Protein AF-0000000069859048 (afdb_homodimer)

Foldseek 3Di:
DVVVVVVVVVVVVLLVVLLVVLCVQLVLLVLLLQLLVLCVLQLLVLLLLLLVVCVVLVHDCVCVLVLCVLQAPPLLSVVSVVSNVCSNPCPPDPVVPVSVVSNLVSLLSNLVSLQLSLQSSLPANVVVVPDDPVLVVVLSVVSSVVLSVVSSVLSNVLCCLQCVVVVVVVCCVPPVDDNVVSVVSPVVSNVSSLVSQLVNLQCSLAWRYQFDDDDFDRNQLSVQLSVQSVVLRVVVNVCCVVCVDCLVVVPPVSSVVVSSVSSSSSSSSNSSSSSSRSSVVCVVPNRTYGHSTPVVCVVVVVVVVVVD/DVVVVVVVVVVVVLLVVLLVVLCVQLVLLVLLLQLLVLCVLQLLVLLLLLLVVCVVLVHDCVCVLVLCVLQAPPLLSVVSVVSNVCSNPCPPDPVVPVSVVSNLVSLLSNLVSLQLSLQSSLPANVVVVPDDPVLVVVLSVVSSVVLSVVSSVLSNVLCCLQCVLVVVVVCCVPPVDDNVVSVVSNVVSNVSSLVSQLVNLQCSLAFRYQFDDDDFDRNQLSVQLSVQSVVLRVVVNVCCVVCVDCLVVVPPVSSVVVSSVSSSSSSSSNSSSSSSRSSVVCVVPNRTYGHSTPVVCVVVVVVVVVVD

Solvent-accessible surface area (backbone atoms only — not comparable to full-atom values): 31723 Å² total; per-residue (Å²): 113,68,63,60,49,51,50,50,49,48,50,49,51,49,45,52,52,41,34,50,49,32,45,61,73,20,40,44,70,58,37,12,39,42,30,26,53,22,46,64,49,18,46,56,39,50,46,50,59,50,54,61,52,35,59,76,64,72,52,73,70,71,59,49,60,60,55,39,50,72,75,29,41,66,74,51,32,65,58,46,46,56,38,53,51,32,58,71,64,48,76,67,72,80,76,41,56,64,52,45,53,46,19,52,52,23,41,41,48,26,50,46,38,49,27,49,38,43,18,29,35,51,63,31,40,72,61,57,74,70,48,56,70,65,60,50,51,52,44,48,51,53,52,34,52,50,48,53,50,47,48,52,51,48,52,50,50,44,46,50,63,64,37,26,50,60,51,40,55,65,37,31,82,70,61,76,63,78,68,73,70,46,64,68,48,66,73,41,50,60,58,50,51,50,49,51,50,49,51,52,45,42,46,52,61,64,56,48,34,36,52,65,62,91,81,71,68,46,62,72,12,34,49,46,20,54,54,42,46,52,49,48,43,50,52,50,44,49,42,49,68,72,51,59,54,63,37,68,57,35,40,73,56,33,52,47,49,51,47,51,49,50,38,22,50,52,35,34,35,44,49,48,10,48,33,51,23,35,29,53,44,34,75,72,71,46,85,61,52,68,29,80,15,65,64,49,45,49,49,52,52,49,49,53,54,65,71,96,110,66,61,60,50,50,50,51,50,49,51,49,52,48,46,52,52,41,32,51,51,32,45,63,70,20,40,46,70,59,38,12,40,42,32,25,54,23,46,64,47,18,47,56,38,51,47,50,59,49,56,62,52,35,59,75,64,70,52,73,71,72,58,50,59,61,54,38,51,73,74,30,39,66,75,51,32,64,57,46,46,56,40,54,52,32,58,72,63,50,76,68,72,80,76,42,56,63,53,45,53,47,21,52,51,23,40,43,48,28,52,47,39,48,26,50,36,44,19,27,35,52,62,31,39,74,61,56,74,68,50,56,71,66,60,50,53,51,43,48,51,52,51,34,54,50,50,51,50,48,50,51,51,50,49,49,51,45,46,50,64,64,38,26,52,59,49,40,56,66,38,30,82,73,60,76,62,77,67,73,70,47,63,67,48,66,73,41,51,61,58,49,51,50,50,50,50,50,51,51,45,41,47,52,62,65,56,48,32,36,52,65,60,90,81,72,68,46,62,71,12,34,49,47,19,54,53,41,48,51,50,47,42,50,51,50,42,48,44,46,67,73,53,56,55,63,38,68,59,33,38,74,56,32,51,45,50,50,48,50,49,49,38,21,51,50,35,34,35,44,50,49,9,49,33,51,23,34,28,54,45,34,74,72,72,46,83,62,51,69,29,81,15,64,64,49,44,50,48,51,52,48,48,53,53,64,72,94

Organism: Lactobacillus acidophilus (strain ATCC 700396 / NCK56 / N2 / NCFM) (NCBI:txid272621)

InterPro domains:
  IPR017039 Virulence factor BrkB [PF03631] (25-282)
  IPR017039 Virulence factor BrkB [PIRSF035875] (6-287)
  IPR017039 Virulence factor BrkB [PTHR30213] (7-284)
  IPR017039 Virulence factor BrkB [TIGR00765] (15-279)

Structure (mmCIF, N/CA/C/O backbone):
data_AF-0000000069859048-model_v1
#
loop_
_entity.id
_entity.type
_entity.pdbx_description
1 polymer 'Predicted membrane protein'
#
loop_
_atom_site.group_PDB
_atom_site.id
_atom_site.type_symbol
_atom_site.label_atom_id
_atom_site.label_alt_id
_atom_site.label_comp_id
_atom_site.label_asym_id
_atom_site.label_entity_id
_atom_site.label_seq_id
_atom_site.pdbx_PDB_ins_code
_atom_site.Cartn_x
_atom_site.Cartn_y
_atom_site.Cartn_z
_atom_site.occupancy
_atom_site.B_iso_or_equiv
_atom_site.auth_seq_id
_atom_site.auth_comp_id
_atom_site.auth_asym_id
_atom_site.auth_atom_id
_atom_site.pdbx_PDB_model_num
ATOM 1 N N . MET A 1 1 ? -22.719 15.156 41.094 1 61.47 1 MET A N 1
ATOM 2 C CA . MET A 1 1 ? -21.344 14.977 40.625 1 61.47 1 MET A CA 1
ATOM 3 C C . MET A 1 1 ? -21.141 13.562 40.094 1 61.47 1 MET A C 1
ATOM 5 O O . MET A 1 1 ? -20.5 13.383 39.062 1 61.47 1 MET A O 1
ATOM 9 N N . GLU A 1 2 ? -21.734 12.672 40.719 1 64.69 2 GLU A N 1
ATOM 10 C CA . GLU A 1 2 ? -21.609 11.266 40.375 1 64.69 2 GLU A CA 1
ATOM 11 C C . GLU A 1 2 ? -22.359 10.969 39.062 1 64.69 2 GLU A C 1
ATOM 13 O O . GLU A 1 2 ? -21.875 10.219 38.219 1 64.69 2 GLU A O 1
ATOM 18 N N . LYS A 1 3 ? -23.438 11.648 38.938 1 71.88 3 LYS A N 1
ATOM 19 C CA . LYS A 1 3 ? -24.266 11.414 37.75 1 71.88 3 LYS A CA 1
ATOM 20 C C . LYS A 1 3 ? -23.594 11.977 36.5 1 71.88 3 LYS A C 1
ATOM 22 O O . LYS A 1 3 ? -23.609 11.336 35.438 1 71.88 3 LYS A O 1
ATOM 27 N N . LYS A 1 4 ? -23.109 13.141 36.562 1 73.69 4 LYS A N 1
ATOM 28 C CA . LYS A 1 4 ? -22.406 13.758 35.438 1 73.69 4 LYS A CA 1
ATOM 29 C C . LYS A 1 4 ? -21.188 12.938 35.031 1 73.69 4 LYS A C 1
ATOM 31 O O . LYS A 1 4 ? -20.891 12.797 33.844 1 73.69 4 LYS A O 1
ATOM 36 N N . GLU A 1 5 ? -20.484 12.383 36.031 1 74.94 5 GLU A N 1
ATOM 37 C CA . GLU A 1 5 ? -19.328 11.531 35.781 1 74.94 5 GLU A CA 1
ATOM 38 C C . GLU A 1 5 ? -19.734 10.25 35.062 1 74.94 5 GLU A C 1
ATOM 40 O O . GLU A 1 5 ? -19.031 9.789 34.156 1 74.94 5 GLU A O 1
ATOM 45 N N . ASN A 1 6 ? -20.875 9.711 35.531 1 76.25 6 ASN A N 1
ATOM 46 C CA . ASN A 1 6 ? -21.391 8.508 34.875 1 76.25 6 ASN A CA 1
ATOM 47 C C . ASN A 1 6 ? -21.797 8.781 33.438 1 76.25 6 ASN A C 1
ATOM 49 O O . ASN A 1 6 ? -21.594 7.945 32.562 1 76.25 6 ASN A O 1
ATOM 53 N N . GLN A 1 7 ? -22.391 9.945 33.25 1 81.06 7 GLN A N 1
ATOM 54 C CA . GLN A 1 7 ? -22.797 10.32 31.906 1 81.06 7 GLN A CA 1
ATOM 55 C C . GLN A 1 7 ? -21.578 10.508 31 1 81.06 7 GLN A C 1
ATOM 57 O O . GLN A 1 7 ? -21.594 10.086 29.844 1 81.06 7 GLN A O 1
ATOM 62 N N . LEU A 1 8 ? -20.609 11.18 31.547 1 80.69 8 LEU A N 1
ATOM 63 C CA . LEU A 1 8 ? -19.391 11.391 30.797 1 80.69 8 LEU A CA 1
ATOM 64 C C . LEU A 1 8 ? -18.703 10.062 30.484 1 80.69 8 LEU A C 1
ATOM 66 O O . LEU A 1 8 ? -18.156 9.883 29.391 1 80.69 8 LEU A O 1
ATOM 70 N N . LYS A 1 9 ? -18.688 9.188 31.484 1 83.25 9 LYS A N 1
ATOM 71 C CA . LYS A 1 9 ? -18.125 7.852 31.281 1 83.25 9 LYS A CA 1
ATOM 72 C C . LYS A 1 9 ? -18.875 7.086 30.203 1 83.25 9 LYS A C 1
ATOM 74 O O . LYS A 1 9 ? -18.266 6.422 29.359 1 83.25 9 LYS A O 1
ATOM 79 N N . ASN A 1 10 ? -20.094 7.262 30.234 1 85.19 10 ASN A N 1
ATOM 80 C CA . ASN A 1 10 ? -20.906 6.59 29.234 1 85.19 10 ASN A CA 1
ATOM 81 C C . ASN A 1 10 ? -20.672 7.164 27.844 1 85.19 10 ASN A C 1
ATOM 83 O O . ASN A 1 10 ? -20.609 6.422 26.859 1 85.19 10 ASN A O 1
ATOM 87 N N . LYS A 1 11 ? -20.531 8.477 27.875 1 87.94 11 LYS A N 1
ATOM 88 C CA . LYS A 1 11 ? -20.281 9.125 26.594 1 87.94 11 LYS A CA 1
ATOM 89 C C . LYS A 1 11 ? -18.922 8.734 26.031 1 87.94 11 LYS A C 1
ATOM 91 O O . LYS A 1 11 ? -18.766 8.547 24.828 1 87.94 11 LYS A O 1
ATOM 96 N N . PHE A 1 12 ? -18.031 8.562 26.969 1 90.06 12 PHE A N 1
ATOM 97 C CA . PHE A 1 12 ? -16.672 8.18 26.578 1 90.06 12 PHE A CA 1
ATOM 98 C C . PHE A 1 12 ? -16.656 6.742 26.062 1 90.06 12 PHE A C 1
ATOM 100 O O . PHE A 1 12 ? -16 6.449 25.062 1 90.06 12 PHE A O 1
ATOM 107 N N . VAL A 1 13 ? -17.375 5.918 26.734 1 89.25 13 VAL A N 1
ATOM 108 C CA . VAL A 1 13 ? -17.453 4.523 26.312 1 89.25 13 VAL A CA 1
ATOM 109 C C . VAL A 1 13 ? -18.109 4.434 24.938 1 89.25 13 VAL A C 1
ATOM 111 O O . VAL A 1 13 ? -17.656 3.678 24.078 1 89.25 13 VAL A O 1
ATOM 114 N N . GLN A 1 14 ? -19.078 5.223 24.797 1 90.62 14 GLN A N 1
ATOM 115 C CA . GLN A 1 14 ? -19.766 5.234 23.5 1 90.62 14 GLN A CA 1
ATOM 116 C C . GLN A 1 14 ? -18.844 5.727 22.391 1 90.62 14 GLN A C 1
ATOM 118 O O . GLN A 1 14 ? -18.875 5.207 21.281 1 90.62 14 GLN A O 1
ATOM 123 N N . PHE A 1 15 ? -18.109 6.695 22.781 1 92.31 15 PHE A N 1
ATOM 124 C CA . PHE A 1 15 ? -17.156 7.223 21.797 1 92.31 15 PHE A CA 1
ATOM 125 C C . PHE A 1 15 ? -16.156 6.156 21.406 1 92.31 15 PHE A C 1
ATOM 127 O O . PHE A 1 15 ? -15.859 5.98 20.219 1 92.31 15 PHE A O 1
ATOM 134 N N . ILE A 1 16 ? -15.664 5.41 22.297 1 92.56 16 ILE A N 1
ATOM 135 C CA . ILE A 1 16 ? -14.648 4.391 22.047 1 92.56 16 ILE A CA 1
ATOM 136 C C . ILE A 1 16 ? -15.242 3.283 21.172 1 92.56 16 ILE A C 1
ATOM 138 O O . ILE A 1 16 ? -14.578 2.777 20.266 1 92.56 16 ILE A O 1
ATOM 142 N N . LEU A 1 17 ? -16.438 2.967 21.453 1 90 17 LEU A N 1
ATOM 143 C CA . LEU A 1 17 ? -17.109 1.937 20.656 1 90 17 LEU A CA 1
ATOM 144 C C . LEU A 1 17 ? -17.328 2.406 19.219 1 90 17 LEU A C 1
ATOM 146 O O . LEU A 1 17 ? -17.094 1.652 18.281 1 90 17 LEU A O 1
ATOM 150 N N . THR A 1 18 ? -17.75 3.625 19.172 1 91.12 18 THR A N 1
ATOM 151 C CA . THR A 1 18 ? -17.969 4.191 17.844 1 91.12 18 THR A CA 1
ATOM 152 C C . THR A 1 18 ? -16.641 4.297 17.078 1 91.12 18 THR A C 1
ATOM 154 O O . THR A 1 18 ? -16.594 4.027 15.867 1 91.12 18 THR A O 1
ATOM 157 N N . LEU A 1 19 ? -15.68 4.676 17.781 1 92.69 19 LEU A N 1
ATOM 158 C CA . LEU A 1 19 ? -14.367 4.793 17.172 1 92.69 19 LEU A CA 1
ATOM 159 C C . LEU A 1 19 ? -13.875 3.436 16.672 1 92.69 19 LEU A C 1
ATOM 161 O O . LEU A 1 19 ? -13.352 3.326 15.562 1 92.69 19 LEU A O 1
ATOM 165 N N . ARG A 1 20 ? -14.094 2.461 17.453 1 89.06 20 ARG A N 1
ATOM 166 C CA . ARG A 1 20 ? -13.672 1.114 17.078 1 89.06 20 ARG A CA 1
ATOM 167 C C . ARG A 1 20 ? -14.414 0.644 15.82 1 89.06 20 ARG A C 1
ATOM 169 O O . ARG A 1 20 ? -13.805 0.064 14.922 1 89.06 20 ARG A O 1
ATOM 176 N N . THR A 1 21 ? -15.609 0.897 15.773 1 85.75 21 THR A N 1
ATOM 177 C CA . THR A 1 21 ? -16.422 0.515 14.625 1 85.75 21 THR A CA 1
ATOM 178 C C . THR A 1 21 ? -16 1.293 13.383 1 85.75 21 THR A C 1
ATOM 180 O O . THR A 1 21 ? -15.898 0.725 12.289 1 85.75 21 THR A O 1
ATOM 183 N N . THR A 1 22 ? -15.719 2.553 13.633 1 88.94 22 THR A N 1
ATOM 184 C CA . THR A 1 22 ? -15.289 3.41 12.531 1 88.94 22 THR A CA 1
ATOM 185 C C . THR A 1 22 ? -13.953 2.943 11.969 1 88.94 22 THR A C 1
ATOM 187 O O . THR A 1 22 ? -13.766 2.898 10.758 1 88.94 22 THR A O 1
ATOM 190 N N . LEU A 1 23 ? -13.117 2.535 12.859 1 89.12 23 LEU A N 1
ATOM 191 C CA . LEU A 1 23 ? -11.789 2.076 12.461 1 89.12 23 LEU A CA 1
ATOM 192 C C . LEU A 1 23 ? -11.875 0.756 11.703 1 89.12 23 LEU A C 1
ATOM 194 O O . LEU A 1 23 ? -11.188 0.564 10.703 1 89.12 23 LEU A O 1
ATOM 198 N N . SER A 1 24 ? -12.695 -0.125 12.133 1 82.44 24 SER A N 1
ATOM 199 C CA . SER A 1 24 ? -12.836 -1.441 11.516 1 82.44 24 SER A CA 1
ATOM 200 C C . SER A 1 24 ? -13.531 -1.349 10.164 1 82.44 24 SER A C 1
ATOM 202 O O . SER A 1 24 ? -13.031 -1.879 9.164 1 82.44 24 SER A O 1
ATOM 204 N N . GLN A 1 25 ? -14.547 -0.584 10.102 1 81.31 25 GLN A N 1
ATOM 205 C CA . GLN A 1 25 ? -15.328 -0.456 8.875 1 81.31 25 GLN A CA 1
ATOM 206 C C . GLN A 1 25 ? -14.602 0.41 7.848 1 81.31 25 GLN A C 1
ATOM 208 O O . GLN A 1 25 ? -14.781 0.237 6.641 1 81.31 25 GLN A O 1
ATOM 213 N N . GLY A 1 26 ? -13.773 1.242 8.328 1 86.19 26 GLY A N 1
ATOM 214 C CA . GLY A 1 26 ? -13.055 2.15 7.445 1 86.19 26 GLY A CA 1
ATOM 215 C C . GLY A 1 26 ? -11.805 1.536 6.848 1 86.19 26 GLY A C 1
ATOM 216 O O . GLY A 1 26 ? -11.156 2.145 5.992 1 86.19 26 GLY A O 1
ATOM 217 N N . GLU A 1 27 ? -11.461 0.297 7.258 1 86.75 27 GLU A N 1
ATOM 218 C CA . GLU A 1 27 ? -10.281 -0.399 6.75 1 86.75 27 GLU A CA 1
ATOM 219 C C . GLU A 1 27 ? -9.047 0.493 6.812 1 86.75 27 GLU A C 1
ATOM 221 O O . GLU A 1 27 ? -8.336 0.654 5.812 1 86.75 27 GLU A O 1
ATOM 226 N N . ILE A 1 28 ? -8.859 1.04 7.996 1 91.62 28 ILE A N 1
ATOM 227 C CA . ILE A 1 28 ? -7.848 2.078 8.195 1 91.62 28 ILE A CA 1
ATOM 228 C C . ILE A 1 28 ? -6.461 1.514 7.895 1 91.62 28 ILE A C 1
ATOM 230 O O . ILE A 1 28 ? -5.609 2.209 7.34 1 91.62 28 ILE A O 1
ATOM 234 N N . PHE A 1 29 ? -6.207 0.265 8.141 1 91 29 PHE A N 1
ATOM 235 C CA . PHE A 1 29 ? -4.898 -0.344 7.938 1 91 29 PHE A CA 1
ATOM 236 C C . PHE A 1 29 ? -4.59 -0.485 6.453 1 91 29 PHE A C 1
ATOM 238 O O . PHE A 1 29 ? -3.465 -0.227 6.02 1 91 29 PHE A O 1
ATOM 245 N N . ASP A 1 30 ? -5.629 -0.815 5.699 1 91.5 30 ASP A N 1
ATOM 246 C CA . ASP A 1 30 ? -5.461 -0.926 4.25 1 91.5 30 ASP A CA 1
ATOM 247 C C . ASP A 1 30 ? -5.223 0.444 3.621 1 91.5 30 ASP A C 1
ATOM 249 O O . ASP A 1 30 ? -4.301 0.611 2.818 1 91.5 30 ASP A O 1
ATOM 253 N N . SER A 1 31 ? -6.023 1.41 4.059 1 94.38 31 SER A N 1
ATOM 254 C CA . SER A 1 31 ? -5.934 2.754 3.5 1 94.38 31 SER A CA 1
ATOM 255 C C . SER A 1 31 ? -4.578 3.389 3.803 1 94.38 31 SER A C 1
ATOM 257 O O . SER A 1 31 ? -4.02 4.105 2.971 1 94.38 31 SER A O 1
ATOM 259 N N . SER A 1 32 ? -4.102 3.109 5.039 1 97.06 32 SER A N 1
ATOM 260 C CA . SER A 1 32 ? -2.818 3.691 5.422 1 97.06 32 SER A CA 1
ATOM 261 C C . SER A 1 32 ? -1.691 3.182 4.531 1 97.06 32 SER A C 1
ATOM 263 O O . SER A 1 32 ? -0.784 3.938 4.176 1 97.06 32 SER A O 1
ATOM 265 N N . ILE A 1 33 ? -1.757 1.906 4.125 1 95.69 33 ILE A N 1
ATOM 266 C CA . ILE A 1 33 ? -0.744 1.309 3.262 1 95.69 33 ILE A CA 1
ATOM 267 C C . ILE A 1 33 ? -0.798 1.954 1.879 1 95.69 33 ILE A C 1
ATOM 269 O O . ILE A 1 33 ? 0.24 2.273 1.295 1 95.69 33 ILE A O 1
ATOM 273 N N . ILE A 1 34 ? -1.957 2.201 1.4 1 95.88 34 ILE A N 1
ATOM 274 C CA . ILE A 1 34 ? -2.15 2.791 0.081 1 95.88 34 ILE A CA 1
ATOM 275 C C . ILE A 1 34 ? -1.604 4.219 0.069 1 95.88 34 ILE A C 1
ATOM 277 O O . ILE A 1 34 ? -0.888 4.605 -0.856 1 95.88 34 ILE A O 1
ATOM 281 N N . ILE A 1 35 ? -1.899 4.906 1.114 1 96 35 ILE A N 1
ATOM 282 C CA . ILE A 1 35 ? -1.416 6.277 1.229 1 96 35 ILE A CA 1
ATOM 283 C C . ILE A 1 35 ? 0.109 6.281 1.313 1 96 35 ILE A C 1
ATOM 285 O O . ILE A 1 35 ? 0.771 7.082 0.649 1 96 35 ILE A O 1
ATOM 289 N N . ALA A 1 36 ? 0.628 5.367 2.104 1 95.38 36 ALA A N 1
ATOM 290 C CA . ALA A 1 36 ? 2.078 5.262 2.234 1 95.38 36 ALA A CA 1
ATOM 291 C C . ALA A 1 36 ? 2.734 4.996 0.882 1 95.38 36 ALA A C 1
ATOM 293 O O . ALA A 1 36 ? 3.773 5.578 0.564 1 95.38 36 ALA A O 1
ATOM 294 N N . TYR A 1 37 ? 2.125 4.18 0.138 1 94.12 37 TYR A N 1
ATOM 295 C CA . TYR A 1 37 ? 2.621 3.84 -1.19 1 94.12 37 TYR A CA 1
ATOM 296 C C . TYR A 1 37 ? 2.674 5.074 -2.084 1 94.12 37 TYR A C 1
ATOM 298 O O . TYR A 1 37 ? 3.703 5.355 -2.703 1 94.12 37 TYR A O 1
ATOM 306 N N . TYR A 1 38 ? 1.676 5.824 -2.107 1 93.44 38 TYR A N 1
ATOM 307 C CA . TYR A 1 38 ? 1.61 6.969 -3.006 1 93.44 38 TYR A CA 1
ATOM 308 C C . TYR A 1 38 ? 2.43 8.133 -2.465 1 93.44 38 TYR A C 1
ATOM 310 O O . TYR A 1 38 ? 2.877 8.992 -3.229 1 93.44 38 TYR A O 1
ATOM 318 N N . ILE A 1 39 ? 2.617 8.188 -1.161 1 91.5 39 ILE A N 1
ATOM 319 C CA . ILE A 1 39 ? 3.543 9.18 -0.625 1 91.5 39 ILE A CA 1
ATOM 320 C C . ILE A 1 39 ? 4.945 8.93 -1.178 1 91.5 39 ILE A C 1
ATOM 322 O O . ILE A 1 39 ? 5.621 9.867 -1.615 1 91.5 39 ILE A O 1
ATOM 326 N N . LEU A 1 40 ? 5.332 7.691 -1.158 1 87.31 40 LEU A N 1
ATOM 327 C CA . LEU A 1 40 ? 6.645 7.324 -1.688 1 87.31 40 LEU A CA 1
ATOM 328 C C . LEU A 1 40 ? 6.801 7.805 -3.125 1 87.31 40 LEU A C 1
ATOM 330 O O . LEU A 1 40 ? 7.824 8.406 -3.475 1 87.31 40 LEU A O 1
ATOM 334 N N . PHE A 1 41 ? 5.766 7.613 -3.877 1 86.19 41 PHE A N 1
ATOM 335 C CA . PHE A 1 41 ? 5.82 7.961 -5.293 1 86.19 41 PHE A CA 1
ATOM 336 C C . PHE A 1 41 ? 5.738 9.469 -5.48 1 86.19 41 PHE A C 1
ATOM 338 O O . PHE A 1 41 ? 6.242 10.008 -6.473 1 86.19 41 PHE A O 1
ATOM 345 N N . SER A 1 42 ? 5.133 10.102 -4.551 1 86.81 42 SER A N 1
ATOM 346 C CA . SER A 1 42 ? 4.852 11.523 -4.719 1 86.81 42 SER A CA 1
ATOM 347 C C . SER A 1 42 ? 5.961 12.383 -4.109 1 86.81 42 SER A C 1
ATOM 349 O O . SER A 1 42 ? 5.938 13.609 -4.234 1 86.81 42 SER A O 1
ATOM 351 N N . ILE A 1 43 ? 6.844 11.719 -3.48 1 77.06 43 ILE A N 1
ATOM 352 C CA . ILE A 1 43 ? 7.914 12.469 -2.842 1 77.06 43 ILE A CA 1
ATOM 353 C C . ILE A 1 43 ? 8.648 13.305 -3.887 1 77.06 43 ILE A C 1
ATOM 355 O O . ILE A 1 43 ? 8.906 14.492 -3.672 1 77.06 43 ILE A O 1
ATOM 359 N N . PHE A 1 44 ? 8.852 12.734 -5.031 1 69.75 44 PHE A N 1
ATOM 360 C CA . PHE A 1 44 ? 9.586 13.438 -6.082 1 69.75 44 PHE A CA 1
ATOM 361 C C . PHE A 1 44 ? 8.789 14.641 -6.578 1 69.75 44 PHE A C 1
ATOM 363 O O . PHE A 1 44 ? 9.305 15.758 -6.598 1 69.75 44 PHE A O 1
ATOM 370 N N . PRO A 1 45 ? 7.629 14.352 -6.922 1 71 45 PRO A N 1
ATOM 371 C CA . PRO A 1 45 ? 6.816 15.492 -7.348 1 71 45 PRO A CA 1
ATOM 372 C C . PRO A 1 45 ? 6.723 16.578 -6.285 1 71 45 PRO A C 1
ATOM 374 O O . PRO A 1 45 ? 6.762 17.781 -6.609 1 71 45 PRO A O 1
ATOM 377 N N . ILE A 1 46 ? 6.648 16.188 -5.125 1 74 46 ILE A N 1
ATOM 378 C CA . ILE A 1 46 ? 6.512 17.141 -4.039 1 74 46 ILE A CA 1
ATOM 379 C C . ILE A 1 46 ? 7.801 17.953 -3.898 1 74 46 ILE A C 1
ATOM 381 O O . ILE A 1 46 ? 7.766 19.172 -3.754 1 74 46 ILE A O 1
ATOM 385 N N . ILE A 1 47 ? 8.922 17.297 -4.031 1 69.81 47 ILE A N 1
ATOM 386 C CA . ILE A 1 47 ? 10.211 17.953 -3.924 1 69.81 47 ILE A CA 1
ATOM 387 C C . ILE A 1 47 ? 10.406 18.906 -5.105 1 69.81 47 ILE A C 1
ATOM 389 O O . ILE A 1 47 ? 10.945 20 -4.949 1 69.81 47 ILE A O 1
ATOM 393 N N . ILE A 1 48 ? 9.953 18.422 -6.258 1 67.06 48 ILE A N 1
ATOM 394 C CA . ILE A 1 48 ? 10.047 19.25 -7.457 1 67.06 48 ILE A CA 1
ATOM 395 C C . ILE A 1 48 ? 9.227 20.531 -7.266 1 67.06 48 ILE A C 1
ATOM 397 O O . ILE A 1 48 ? 9.688 21.625 -7.602 1 67.06 48 ILE A O 1
ATOM 401 N N . ILE A 1 49 ? 8.102 20.375 -6.727 1 67.69 49 ILE A N 1
ATOM 402 C CA . ILE A 1 49 ? 7.219 21.516 -6.508 1 67.69 49 ILE A CA 1
ATOM 403 C C . ILE A 1 49 ? 7.859 22.484 -5.508 1 67.69 49 ILE A C 1
ATOM 405 O O . ILE A 1 49 ? 7.891 23.688 -5.738 1 67.69 49 ILE A O 1
ATOM 409 N N . ILE A 1 50 ? 8.523 21.906 -4.531 1 67.56 50 ILE A N 1
ATOM 410 C CA . ILE A 1 50 ? 9.156 22.719 -3.492 1 67.56 50 ILE A CA 1
ATOM 411 C C . ILE A 1 50 ? 10.453 23.312 -4.027 1 67.56 50 ILE A C 1
ATOM 413 O O . ILE A 1 50 ? 10.742 24.484 -3.779 1 67.56 50 ILE A O 1
ATOM 417 N N . GLY A 1 51 ? 11.234 22.453 -4.691 1 63 51 GLY A N 1
ATOM 418 C CA . GLY A 1 51 ? 12.523 22.891 -5.207 1 63 51 GLY A CA 1
ATOM 419 C C . GLY A 1 51 ? 12.414 24 -6.23 1 63 51 GLY A C 1
ATOM 420 O O . GLY A 1 51 ? 13.344 24.797 -6.379 1 63 51 GLY A O 1
ATOM 421 N N . ASN A 1 52 ? 11.289 23.969 -6.93 1 62.44 52 ASN A N 1
ATOM 422 C CA . ASN A 1 52 ? 11.117 25.016 -7.93 1 62.44 52 ASN A CA 1
ATOM 423 C C . ASN A 1 52 ? 10.742 26.359 -7.285 1 62.44 52 ASN A C 1
ATOM 425 O O . ASN A 1 52 ? 10.922 27.406 -7.891 1 62.44 52 ASN A O 1
ATOM 429 N N . VAL A 1 53 ? 10.258 26.25 -6.164 1 64.25 53 VAL A N 1
ATOM 430 C CA . VAL A 1 53 ? 9.875 27.469 -5.461 1 64.25 53 VAL A CA 1
ATOM 431 C C . VAL A 1 53 ? 11.094 28.078 -4.777 1 64.25 53 VAL A C 1
ATOM 433 O O . VAL A 1 53 ? 11.211 29.312 -4.672 1 64.25 53 VAL A O 1
ATOM 436 N N . LEU A 1 54 ? 12.047 27.156 -4.488 1 63 54 LEU A N 1
ATOM 437 C CA . LEU A 1 54 ? 13.188 27.578 -3.691 1 63 54 LEU A CA 1
ATOM 438 C C . LEU A 1 54 ? 14.062 28.562 -4.469 1 63 54 LEU A C 1
ATOM 440 O O . LEU A 1 54 ? 14.469 29.594 -3.936 1 63 54 LEU A O 1
ATOM 444 N N . PRO A 1 55 ? 14.367 28.172 -5.711 1 58.81 55 PRO A N 1
ATOM 445 C CA . PRO A 1 55 ? 15.219 29.109 -6.449 1 58.81 55 PRO A CA 1
ATOM 446 C C . PRO A 1 55 ? 14.578 30.484 -6.605 1 58.81 55 PRO A C 1
ATOM 448 O O . PRO A 1 55 ? 15.289 31.484 -6.73 1 58.81 55 PRO A O 1
ATOM 451 N N . LEU A 1 56 ? 13.336 30.438 -6.691 1 58.78 56 LEU A N 1
ATOM 452 C CA . LEU A 1 56 ? 12.633 31.703 -6.879 1 58.78 56 LEU A CA 1
ATOM 453 C C . LEU A 1 56 ? 12.945 32.688 -5.75 1 58.78 56 LEU A C 1
ATOM 455 O O . LEU A 1 56 ? 12.891 33.906 -5.941 1 58.78 56 LEU A O 1
ATOM 459 N N . PHE A 1 57 ? 13.352 32.125 -4.676 1 57.22 57 PHE A N 1
ATOM 460 C CA . PHE A 1 57 ? 13.633 33 -3.531 1 57.22 57 PHE A CA 1
ATOM 461 C C . PHE A 1 57 ? 15.125 33.031 -3.242 1 57.22 57 PHE A C 1
ATOM 463 O O . PHE A 1 57 ? 15.539 33.531 -2.186 1 57.22 57 PHE A O 1
ATOM 470 N N . HIS A 1 58 ? 15.93 32.562 -4.199 1 55.81 58 HIS A N 1
ATOM 471 C CA . HIS A 1 58 ? 17.391 32.594 -4.078 1 55.81 58 HIS A CA 1
ATOM 472 C C . HIS A 1 58 ? 17.828 31.953 -2.76 1 55.81 58 HIS A C 1
ATOM 474 O O . HIS A 1 58 ? 18.734 32.5 -2.092 1 55.81 58 HIS A O 1
ATOM 480 N N . ILE A 1 59 ? 17.016 31.109 -2.258 1 55.47 59 ILE A N 1
ATOM 481 C CA . ILE A 1 59 ? 17.328 30.484 -0.98 1 55.47 59 ILE A CA 1
ATOM 482 C C . ILE A 1 59 ? 18.328 29.359 -1.189 1 55.47 59 ILE A C 1
ATOM 484 O O . ILE A 1 59 ? 18.25 28.609 -2.172 1 55.47 59 ILE A O 1
ATOM 488 N N . ASP A 1 60 ? 19.453 29.375 -0.362 1 56 60 ASP A N 1
ATOM 489 C CA . ASP A 1 60 ? 20.469 28.312 -0.362 1 56 60 ASP A CA 1
ATOM 490 C C . ASP A 1 60 ? 19.859 26.984 0.057 1 56 60 ASP A C 1
ATOM 492 O O . ASP A 1 60 ? 19.016 26.922 0.948 1 56 60 ASP A O 1
ATOM 496 N N . THR A 1 61 ? 20.031 25.922 -0.754 1 59.34 61 THR A N 1
ATOM 497 C CA . THR A 1 61 ? 19.531 24.578 -0.526 1 59.34 61 THR A CA 1
ATOM 498 C C . THR A 1 61 ? 20.125 23.984 0.747 1 59.34 61 THR A C 1
ATOM 500 O O . THR A 1 61 ? 19.641 22.969 1.254 1 59.34 61 THR A O 1
ATOM 503 N N . ALA A 1 62 ? 21.141 24.594 1.321 1 60.56 62 ALA A N 1
ATOM 504 C CA . ALA A 1 62 ? 21.844 24.031 2.469 1 60.56 62 ALA A CA 1
ATOM 505 C C . ALA A 1 62 ? 20.922 23.891 3.668 1 60.56 62 ALA A C 1
ATOM 507 O O . ALA A 1 62 ? 20.938 22.859 4.344 1 60.56 62 ALA A O 1
ATOM 508 N N . PRO A 1 63 ? 20.094 24.875 3.852 1 61.09 63 PRO A N 1
ATOM 509 C CA . PRO A 1 63 ? 19.266 24.766 5.055 1 61.09 63 PRO A CA 1
ATOM 510 C C . PRO A 1 63 ? 18.141 23.75 4.906 1 61.09 63 PRO A C 1
ATOM 512 O O . PRO A 1 63 ? 17.469 23.406 5.891 1 61.09 63 PRO A O 1
ATOM 515 N N . ILE A 1 64 ? 17.953 23.234 3.762 1 66 64 ILE A N 1
ATOM 516 C CA . ILE A 1 64 ? 16.859 22.312 3.523 1 66 64 ILE A CA 1
ATOM 517 C C . ILE A 1 64 ? 17.047 21.062 4.379 1 66 64 ILE A C 1
ATOM 519 O O . ILE A 1 64 ? 16.078 20.531 4.945 1 66 64 ILE A O 1
ATOM 523 N N . ALA A 1 65 ? 18.312 20.672 4.445 1 66.12 65 ALA A N 1
ATOM 524 C CA . ALA A 1 65 ? 18.625 19.484 5.234 1 66.12 65 ALA A CA 1
ATOM 525 C C . ALA A 1 65 ? 18.203 19.656 6.688 1 66.12 65 ALA A C 1
ATOM 527 O O . ALA A 1 65 ? 17.688 18.719 7.309 1 66.12 65 ALA A O 1
ATOM 528 N N . LYS A 1 66 ? 18.375 20.875 7.184 1 65.38 66 LYS A N 1
ATOM 529 C CA . LYS A 1 66 ? 18.062 21.156 8.578 1 65.38 66 LYS A CA 1
ATOM 530 C C . LYS A 1 66 ? 16.562 21.078 8.828 1 65.38 66 LYS A C 1
ATOM 532 O O . LYS A 1 66 ? 16.109 20.578 9.867 1 65.38 66 LYS A O 1
ATOM 537 N N . TYR A 1 67 ? 15.797 21.5 7.879 1 66 67 TYR A N 1
ATOM 538 C CA . TYR A 1 67 ? 14.352 21.469 8.016 1 66 67 TYR A CA 1
ATOM 539 C C . TYR A 1 67 ? 13.812 20.047 7.875 1 66 67 TYR A C 1
ATOM 541 O O . TYR A 1 67 ? 12.867 19.656 8.57 1 66 67 TYR A O 1
ATOM 549 N N . LEU A 1 68 ? 14.445 19.312 7.004 1 70.88 68 LEU A N 1
ATOM 550 C CA . LEU A 1 68 ? 14.039 17.922 6.812 1 70.88 68 LEU A CA 1
ATOM 551 C C . LEU A 1 68 ? 14.25 17.125 8.086 1 70.88 68 LEU A C 1
ATOM 553 O O . LEU A 1 68 ? 13.461 16.234 8.406 1 70.88 68 LEU A O 1
ATOM 557 N N . ASN A 1 69 ? 15.273 17.484 8.852 1 69.62 69 ASN A N 1
ATOM 558 C CA . ASN A 1 69 ? 15.602 16.766 10.07 1 69.62 69 ASN A CA 1
ATOM 559 C C . ASN A 1 69 ? 14.602 17.062 11.188 1 69.62 69 ASN A C 1
ATOM 561 O O . ASN A 1 69 ? 14.523 16.312 12.172 1 69.62 69 ASN A O 1
ATOM 565 N N . ILE A 1 70 ? 13.836 18.156 10.977 1 64.75 70 ILE A N 1
ATOM 566 C CA . ILE A 1 70 ? 12.805 18.484 11.953 1 64.75 70 ILE A CA 1
ATOM 567 C C . ILE A 1 70 ? 11.555 17.641 11.68 1 64.75 70 ILE A C 1
ATOM 569 O O . ILE A 1 70 ? 10.859 17.234 12.617 1 64.75 70 ILE A O 1
ATOM 573 N N . VAL A 1 71 ? 11.398 17.391 10.422 1 65.25 71 VAL A N 1
ATOM 574 C CA . VAL A 1 71 ? 10.18 16.703 10.008 1 65.25 71 VAL A CA 1
ATOM 575 C C . VAL A 1 71 ? 10.406 15.195 10.008 1 65.25 71 VAL A C 1
ATOM 577 O O . VAL A 1 71 ? 9.523 14.43 10.391 1 65.25 71 VAL A O 1
ATOM 580 N N . PHE A 1 72 ? 11.656 14.852 9.57 1 67.69 72 PHE A N 1
ATOM 581 C CA . PHE A 1 72 ? 11.961 13.438 9.375 1 67.69 72 PHE A CA 1
ATOM 582 C C . PHE A 1 72 ? 13.07 12.992 10.32 1 67.69 72 PHE A C 1
ATOM 584 O O . PHE A 1 72 ? 13.961 13.773 10.656 1 67.69 72 PHE A O 1
ATOM 591 N N . PRO A 1 73 ? 12.938 11.68 10.719 1 65.44 73 PRO A N 1
ATOM 592 C CA . PRO A 1 73 ? 14.109 11.133 11.406 1 65.44 73 PRO A CA 1
ATOM 593 C C . PRO A 1 73 ? 15.352 11.094 10.516 1 65.44 73 PRO A C 1
ATOM 595 O O . PRO A 1 73 ? 15.234 11.117 9.289 1 65.44 73 PRO A O 1
ATOM 598 N N . ASP A 1 74 ? 16.516 11.094 11.094 1 64.31 74 ASP A N 1
ATOM 599 C CA . ASP A 1 74 ? 17.797 11.172 10.414 1 64.31 74 ASP A CA 1
ATOM 600 C C . ASP A 1 74 ? 17.906 10.133 9.305 1 64.31 74 ASP A C 1
ATOM 602 O O . ASP A 1 74 ? 18.359 10.438 8.203 1 64.31 74 ASP A O 1
ATOM 606 N N . GLN A 1 75 ? 17.422 8.961 9.578 1 64.12 75 GLN A N 1
ATOM 607 C CA . GLN A 1 75 ? 17.531 7.887 8.602 1 64.12 75 GLN A CA 1
ATOM 608 C C . GLN A 1 75 ? 16.656 8.164 7.375 1 64.12 75 GLN A C 1
ATOM 610 O O . GLN A 1 75 ? 17.062 7.875 6.246 1 64.12 75 GLN A O 1
ATOM 615 N N . VAL A 1 76 ? 15.57 8.836 7.707 1 66.06 76 VAL A N 1
ATOM 616 C CA . VAL A 1 76 ? 14.664 9.148 6.605 1 66.06 76 VAL A CA 1
ATOM 617 C C . VAL A 1 76 ? 15.219 10.32 5.797 1 66.06 76 VAL A C 1
ATOM 619 O O . VAL A 1 76 ? 15.156 10.32 4.566 1 66.06 76 VAL A O 1
ATOM 622 N N . SER A 1 77 ? 15.844 11.242 6.547 1 70.38 77 SER A N 1
ATOM 623 C CA . SER A 1 77 ? 16.422 12.406 5.875 1 70.38 77 SER A CA 1
ATOM 624 C C . SER A 1 77 ? 17.547 11.992 4.938 1 70.38 77 SER A C 1
ATOM 626 O O . SER A 1 77 ? 17.703 12.578 3.863 1 70.38 77 SER A O 1
ATOM 628 N N . SER A 1 78 ? 18.266 10.969 5.324 1 68.12 78 SER A N 1
ATOM 629 C CA . SER A 1 78 ? 19.375 10.508 4.516 1 68.12 78 SER A CA 1
ATOM 630 C C . SER A 1 78 ? 18.906 9.914 3.197 1 68.12 78 SER A C 1
ATOM 632 O O . SER A 1 78 ? 19.625 9.922 2.203 1 68.12 78 SER A O 1
ATOM 634 N N . PHE A 1 79 ? 17.594 9.523 3.258 1 64.38 79 PHE A N 1
ATOM 635 C CA . PHE A 1 79 ? 17.016 8.969 2.039 1 64.38 79 PHE A CA 1
ATOM 636 C C . PHE A 1 79 ? 16.5 10.078 1.137 1 64.38 79 PHE A C 1
ATOM 638 O O . PHE A 1 79 ? 16.531 9.961 -0.089 1 64.38 79 PHE A O 1
ATOM 645 N N . ILE A 1 80 ? 16.125 11.117 1.775 1 67.25 80 ILE A N 1
ATOM 646 C CA . ILE A 1 80 ? 15.453 12.18 1.035 1 67.25 80 ILE A CA 1
ATOM 647 C C . ILE A 1 80 ? 16.484 13.125 0.438 1 67.25 80 ILE A C 1
ATOM 649 O O . ILE A 1 80 ? 16.297 13.648 -0.663 1 67.25 80 ILE A O 1
ATOM 653 N N . MET A 1 81 ? 17.688 13.266 1.092 1 68.81 81 MET A N 1
ATOM 654 C CA . MET A 1 81 ? 18.656 14.289 0.72 1 68.81 81 MET A CA 1
ATOM 655 C C . MET A 1 81 ? 19.234 14.016 -0.664 1 68.81 81 MET A C 1
ATOM 657 O O . MET A 1 81 ? 19.375 14.93 -1.477 1 68.81 81 MET A O 1
ATOM 661 N N . PRO A 1 82 ? 19.516 12.773 -0.916 1 63.97 82 PRO A N 1
ATOM 662 C CA . PRO A 1 82 ? 20.031 12.531 -2.268 1 63.97 82 PRO A CA 1
ATOM 663 C C . PRO A 1 82 ? 19.016 12.891 -3.352 1 63.97 82 PRO A C 1
ATOM 665 O O . PRO A 1 82 ? 19.406 13.328 -4.441 1 63.97 82 PRO A O 1
ATOM 668 N N . ILE A 1 83 ? 17.766 12.719 -3.027 1 63.62 83 ILE A N 1
ATOM 669 C CA . ILE A 1 83 ? 16.719 13.07 -3.971 1 63.62 83 ILE A CA 1
ATOM 670 C C . ILE A 1 83 ? 16.688 14.586 -4.176 1 63.62 83 ILE A C 1
ATOM 672 O O . ILE A 1 83 ? 16.641 15.062 -5.312 1 63.62 83 ILE A O 1
ATOM 676 N N . VAL A 1 84 ? 16.75 15.266 -3.105 1 65.38 84 VAL A N 1
ATOM 677 C CA . VAL A 1 84 ? 16.734 16.719 -3.139 1 65.38 84 VAL A CA 1
ATOM 678 C C . VAL A 1 84 ? 17.938 17.234 -3.924 1 65.38 84 VAL A C 1
ATOM 680 O O . VAL A 1 84 ? 17.797 18.109 -4.785 1 65.38 84 VAL A O 1
ATOM 683 N N . ASN A 1 85 ? 19.094 16.641 -3.645 1 64.06 85 ASN A N 1
ATOM 684 C CA . ASN A 1 85 ? 20.328 17.078 -4.289 1 64.06 85 ASN A CA 1
ATOM 685 C C . ASN A 1 85 ? 20.297 16.812 -5.793 1 64.06 85 ASN A C 1
ATOM 687 O O . ASN A 1 85 ? 20.781 17.625 -6.582 1 64.06 85 ASN A O 1
ATOM 691 N N . SER A 1 86 ? 19.797 15.656 -6.113 1 61.06 86 SER A N 1
ATOM 692 C CA . SER A 1 86 ? 19.719 15.305 -7.527 1 61.06 86 SER A CA 1
ATOM 693 C C . SER A 1 86 ? 18.797 16.234 -8.289 1 61.06 86 SER A C 1
ATOM 695 O O . SER A 1 86 ? 19.078 16.625 -9.422 1 61.06 86 SER A O 1
ATOM 697 N N . LEU A 1 87 ? 17.703 16.5 -7.707 1 58.56 87 LEU A N 1
ATOM 698 C CA . LEU A 1 87 ? 16.703 17.359 -8.352 1 58.56 87 LEU A CA 1
ATOM 699 C C . LEU A 1 87 ? 17.219 18.781 -8.5 1 58.56 87 LEU A C 1
ATOM 701 O O . LEU A 1 87 ? 16.891 19.469 -9.477 1 58.56 87 LEU A O 1
ATOM 705 N N . LEU A 1 88 ? 17.906 19.172 -7.48 1 60.34 88 LEU A N 1
ATOM 706 C CA . LEU A 1 88 ? 18.438 20.531 -7.523 1 60.34 88 LEU A CA 1
ATOM 707 C C . LEU A 1 88 ? 19.578 20.641 -8.523 1 60.34 88 LEU A C 1
ATOM 709 O O . LEU A 1 88 ? 19.828 21.719 -9.062 1 60.34 88 LEU A O 1
ATOM 713 N N . LYS A 1 89 ? 20.297 19.578 -8.586 1 57.69 89 LYS A N 1
ATOM 714 C CA . LYS A 1 89 ? 21.453 19.625 -9.484 1 57.69 89 LYS A CA 1
ATOM 715 C C . LYS A 1 89 ? 21.031 19.359 -10.93 1 57.69 89 LYS A C 1
ATOM 717 O O . LYS A 1 89 ? 21.703 19.781 -11.867 1 57.69 89 LYS A O 1
ATOM 722 N N . THR A 1 90 ? 20.141 18.359 -11.094 1 50.16 90 THR A N 1
ATOM 723 C CA . THR A 1 90 ? 19.859 17.922 -12.461 1 50.16 90 THR A CA 1
ATOM 724 C C . THR A 1 90 ? 18.875 18.875 -13.141 1 50.16 90 THR A C 1
ATOM 726 O O . THR A 1 90 ? 17.766 19.078 -12.656 1 50.16 90 THR A O 1
ATOM 729 N N . THR A 1 91 ? 19.312 19.984 -13.758 1 44.72 91 THR A N 1
ATOM 730 C CA . THR A 1 91 ? 18.547 20.703 -14.773 1 44.72 91 THR A CA 1
ATOM 731 C C . THR A 1 91 ? 17.938 19.719 -15.773 1 44.72 91 THR A C 1
ATOM 733 O O . THR A 1 91 ? 17.812 20.031 -16.953 1 44.72 91 THR A O 1
ATOM 736 N N . SER A 1 92 ? 17.891 18.578 -15.656 1 43.53 92 SER A N 1
ATOM 737 C CA . SER A 1 92 ? 17.828 17.656 -16.781 1 43.53 92 SER A CA 1
ATOM 738 C C . SER A 1 92 ? 16.594 17.906 -17.625 1 43.53 92 SER A C 1
ATOM 740 O O . SER A 1 92 ? 15.484 18.031 -17.109 1 43.53 92 SER A O 1
ATOM 742 N N . THR A 1 93 ? 16.688 18.5 -18.734 1 42.84 93 THR A N 1
ATOM 743 C CA . THR A 1 93 ? 15.852 18.688 -19.922 1 42.84 93 THR A CA 1
ATOM 744 C C . THR A 1 93 ? 14.891 17.516 -20.094 1 42.84 93 THR A C 1
ATOM 746 O O . THR A 1 93 ? 13.688 17.719 -20.297 1 42.84 93 THR A O 1
ATOM 749 N N . GLY A 1 94 ? 15.422 16.453 -21.016 1 42.75 94 GLY A N 1
ATOM 750 C CA . GLY A 1 94 ? 14.734 15.453 -21.812 1 42.75 94 GLY A CA 1
ATOM 751 C C . GLY A 1 94 ? 13.891 14.5 -20.984 1 42.75 94 GLY A C 1
ATOM 752 O O . GLY A 1 94 ? 12.82 14.062 -21.422 1 42.75 94 GLY A O 1
ATOM 753 N N . TYR A 1 95 ? 14.453 13.828 -20 1 45.75 95 TYR A N 1
ATOM 754 C CA . TYR A 1 95 ? 13.992 12.68 -19.219 1 45.75 95 TYR A CA 1
ATOM 755 C C . TYR A 1 95 ? 12.883 13.078 -18.25 1 45.75 95 TYR A C 1
ATOM 757 O O . TYR A 1 95 ? 12.375 12.242 -17.5 1 45.75 95 TYR A O 1
ATOM 765 N N . MET A 1 96 ? 12.453 14.383 -18.25 1 52.72 96 MET A N 1
ATOM 766 C CA . MET A 1 96 ? 11.477 15.148 -17.5 1 52.72 96 MET A CA 1
ATOM 767 C C . MET A 1 96 ? 10.055 14.656 -17.781 1 52.72 96 MET A C 1
ATOM 769 O O . MET A 1 96 ? 9.188 14.711 -16.906 1 52.72 96 MET A O 1
ATOM 773 N N . SER A 1 97 ? 10.016 14.094 -19.078 1 55.5 97 SER A N 1
ATOM 774 C CA . SER A 1 97 ? 8.633 13.828 -19.453 1 55.5 97 SER A CA 1
ATOM 775 C C . SER A 1 97 ? 8.047 12.688 -18.609 1 55.5 97 SER A C 1
ATOM 777 O O . SER A 1 97 ? 6.957 12.82 -18.047 1 55.5 97 SER A O 1
ATOM 779 N N . PHE A 1 98 ? 8.812 11.523 -18.516 1 61.38 98 PHE A N 1
ATOM 780 C CA . PHE A 1 98 ? 8.242 10.406 -17.781 1 61.38 98 PHE A CA 1
ATOM 781 C C . PHE A 1 98 ? 8.125 10.734 -16.297 1 61.38 98 PHE A C 1
ATOM 783 O O . PHE A 1 98 ? 7.152 10.352 -15.641 1 61.38 98 PHE A O 1
ATOM 790 N N . GLY A 1 99 ? 9.141 11.492 -15.945 1 63 99 GLY A N 1
ATOM 791 C CA . GLY A 1 99 ? 9.117 11.914 -14.555 1 63 99 GLY A CA 1
ATOM 792 C C . GLY A 1 99 ? 7.926 12.789 -14.211 1 63 99 GLY A C 1
ATOM 793 O O . GLY A 1 99 ? 7.332 12.648 -13.141 1 63 99 GLY A O 1
ATOM 794 N N . ILE A 1 100 ? 7.543 13.523 -15.227 1 69.5 100 ILE A N 1
ATOM 795 C CA . ILE A 1 100 ? 6.43 14.438 -15.008 1 69.5 100 ILE A CA 1
ATOM 796 C C . ILE A 1 100 ? 5.117 13.656 -14.977 1 69.5 100 ILE A C 1
ATOM 798 O O . ILE A 1 100 ? 4.254 13.914 -14.133 1 69.5 100 ILE A O 1
ATOM 802 N N . VAL A 1 101 ? 5.039 12.719 -15.844 1 74.12 101 VAL A N 1
ATOM 803 C CA . VAL A 1 101 ? 3.826 11.906 -15.891 1 74.12 101 VAL A CA 1
ATOM 804 C C . VAL A 1 101 ? 3.686 11.109 -14.594 1 74.12 101 VAL A C 1
ATOM 806 O O . VAL A 1 101 ? 2.602 11.055 -14.008 1 74.12 101 VAL A O 1
ATOM 809 N N . LEU A 1 102 ? 4.824 10.633 -14.188 1 74.62 102 LEU A N 1
ATOM 810 C CA . LEU A 1 102 ? 4.809 9.859 -12.953 1 74.62 102 LEU A CA 1
ATOM 811 C C . LEU A 1 102 ? 4.496 10.75 -11.758 1 74.62 102 LEU A C 1
ATOM 813 O O . LEU A 1 102 ? 3.818 10.32 -10.82 1 74.62 102 LEU A O 1
ATOM 817 N N . ALA A 1 103 ? 4.992 11.867 -11.898 1 77.06 103 ALA A N 1
ATOM 818 C CA . ALA A 1 103 ? 4.762 12.812 -10.812 1 77.06 103 ALA A CA 1
ATOM 819 C C . ALA A 1 103 ? 3.287 13.195 -10.719 1 77.06 103 ALA A C 1
ATOM 821 O O . ALA A 1 103 ? 2.699 13.172 -9.633 1 77.06 103 ALA A O 1
ATOM 822 N N . ILE A 1 104 ? 2.695 13.469 -11.805 1 81.56 104 ILE A N 1
ATOM 823 C CA . ILE A 1 104 ? 1.293 13.867 -11.852 1 81.56 104 ILE A CA 1
ATOM 824 C C . ILE A 1 104 ? 0.41 12.695 -11.438 1 81.56 104 ILE A C 1
ATOM 826 O O . ILE A 1 104 ? -0.512 12.859 -10.633 1 81.56 104 ILE A O 1
ATOM 830 N N . TRP A 1 105 ? 0.756 11.602 -11.953 1 85.19 105 TRP A N 1
ATOM 831 C CA . TRP A 1 105 ? -0.011 10.398 -11.648 1 85.19 105 TRP A CA 1
ATOM 832 C C . TRP A 1 105 ? 0.061 10.07 -10.156 1 85.19 105 TRP A C 1
ATOM 834 O O . TRP A 1 105 ? -0.968 9.844 -9.516 1 85.19 105 TRP A O 1
ATOM 844 N N . SER A 1 106 ? 1.256 10.078 -9.656 1 87.62 106 SER A N 1
ATOM 845 C CA . SER A 1 106 ? 1.443 9.672 -8.266 1 87.62 106 SER A CA 1
ATOM 846 C C . SER A 1 106 ? 0.806 10.68 -7.309 1 87.62 106 SER A C 1
ATOM 848 O O . SER A 1 106 ? 0.172 10.289 -6.324 1 87.62 106 SER A O 1
ATOM 850 N N . PHE A 1 107 ? 0.978 11.945 -7.648 1 88.5 107 PHE A N 1
ATOM 851 C CA . PHE A 1 107 ? 0.399 12.977 -6.793 1 88.5 107 PHE A CA 1
ATOM 852 C C . PHE A 1 107 ? -1.123 12.914 -6.832 1 88.5 107 PHE A C 1
ATOM 854 O O . PHE A 1 107 ? -1.78 13.016 -5.793 1 88.5 107 PHE A O 1
ATOM 861 N N . SER A 1 108 ? -1.648 12.781 -7.988 1 90.56 108 SER A N 1
ATOM 862 C CA . SER A 1 108 ? -3.094 12.656 -8.141 1 90.56 108 SER A CA 1
ATOM 863 C C . SER A 1 108 ? -3.635 11.469 -7.352 1 90.56 108 SER A C 1
ATOM 865 O O . SER A 1 108 ? -4.645 11.586 -6.656 1 90.56 108 SER A O 1
ATOM 867 N N . ASN A 1 109 ? -2.932 10.398 -7.383 1 92.38 109 ASN A N 1
ATOM 868 C CA . ASN A 1 109 ? -3.377 9.203 -6.688 1 92.38 109 ASN A CA 1
ATOM 869 C C . ASN A 1 109 ? -3.209 9.336 -5.176 1 92.38 109 ASN A C 1
ATOM 871 O O . ASN A 1 109 ? -4.004 8.789 -4.406 1 92.38 109 ASN A O 1
ATOM 875 N N . LEU A 1 110 ? -2.189 10.078 -4.801 1 93.19 110 LEU A N 1
ATOM 876 C CA . LEU A 1 110 ? -2.012 10.32 -3.375 1 93.19 110 LEU A CA 1
ATOM 877 C C . LEU A 1 110 ? -3.201 11.086 -2.801 1 93.19 110 LEU A C 1
ATOM 879 O O . LEU A 1 110 ? -3.787 10.672 -1.799 1 93.19 110 LEU A O 1
ATOM 883 N N . VAL A 1 111 ? -3.541 12.125 -3.463 1 92.31 111 VAL A N 1
ATOM 884 C CA . VAL A 1 111 ? -4.656 12.953 -3.016 1 92.31 111 VAL A CA 1
ATOM 885 C C . VAL A 1 111 ? -5.945 12.133 -3.021 1 92.31 111 VAL A C 1
ATOM 887 O O . VAL A 1 111 ? -6.715 12.172 -2.061 1 92.31 111 VAL A O 1
ATOM 890 N N . ASN A 1 112 ? -6.066 11.414 -4.016 1 91.12 112 ASN A N 1
ATOM 891 C CA . ASN A 1 112 ? -7.25 10.57 -4.121 1 91.12 112 ASN A CA 1
ATOM 892 C C . ASN A 1 112 ? -7.27 9.484 -3.045 1 91.12 112 ASN A C 1
ATOM 894 O O . ASN A 1 112 ? -8.32 9.172 -2.492 1 91.12 112 ASN A O 1
ATOM 898 N N . ALA A 1 113 ? -6.172 8.898 -2.787 1 93.38 113 ALA A N 1
ATOM 899 C CA . ALA A 1 113 ? -6.09 7.859 -1.76 1 93.38 113 ALA A CA 1
ATOM 900 C C . ALA A 1 113 ? -6.465 8.414 -0.389 1 93.38 113 ALA A C 1
ATOM 902 O O . ALA A 1 113 ? -7.156 7.754 0.389 1 93.38 113 ALA A O 1
ATOM 903 N N . ILE A 1 114 ? -6 9.594 -0.114 1 94.5 114 ILE A N 1
ATOM 904 C CA . ILE A 1 114 ? -6.344 10.242 1.146 1 94.5 114 ILE A CA 1
ATOM 905 C C . ILE A 1 114 ? -7.848 10.492 1.206 1 94.5 114 ILE A C 1
ATOM 907 O O . ILE A 1 114 ? -8.5 10.156 2.197 1 94.5 114 ILE A O 1
ATOM 911 N N . ARG A 1 115 ? -8.336 11.016 0.148 1 91.69 115 ARG A N 1
ATOM 912 C CA . ARG A 1 115 ? -9.766 11.305 0.062 1 91.69 115 ARG A CA 1
ATOM 913 C C . ARG A 1 115 ? -10.594 10.039 0.269 1 91.69 115 ARG A C 1
ATOM 915 O O . ARG A 1 115 ? -11.539 10.039 1.059 1 91.69 115 ARG A O 1
ATOM 922 N N . LEU A 1 116 ? -10.203 9.008 -0.411 1 89.88 116 LEU A N 1
ATOM 923 C CA . LEU A 1 116 ? -10.938 7.746 -0.313 1 89.88 116 LEU A CA 1
ATOM 924 C C . LEU A 1 116 ? -10.828 7.16 1.091 1 89.88 116 LEU A C 1
ATOM 926 O O . LEU A 1 116 ? -11.797 6.609 1.617 1 89.88 116 LEU A O 1
ATOM 930 N N . GLY A 1 117 ? -9.625 7.223 1.656 1 92.5 117 GLY A N 1
ATOM 931 C CA . GLY A 1 117 ? -9.469 6.781 3.033 1 92.5 117 GLY A CA 1
ATOM 932 C C . GLY A 1 117 ? -10.367 7.52 4.004 1 92.5 117 GLY A C 1
ATOM 933 O O . GLY A 1 117 ? -10.945 6.91 4.914 1 92.5 117 GLY A O 1
ATOM 934 N N . GLU A 1 118 ? -10.5 8.781 3.807 1 93.44 118 GLU A N 1
ATOM 935 C CA . GLU A 1 118 ? -11.375 9.586 4.652 1 93.44 118 GLU A CA 1
ATOM 936 C C . GLU A 1 118 ? -12.844 9.242 4.418 1 93.44 118 GLU A C 1
ATOM 938 O O . GLU A 1 118 ? -13.617 9.133 5.367 1 93.44 118 GLU A O 1
ATOM 943 N N . ASN A 1 119 ? -13.188 9.086 3.139 1 90.12 119 ASN A N 1
ATOM 944 C CA . ASN A 1 119 ? -14.562 8.742 2.801 1 90.12 119 ASN A CA 1
ATOM 945 C C . ASN A 1 119 ? -14.984 7.41 3.41 1 90.12 119 ASN A C 1
ATOM 947 O O . ASN A 1 119 ? -16.141 7.234 3.799 1 90.12 119 ASN A O 1
ATOM 951 N N . ARG A 1 120 ? -14.07 6.492 3.449 1 90.06 120 ARG A N 1
ATOM 952 C CA . ARG A 1 120 ? -14.352 5.215 4.09 1 90.06 120 ARG A CA 1
ATOM 953 C C . ARG A 1 120 ? -14.641 5.395 5.578 1 90.06 120 ARG A C 1
ATOM 955 O O . ARG A 1 120 ? -15.562 4.785 6.117 1 90.06 120 ARG A O 1
ATOM 962 N N . LEU A 1 121 ? -13.852 6.18 6.195 1 91.88 121 LEU A N 1
ATOM 963 C CA . LEU A 1 121 ? -14.016 6.41 7.629 1 91.88 121 LEU A CA 1
ATOM 964 C C . LEU A 1 121 ? -15.328 7.133 7.922 1 91.88 121 LEU A C 1
ATOM 966 O O . LEU A 1 121 ? -15.984 6.844 8.922 1 91.88 121 LEU A O 1
ATOM 970 N N . TYR A 1 122 ? -15.719 7.992 7.016 1 90.38 122 TYR A N 1
ATOM 971 C CA . TYR A 1 122 ? -16.969 8.734 7.191 1 90.38 122 TYR A CA 1
ATOM 972 C C . TYR A 1 122 ? -18.156 7.926 6.691 1 90.38 122 TYR A C 1
ATOM 974 O O . TYR A 1 122 ? -19.312 8.352 6.828 1 90.38 122 TYR A O 1
ATOM 982 N N . GLY A 1 123 ? -17.938 6.805 6 1 85.56 123 GLY A N 1
ATOM 983 C CA . GLY A 1 123 ? -18.984 5.895 5.582 1 85.56 123 GLY A CA 1
ATOM 984 C C . GLY A 1 123 ? -19.656 6.312 4.285 1 85.56 123 GLY A C 1
ATOM 985 O O . GLY A 1 123 ? -20.781 5.914 4.008 1 85.56 123 GLY A O 1
ATOM 986 N N . VAL A 1 124 ? -19 7.141 3.506 1 82 124 VAL A N 1
ATOM 987 C CA . VAL A 1 124 ? -19.641 7.641 2.289 1 82 124 VAL A CA 1
ATOM 988 C C . VAL A 1 124 ? -18.953 7.031 1.066 1 82 124 VAL A C 1
ATOM 990 O O . VAL A 1 124 ? -19.312 7.344 -0.071 1 82 124 VAL A O 1
ATOM 993 N N . HIS A 1 125 ? -17.984 6.113 1.239 1 78.81 125 HIS A N 1
ATOM 994 C CA . HIS A 1 125 ? -17.203 5.535 0.155 1 78.81 125 HIS A CA 1
ATOM 995 C C . HIS A 1 125 ? -18.062 4.691 -0.769 1 78.81 125 HIS A C 1
ATOM 997 O O . HIS A 1 125 ? -17.922 4.738 -1.991 1 78.81 125 HIS A O 1
ATOM 1003 N N . GLN A 1 126 ? -18.969 3.99 -0.234 1 70.31 126 GLN A N 1
ATOM 1004 C CA . GLN A 1 126 ? -19.797 3.088 -1.021 1 70.31 126 GLN A CA 1
ATOM 1005 C C . GLN A 1 126 ? -20.688 3.865 -1.987 1 70.31 126 GLN A C 1
ATOM 1007 O O . GLN A 1 126 ? -21 3.379 -3.076 1 70.31 126 GLN A O 1
ATOM 1012 N N . ILE A 1 127 ? -21.031 5.078 -1.631 1 72.44 127 ILE A N 1
ATOM 1013 C CA . ILE A 1 127 ? -21.859 5.918 -2.48 1 72.44 127 ILE A CA 1
ATOM 1014 C C . ILE A 1 127 ? -21.047 6.41 -3.676 1 72.44 127 ILE A C 1
ATOM 1016 O O . ILE A 1 127 ? -21.562 6.457 -4.801 1 72.44 127 ILE A O 1
ATOM 1020 N N . GLU A 1 128 ? -19.859 6.633 -3.455 1 71.19 128 GLU A N 1
ATOM 1021 C CA . GLU A 1 128 ? -18.969 7.137 -4.496 1 71.19 128 GLU A CA 1
ATOM 1022 C C . GLU A 1 128 ? -18.719 6.078 -5.566 1 71.19 128 GLU A C 1
ATOM 1024 O O . GLU A 1 128 ? -18.594 6.398 -6.75 1 71.19 128 GLU A O 1
ATOM 1029 N N . LEU A 1 129 ? -18.609 4.855 -5.113 1 62.12 129 LEU A N 1
ATOM 1030 C CA . LEU A 1 129 ? -18.328 3.754 -6.027 1 62.12 129 LEU A CA 1
ATOM 1031 C C . LEU A 1 129 ? -19.453 3.582 -7.043 1 62.12 129 LEU A C 1
ATOM 1033 O O . LEU A 1 129 ? -19.234 3.021 -8.125 1 62.12 129 LEU A O 1
ATOM 1037 N N . ARG A 1 130 ? -20.562 4.176 -6.711 1 62.88 130 ARG A N 1
ATOM 1038 C CA . ARG A 1 130 ? -21.75 4.008 -7.551 1 62.88 130 ARG A CA 1
ATOM 1039 C C . ARG A 1 130 ? -21.922 5.188 -8.5 1 62.88 130 ARG A C 1
ATOM 1041 O O . ARG A 1 130 ? -22.781 5.16 -9.383 1 62.88 130 ARG A O 1
ATOM 1048 N N . LEU A 1 131 ? -21.172 6.188 -8.297 1 65.56 131 LEU A N 1
ATOM 1049 C CA . LEU A 1 131 ? -21.312 7.387 -9.117 1 65.56 131 LEU A CA 1
ATOM 1050 C C . LEU A 1 131 ? -20.656 7.188 -10.484 1 65.56 131 LEU A C 1
ATOM 1052 O O . LEU A 1 131 ? -19.891 6.25 -10.672 1 65.56 131 LEU A O 1
ATOM 1056 N N . SER A 1 132 ? -21.078 8.086 -11.414 1 65.5 132 SER A N 1
ATOM 1057 C CA . SER A 1 132 ? -20.578 8.016 -12.781 1 65.5 132 SER A CA 1
ATOM 1058 C C . SER A 1 132 ? -19.078 8.297 -12.844 1 65.5 132 SER A C 1
ATOM 1060 O O . SER A 1 132 ? -18.531 8.969 -11.961 1 65.5 132 SER A O 1
ATOM 1062 N N . ILE A 1 133 ? -18.453 7.734 -13.836 1 72.25 133 ILE A N 1
ATOM 1063 C CA . ILE A 1 133 ? -17.016 7.891 -14.078 1 72.25 133 ILE A CA 1
ATOM 1064 C C . ILE A 1 133 ? -16.688 9.367 -14.273 1 72.25 133 ILE A C 1
ATOM 1066 O O . ILE A 1 133 ? -15.625 9.836 -13.836 1 72.25 133 ILE A O 1
ATOM 1070 N N . ILE A 1 134 ? -17.641 10.148 -14.828 1 69.12 134 ILE A N 1
ATOM 1071 C CA . ILE A 1 134 ? -17.422 11.562 -15.125 1 69.12 134 ILE A CA 1
ATOM 1072 C C . ILE A 1 134 ? -17.328 12.359 -13.828 1 69.12 134 ILE A C 1
ATOM 1074 O O . ILE A 1 134 ? -16.453 13.219 -13.68 1 69.12 134 ILE A O 1
ATOM 1078 N N . ASN A 1 135 ? -18.219 12.086 -12.922 1 71.81 135 ASN A N 1
ATOM 1079 C CA . ASN A 1 135 ? -18.219 12.734 -11.617 1 71.81 135 ASN A CA 1
ATOM 1080 C C . ASN A 1 135 ? -16.953 12.414 -10.836 1 71.81 135 ASN A C 1
ATOM 1082 O O . ASN A 1 135 ? -16.391 13.289 -10.18 1 71.81 135 ASN A O 1
ATOM 1086 N N . PHE A 1 136 ? -16.516 11.266 -11.062 1 74.44 136 PHE A N 1
ATOM 1087 C CA . PHE A 1 136 ? -15.312 10.828 -10.359 1 74.44 136 PHE A CA 1
ATOM 1088 C C . PHE A 1 136 ? -14.086 11.57 -10.875 1 74.44 136 PHE A C 1
ATOM 1090 O O . PHE A 1 136 ? -13.289 12.078 -10.094 1 74.44 136 PHE A O 1
ATOM 1097 N N . ILE A 1 137 ? -14.016 11.664 -12.141 1 79.25 137 ILE A N 1
ATOM 1098 C CA . ILE A 1 137 ? -12.867 12.312 -12.758 1 79.25 137 ILE A CA 1
ATOM 1099 C C . ILE A 1 137 ? -12.859 13.797 -12.406 1 79.25 137 ILE A C 1
ATOM 1101 O O . ILE A 1 137 ? -11.812 14.359 -12.078 1 79.25 137 ILE A O 1
ATOM 1105 N N . TRP A 1 138 ? -14.023 14.359 -12.453 1 78.12 138 TRP A N 1
ATOM 1106 C CA . TRP A 1 138 ? -14.148 15.781 -12.148 1 78.12 138 TRP A CA 1
ATOM 1107 C C . TRP A 1 138 ? -13.742 16.062 -10.703 1 78.12 138 TRP A C 1
ATOM 1109 O O . TRP A 1 138 ? -12.969 16.984 -10.438 1 78.12 138 TRP A O 1
ATOM 1119 N N . THR A 1 139 ? -14.289 15.344 -9.812 1 75.88 139 THR A N 1
ATOM 1120 C CA . THR A 1 139 ? -13.977 15.516 -8.398 1 75.88 139 THR A CA 1
ATOM 1121 C C . THR A 1 139 ? -12.484 15.305 -8.141 1 75.88 139 THR A C 1
ATOM 1123 O O . THR A 1 139 ? -11.867 16.062 -7.398 1 75.88 139 THR A O 1
ATOM 1126 N N . ARG A 1 140 ? -11.93 14.383 -8.758 1 80.12 140 ARG A N 1
ATOM 1127 C CA . ARG A 1 140 ? -10.508 14.07 -8.594 1 80.12 140 ARG A CA 1
ATOM 1128 C C . ARG A 1 140 ? -9.633 15.203 -9.117 1 80.12 140 ARG A C 1
ATOM 1130 O O . ARG A 1 140 ? -8.695 15.633 -8.445 1 80.12 140 ARG A O 1
ATOM 1137 N N . VAL A 1 141 ? -9.992 15.695 -10.297 1 84.88 141 VAL A N 1
ATOM 1138 C CA . VAL A 1 141 ? -9.188 16.734 -10.922 1 84.88 141 VAL A CA 1
ATOM 1139 C C . VAL A 1 141 ? -9.195 17.984 -10.055 1 84.88 141 VAL A C 1
ATOM 1141 O O . VAL A 1 141 ? -8.148 18.562 -9.773 1 84.88 141 VAL A O 1
ATOM 1144 N N . ILE A 1 142 ? -10.312 18.359 -9.562 1 82.06 142 ILE A N 1
ATOM 1145 C CA . ILE A 1 142 ? -10.453 19.578 -8.758 1 82.06 142 ILE A CA 1
ATOM 1146 C C . ILE A 1 142 ? -9.68 19.406 -7.449 1 82.06 142 ILE A C 1
ATOM 1148 O O . ILE A 1 142 ? -8.945 20.312 -7.039 1 82.06 142 ILE A O 1
ATOM 1152 N N . THR A 1 143 ? -9.883 18.281 -6.879 1 84.5 143 THR A N 1
ATOM 1153 C CA . THR A 1 143 ? -9.242 18.047 -5.59 1 84.5 143 THR A CA 1
ATOM 1154 C C . THR A 1 143 ? -7.719 18.016 -5.734 1 84.5 143 THR A C 1
ATOM 1156 O O . THR A 1 143 ? -7 18.562 -4.902 1 84.5 143 THR A O 1
ATOM 1159 N N . VAL A 1 144 ? -7.254 17.484 -6.773 1 86.5 144 VAL A N 1
ATOM 1160 C CA . VAL A 1 144 ? -5.82 17.359 -7.012 1 86.5 144 VAL A CA 1
ATOM 1161 C C . VAL A 1 144 ? -5.227 18.75 -7.289 1 86.5 144 VAL A C 1
ATOM 1163 O O . VAL A 1 144 ? -4.195 19.109 -6.719 1 86.5 144 VAL A O 1
ATOM 1166 N N . VAL A 1 145 ? -5.871 19.484 -8.102 1 86.81 145 VAL A N 1
ATOM 1167 C CA . VAL A 1 145 ? -5.395 20.812 -8.461 1 86.81 145 VAL A CA 1
ATOM 1168 C C . VAL A 1 145 ? -5.379 21.703 -7.227 1 86.81 145 VAL A C 1
ATOM 1170 O O . VAL A 1 145 ? -4.391 22.391 -6.965 1 86.81 145 VAL A O 1
ATOM 1173 N N . PHE A 1 146 ? -6.418 21.656 -6.445 1 85.06 146 PHE A N 1
ATOM 1174 C CA . PHE A 1 146 ? -6.5 22.484 -5.25 1 85.06 146 PHE A CA 1
ATOM 1175 C C . PHE A 1 146 ? -5.449 22.062 -4.227 1 85.06 146 PHE A C 1
ATOM 1177 O O . PHE A 1 146 ? -4.875 22.906 -3.537 1 85.06 146 PHE A O 1
ATOM 1184 N N . THR A 1 147 ? -5.301 20.812 -4.164 1 84.94 147 THR A N 1
ATOM 1185 C CA . THR A 1 147 ? -4.301 20.328 -3.215 1 84.94 147 THR A CA 1
ATOM 1186 C C . THR A 1 147 ? -2.9 20.75 -3.646 1 84.94 147 THR A C 1
ATOM 1188 O O . THR A 1 147 ? -2.09 21.172 -2.816 1 84.94 147 THR A O 1
ATOM 1191 N N . ALA A 1 148 ? -2.613 20.672 -4.879 1 84.12 148 ALA A N 1
ATOM 1192 C CA . ALA A 1 148 ? -1.328 21.125 -5.398 1 84.12 148 ALA A CA 1
ATOM 1193 C C . ALA A 1 148 ? -1.125 22.609 -5.117 1 84.12 148 ALA A C 1
ATOM 1195 O O . ALA A 1 148 ? -0.045 23.031 -4.691 1 84.12 148 ALA A O 1
ATOM 1196 N N . LEU A 1 149 ? -2.143 23.359 -5.324 1 84.12 149 LEU A N 1
ATOM 1197 C CA . LEU A 1 149 ? -2.096 24.797 -5.082 1 84.12 149 LEU A CA 1
ATOM 1198 C C . LEU A 1 149 ? -1.854 25.094 -3.604 1 84.12 149 LEU A C 1
ATOM 1200 O O . LEU A 1 149 ? -1.077 25.984 -3.262 1 84.12 149 LEU A O 1
ATOM 1204 N N . MET A 1 150 ? -2.512 24.391 -2.822 1 83.25 150 MET A N 1
ATOM 1205 C CA . MET A 1 150 ? -2.35 24.578 -1.384 1 83.25 150 MET A CA 1
ATOM 1206 C C . MET A 1 150 ? -0.927 24.25 -0.945 1 83.25 150 MET A C 1
ATOM 1208 O O . MET A 1 150 ? -0.354 24.953 -0.104 1 83.25 150 MET A O 1
ATOM 1212 N N . ILE A 1 151 ? -0.385 23.203 -1.498 1 79.44 151 ILE A N 1
ATOM 1213 C CA . ILE A 1 151 ? 0.989 22.844 -1.182 1 79.44 151 ILE A CA 1
ATOM 1214 C C . ILE A 1 151 ? 1.934 23.969 -1.57 1 79.44 151 ILE A C 1
ATOM 1216 O O . ILE A 1 151 ? 2.838 24.328 -0.81 1 79.44 151 ILE A O 1
ATOM 1220 N N . ILE A 1 152 ? 1.721 24.469 -2.707 1 78.19 152 ILE A N 1
ATOM 1221 C CA . ILE A 1 152 ? 2.545 25.562 -3.195 1 78.19 152 ILE A CA 1
ATOM 1222 C C . ILE A 1 152 ? 2.42 26.766 -2.252 1 78.19 152 ILE A C 1
ATOM 1224 O O . ILE A 1 152 ? 3.426 27.344 -1.843 1 78.19 152 ILE A O 1
ATOM 1228 N N . ILE A 1 153 ? 1.208 27.062 -1.862 1 79.38 153 ILE A N 1
ATOM 1229 C CA . ILE A 1 153 ? 0.943 28.203 -0.994 1 79.38 153 ILE A CA 1
ATOM 1230 C C . ILE A 1 153 ? 1.58 27.969 0.374 1 79.38 153 ILE A C 1
ATOM 1232 O O . ILE A 1 153 ? 2.221 28.875 0.929 1 79.38 153 ILE A O 1
ATOM 1236 N N . PHE A 1 154 ? 1.441 26.797 0.837 1 76.94 154 PHE A N 1
ATOM 1237 C CA . PHE A 1 154 ? 1.985 26.469 2.15 1 76.94 154 PHE A CA 1
ATOM 1238 C C . PHE A 1 154 ? 3.51 26.484 2.123 1 76.94 154 PHE A C 1
ATOM 1240 O O . PHE A 1 154 ? 4.152 26.938 3.068 1 76.94 154 PHE A O 1
ATOM 1247 N N . THR A 1 155 ? 4.031 25.906 1.068 1 72.06 155 THR A N 1
ATOM 1248 C CA . THR A 1 155 ? 5.48 25.922 0.919 1 72.06 155 THR A CA 1
ATOM 1249 C C . THR A 1 155 ? 6.008 27.359 0.848 1 72.06 155 THR A C 1
ATOM 1251 O O . THR A 1 155 ? 6.98 27.703 1.522 1 72.06 155 THR A O 1
ATOM 1254 N N . PHE A 1 156 ? 5.332 28.078 0.105 1 72.44 156 PHE A N 1
ATOM 1255 C CA . PHE A 1 156 ? 5.699 29.484 -0.034 1 72.44 156 PHE A CA 1
ATOM 1256 C C . PHE A 1 156 ? 5.602 30.203 1.306 1 72.44 156 PHE A C 1
ATOM 1258 O O . PHE A 1 156 ? 6.512 30.953 1.688 1 72.44 156 PHE A O 1
ATOM 1265 N N . ALA A 1 157 ? 4.566 29.969 1.977 1 73.06 157 ALA A N 1
ATOM 1266 C CA . ALA A 1 157 ? 4.359 30.594 3.281 1 73.06 157 ALA A CA 1
ATOM 1267 C C . ALA A 1 157 ? 5.441 30.156 4.27 1 73.06 157 ALA A C 1
ATOM 1269 O O . ALA A 1 157 ? 5.938 30.969 5.051 1 73.06 157 ALA A O 1
ATOM 1270 N N . SER A 1 158 ? 5.789 28.906 4.172 1 71.69 158 SER A N 1
ATOM 1271 C CA . SER A 1 158 ? 6.809 28.359 5.059 1 71.69 158 SER A CA 1
ATOM 1272 C C . SER A 1 158 ? 8.172 29 4.793 1 71.69 158 SER A C 1
ATOM 1274 O O . SER A 1 158 ? 8.914 29.297 5.73 1 71.69 158 SER A O 1
ATOM 1276 N N . ILE A 1 159 ? 8.477 29.078 3.578 1 67.62 159 ILE A N 1
ATOM 1277 C CA . ILE A 1 159 ? 9.75 29.672 3.189 1 67.62 159 ILE A CA 1
ATOM 1278 C C . ILE A 1 159 ? 9.82 31.109 3.672 1 67.62 159 ILE A C 1
ATOM 1280 O O . ILE A 1 159 ? 10.844 31.547 4.207 1 67.62 159 ILE A O 1
ATOM 1284 N N . VAL A 1 160 ? 8.695 31.734 3.467 1 64.38 160 VAL A N 1
ATOM 1285 C CA . VAL A 1 160 ? 8.633 33.125 3.873 1 64.38 160 VAL A CA 1
ATOM 1286 C C . VAL A 1 160 ? 8.812 33.25 5.387 1 64.38 160 VAL A C 1
ATOM 1288 O O . VAL A 1 160 ? 9.5 34.125 5.875 1 64.38 160 VAL A O 1
ATOM 1291 N N . LEU A 1 161 ? 8.266 32.25 6.027 1 64 161 LEU A N 1
ATOM 1292 C CA . LEU A 1 161 ? 8.297 32.312 7.488 1 64 161 LEU A CA 1
ATOM 1293 C C . LEU A 1 161 ? 9.672 31.875 8.008 1 64 161 LEU A C 1
ATOM 1295 O O . LEU A 1 161 ? 10.133 32.375 9.031 1 64 161 LEU A O 1
ATOM 1299 N N . VAL A 1 162 ? 10.148 30.828 7.305 1 60.97 162 VAL A N 1
ATOM 1300 C CA . VAL A 1 162 ? 11.43 30.266 7.723 1 60.97 162 VAL A CA 1
ATOM 1301 C C . VAL A 1 162 ? 12.562 31.203 7.324 1 60.97 162 VAL A C 1
ATOM 1303 O O . VAL A 1 162 ? 13.484 31.453 8.109 1 60.97 162 VAL A O 1
ATOM 1306 N N . PHE A 1 163 ? 12.508 31.453 6.051 1 55.59 163 PHE A N 1
ATOM 1307 C CA . PHE A 1 163 ? 13.586 32.312 5.555 1 55.59 163 PHE A CA 1
ATOM 1308 C C . PHE A 1 163 ? 13.25 33.781 5.773 1 55.59 163 PHE A C 1
ATOM 1310 O O . PHE A 1 163 ? 13.805 34.656 5.098 1 55.59 163 PHE A O 1
ATOM 1317 N N . GLY A 1 164 ? 12.25 33.875 6.566 1 54.56 164 GLY A N 1
ATOM 1318 C CA . GLY A 1 164 ? 11.883 35.281 6.867 1 54.56 164 GLY A CA 1
ATOM 1319 C C . GLY A 1 164 ? 13.086 36.156 7.098 1 54.56 164 GLY A C 1
ATOM 1320 O O . GLY A 1 164 ? 13.102 37.312 6.648 1 54.56 164 GLY A O 1
ATOM 1321 N N . GLN A 1 165 ? 13.953 35.5 7.75 1 51.69 165 GLN A N 1
ATOM 1322 C CA . GLN A 1 165 ? 15.102 36.375 7.934 1 51.69 165 GLN A CA 1
ATOM 1323 C C . GLN A 1 165 ? 15.727 36.75 6.594 1 51.69 165 GLN A C 1
ATOM 1325 O O . GLN A 1 165 ? 16.094 37.906 6.383 1 51.69 165 GLN A O 1
ATOM 1330 N N . GLN A 1 166 ? 15.922 35.688 5.848 1 49.62 166 GLN A N 1
ATOM 1331 C CA . GLN A 1 166 ? 16.547 36.031 4.566 1 49.62 166 GLN A CA 1
ATOM 1332 C C . GLN A 1 166 ? 15.648 36.938 3.729 1 49.62 166 GLN A C 1
ATOM 1334 O O . GLN A 1 166 ? 16.125 37.812 3.029 1 49.62 166 GLN A O 1
ATOM 1339 N N . VAL A 1 167 ? 14.43 36.594 3.953 1 52.5 167 VAL A N 1
ATOM 1340 C CA . VAL A 1 167 ? 13.484 37.469 3.248 1 52.5 167 VAL A CA 1
ATOM 1341 C C . VAL A 1 167 ? 13.539 38.875 3.834 1 52.5 167 VAL A C 1
ATOM 1343 O O . VAL A 1 167 ? 13.477 39.844 3.096 1 52.5 167 VAL A O 1
ATOM 1346 N N . LEU A 1 168 ? 13.68 38.812 5.141 1 52.44 168 LEU A N 1
ATOM 1347 C CA . LEU A 1 168 ? 13.789 40.125 5.797 1 52.44 168 LEU A CA 1
ATOM 1348 C C . LEU A 1 168 ? 15.062 40.844 5.375 1 52.44 168 LEU A C 1
ATOM 1350 O O . LEU A 1 168 ? 15.062 42.062 5.195 1 52.44 168 LEU A O 1
ATOM 1354 N N . ASN A 1 169 ? 16.094 40.031 5.316 1 54.94 169 ASN A N 1
ATOM 1355 C CA . ASN A 1 169 ? 17.344 40.688 4.895 1 54.94 169 ASN A CA 1
ATOM 1356 C C . ASN A 1 169 ? 17.203 41.281 3.502 1 54.94 169 ASN A C 1
ATOM 1358 O O . ASN A 1 169 ? 17.781 42.344 3.223 1 54.94 169 ASN A O 1
ATOM 1362 N N . PHE A 1 170 ? 16.438 40.531 2.775 1 50.41 170 PHE A N 1
ATOM 1363 C CA . PHE A 1 170 ? 16.219 41.062 1.446 1 50.41 170 PHE A CA 1
ATOM 1364 C C . PHE A 1 170 ? 15.359 42.344 1.521 1 50.41 170 PHE A C 1
ATOM 1366 O O . PHE A 1 170 ? 15.539 43.25 0.728 1 50.41 170 PHE A O 1
ATOM 1373 N N . LEU A 1 171 ? 14.531 42.219 2.449 1 47.59 171 LEU A N 1
ATOM 1374 C CA . LEU A 1 171 ? 13.672 43.375 2.619 1 47.59 171 LEU A CA 1
ATOM 1375 C C . LEU A 1 171 ? 14.344 44.438 3.48 1 47.59 171 LEU A C 1
ATOM 1377 O O . LEU A 1 171 ? 13.844 45.531 3.613 1 47.59 171 LEU A O 1
ATOM 1381 N N . LYS A 1 172 ? 15.383 44.031 4.105 1 54.09 172 LYS A N 1
ATOM 1382 C CA . LYS A 1 172 ? 16.125 44.938 4.969 1 54.09 172 LYS A CA 1
ATOM 1383 C C . LYS A 1 172 ? 16.281 46.312 4.309 1 54.09 172 LYS A C 1
ATOM 1385 O O . LYS A 1 172 ? 16.109 47.344 4.957 1 54.09 172 LYS A O 1
ATOM 1390 N N . PRO A 1 173 ? 16.844 46.156 3.092 1 52.03 173 PRO A N 1
ATOM 1391 C CA . PRO A 1 173 ? 17.047 47.531 2.617 1 52.03 173 PRO A CA 1
ATOM 1392 C C . PRO A 1 173 ? 15.766 48.375 2.658 1 52.03 173 PRO A C 1
ATOM 1394 O O . PRO A 1 173 ? 15.836 49.594 2.752 1 52.03 173 PRO A O 1
ATOM 1397 N N . ILE A 1 174 ? 14.734 47.75 2.543 1 48.28 174 ILE A N 1
ATOM 1398 C CA . ILE A 1 174 ? 13.508 48.531 2.479 1 48.28 174 ILE A CA 1
ATOM 1399 C C . ILE A 1 174 ? 12.992 48.781 3.891 1 48.28 174 ILE A C 1
ATOM 1401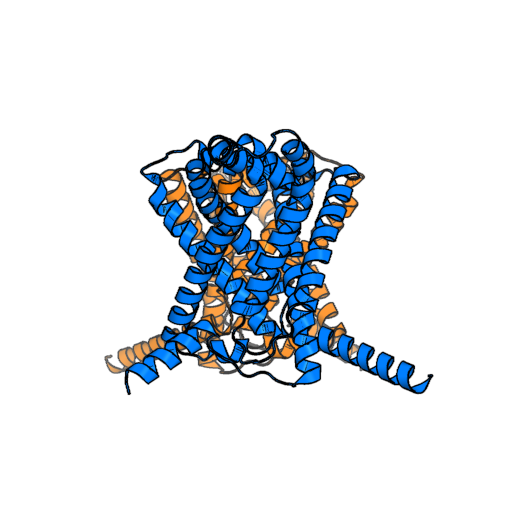 O O . ILE A 1 174 ? 12.453 49.844 4.168 1 48.28 174 ILE A O 1
ATOM 1405 N N . THR A 1 175 ? 12.898 47.75 4.781 1 47.31 175 THR A N 1
ATOM 1406 C CA . THR A 1 175 ? 12.148 48.031 6 1 47.31 175 THR A CA 1
ATOM 1407 C C . THR A 1 175 ? 13.086 48.312 7.168 1 47.31 175 THR A C 1
ATOM 1409 O O . THR A 1 175 ? 12.648 48.719 8.25 1 47.31 175 THR A O 1
ATOM 1412 N N . ASN A 1 176 ? 14.094 49.156 7.227 1 49.78 176 ASN A N 1
ATOM 1413 C CA . ASN A 1 176 ? 14.969 49.625 8.289 1 49.78 176 ASN A CA 1
ATOM 1414 C C . ASN A 1 176 ? 14.891 48.75 9.523 1 49.78 176 ASN A C 1
ATOM 1416 O O . ASN A 1 176 ? 15.031 49.219 10.648 1 49.78 176 ASN A O 1
ATOM 1420 N N . LEU A 1 177 ? 14.359 47.594 9.547 1 48.38 177 LEU A N 1
ATOM 1421 C CA . LEU A 1 177 ? 14.164 46.875 10.805 1 48.38 177 LEU A CA 1
ATOM 1422 C C . LEU A 1 177 ? 15.477 46.281 11.312 1 48.38 177 LEU A C 1
ATOM 1424 O O . LEU A 1 177 ? 16.328 45.875 10.523 1 48.38 177 LEU A O 1
ATOM 1428 N N . PRO A 1 178 ? 15.977 46.562 12.648 1 47.72 178 PRO A N 1
ATOM 1429 C CA . PRO A 1 178 ? 17.25 46.188 13.289 1 47.72 178 PRO A CA 1
ATOM 1430 C C . PRO A 1 178 ? 17.531 44.688 13.203 1 47.72 178 PRO A C 1
ATOM 1432 O O . PRO A 1 178 ? 16.594 43.875 13.148 1 47.72 178 PRO A O 1
ATOM 1435 N N . VAL A 1 179 ? 18.656 44.188 12.688 1 48.88 179 VAL A N 1
ATOM 1436 C CA . VAL A 1 179 ? 19.297 42.906 12.375 1 48.88 179 VAL A CA 1
ATOM 1437 C C . VAL A 1 179 ? 19.219 41.969 13.586 1 48.88 179 VAL A C 1
ATOM 1439 O O . VAL A 1 179 ? 19.125 40.75 13.438 1 48.88 179 VAL A O 1
ATOM 1442 N N . GLU A 1 180 ? 19.5 42.438 14.758 1 48.97 180 GLU A N 1
ATOM 1443 C CA . GLU A 1 180 ? 19.719 41.625 15.945 1 48.97 180 GLU A CA 1
ATOM 1444 C C . GLU A 1 180 ? 18.531 40.688 16.203 1 48.97 180 GLU A C 1
ATOM 1446 O O . GLU A 1 180 ? 18.703 39.562 16.688 1 48.97 180 GLU A O 1
ATOM 1451 N N . GLU A 1 181 ? 17.391 41.156 16.125 1 44.38 181 GLU A N 1
ATOM 1452 C CA . GLU A 1 181 ? 16.203 40.406 16.484 1 44.38 181 GLU A CA 1
ATOM 1453 C C . GLU A 1 181 ? 15.961 39.25 15.516 1 44.38 181 GLU A C 1
ATOM 1455 O O . GLU A 1 181 ? 15.086 38.406 15.742 1 44.38 181 GLU A O 1
ATOM 1460 N N . ILE A 1 182 ? 16.688 39.25 14.531 1 43.41 182 ILE A N 1
ATOM 1461 C CA . ILE A 1 182 ? 16.562 38.25 13.5 1 43.41 182 ILE A CA 1
ATOM 1462 C C . ILE A 1 182 ? 17.188 36.938 13.992 1 43.41 182 ILE A C 1
ATOM 1464 O O . ILE A 1 182 ? 16.75 35.844 13.609 1 43.41 182 ILE A O 1
ATOM 1468 N N . SER A 1 183 ? 18.297 37.094 14.672 1 46.69 183 SER A N 1
ATOM 1469 C CA . SER A 1 183 ? 18.953 35.875 15.172 1 46.69 183 SER A CA 1
ATOM 1470 C C . SER A 1 183 ? 18 35.031 16.016 1 46.69 183 SER A C 1
ATOM 1472 O O . SER A 1 183 ? 18.094 33.812 16.047 1 46.69 183 SER A O 1
ATOM 1474 N N . ARG A 1 184 ? 17.297 35.625 16.906 1 43.53 184 ARG A N 1
ATOM 1475 C CA . ARG A 1 184 ? 16.391 34.906 17.797 1 43.53 184 ARG A CA 1
ATOM 1476 C C . ARG A 1 184 ? 15.312 34.188 17 1 43.53 184 ARG A C 1
ATOM 1478 O O . ARG A 1 184 ? 14.492 33.469 17.578 1 43.53 184 ARG A O 1
ATOM 1485 N N . VAL A 1 185 ? 15.156 34.438 15.828 1 43 185 VAL A N 1
ATOM 1486 C CA . VAL A 1 185 ? 14.125 33.875 14.953 1 43 185 VAL A CA 1
ATOM 1487 C C . VAL A 1 185 ? 14.508 32.469 14.547 1 43 185 VAL A C 1
ATOM 1489 O O . VAL A 1 185 ? 13.75 31.781 13.852 1 43 185 VAL A O 1
ATOM 1492 N N . PHE A 1 186 ? 15.812 32.156 14.609 1 47.59 186 PHE A N 1
ATOM 1493 C CA . PHE A 1 186 ? 16.266 30.781 14.469 1 47.59 186 PHE A CA 1
ATOM 1494 C C . PHE A 1 186 ? 15.352 29.844 15.242 1 47.59 186 PHE A C 1
ATOM 1496 O O . PHE A 1 186 ? 15.141 28.703 14.836 1 47.59 186 PHE A O 1
ATOM 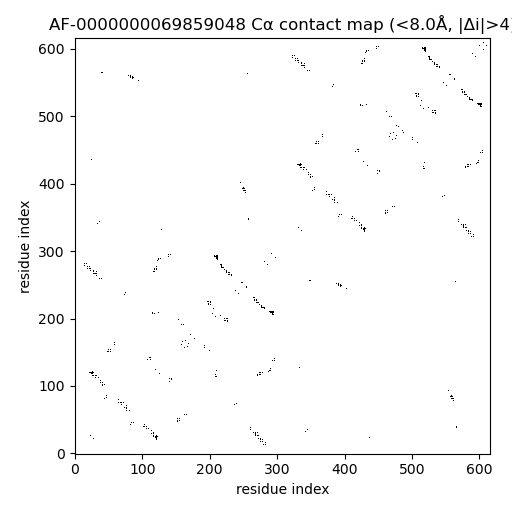1503 N N . SER A 1 187 ? 14.875 30.328 16.484 1 50.34 187 SER A N 1
ATOM 1504 C CA . SER A 1 187 ? 14.062 29.578 17.438 1 50.34 187 SER A CA 1
ATOM 1505 C C . SER A 1 187 ? 12.672 29.312 16.875 1 50.34 187 SER A C 1
ATOM 1507 O O . SER A 1 187 ? 11.93 28.484 17.406 1 50.34 187 SER A O 1
ATOM 1509 N N . TYR A 1 188 ? 12.398 29.844 15.594 1 58.62 188 TYR A N 1
ATOM 1510 C CA . TYR A 1 188 ? 11.031 29.875 15.086 1 58.62 188 TYR A CA 1
ATOM 1511 C C . TYR A 1 188 ? 10.781 28.75 14.102 1 58.62 188 TYR A C 1
ATOM 1513 O O . TYR A 1 188 ? 9.672 28.578 13.594 1 58.62 188 TYR A O 1
ATOM 1521 N N . ARG A 1 189 ? 11.906 28 13.922 1 63.34 189 ARG A N 1
ATOM 1522 C CA . ARG A 1 189 ? 11.781 26.891 12.977 1 63.34 189 ARG A CA 1
ATOM 1523 C C . ARG A 1 189 ? 10.742 25.875 13.453 1 63.34 189 ARG A C 1
ATOM 1525 O O . ARG A 1 189 ? 9.898 25.438 12.68 1 63.34 189 ARG A O 1
ATOM 1532 N N . TYR A 1 190 ? 10.836 25.625 14.703 1 71.75 190 TYR A N 1
ATOM 1533 C CA . TYR A 1 190 ? 9.969 24.578 15.234 1 71.75 190 TYR A CA 1
ATOM 1534 C C . TYR A 1 190 ? 8.516 25.016 15.227 1 71.75 190 TYR A C 1
ATOM 1536 O O . TYR A 1 190 ? 7.648 24.312 14.695 1 71.75 190 TYR A O 1
ATOM 1544 N N . PRO A 1 191 ? 8.352 26.281 15.727 1 76.81 191 PRO A N 1
ATOM 1545 C CA . PRO A 1 191 ? 6.945 26.688 15.719 1 76.81 191 PRO A CA 1
ATOM 1546 C C . PRO A 1 191 ? 6.379 26.828 14.305 1 76.81 191 PRO A C 1
ATOM 1548 O O . PRO A 1 191 ? 5.195 26.562 14.086 1 76.81 191 PRO A O 1
ATOM 1551 N N . VAL A 1 192 ? 7.188 27.297 13.414 1 74.75 192 VAL A N 1
ATOM 1552 C CA . VAL A 1 192 ? 6.723 27.484 12.039 1 74.75 192 VAL A CA 1
ATOM 1553 C C . VAL A 1 192 ? 6.402 26.125 11.414 1 74.75 192 VAL A C 1
ATOM 1555 O O . VAL A 1 192 ? 5.371 25.969 10.758 1 74.75 192 VAL A O 1
ATOM 1558 N N . VAL A 1 193 ? 7.277 25.203 11.609 1 75.25 193 VAL A N 1
ATOM 1559 C CA . VAL A 1 193 ? 7.062 23.875 11.055 1 75.25 193 VAL A CA 1
ATOM 1560 C C . VAL A 1 193 ? 5.801 23.266 11.664 1 75.25 193 VAL A C 1
ATOM 1562 O O . VAL A 1 193 ? 4.988 22.656 10.945 1 75.25 193 VAL A O 1
ATOM 1565 N N . LEU A 1 194 ? 5.66 23.453 12.938 1 83.31 194 LEU A N 1
ATOM 1566 C CA . LEU A 1 194 ? 4.484 22.938 13.617 1 83.31 194 LEU A CA 1
ATOM 1567 C C . LEU A 1 194 ? 3.209 23.578 13.078 1 83.31 194 LEU A C 1
ATOM 1569 O O . LEU A 1 194 ? 2.213 22.891 12.852 1 83.31 194 LEU A O 1
ATOM 1573 N N . LEU A 1 195 ? 3.297 24.859 12.953 1 85.19 195 LEU A N 1
ATOM 1574 C CA . LEU A 1 195 ? 2.141 25.578 12.438 1 85.19 195 LEU A CA 1
ATOM 1575 C C . LEU A 1 195 ? 1.785 25.094 11.031 1 85.19 195 LEU A C 1
ATOM 1577 O O . LEU A 1 195 ? 0.609 24.906 10.711 1 85.19 195 LEU A O 1
ATOM 1581 N N . MET A 1 196 ? 2.754 24.891 10.234 1 81.88 196 MET A N 1
ATOM 1582 C CA . MET A 1 196 ? 2.523 24.422 8.867 1 81.88 196 MET A CA 1
ATOM 1583 C C . MET A 1 196 ? 1.928 23.016 8.867 1 81.88 196 MET A C 1
ATOM 1585 O O . MET A 1 196 ? 1.074 22.703 8.039 1 81.88 196 MET A O 1
ATOM 1589 N N . MET A 1 197 ? 2.4 22.234 9.734 1 84.56 197 MET A N 1
ATOM 1590 C CA . MET A 1 197 ? 1.86 20.891 9.859 1 84.56 197 MET A CA 1
ATOM 1591 C C . MET A 1 197 ? 0.386 20.922 10.242 1 84.56 197 MET A C 1
ATOM 1593 O O . MET A 1 197 ? -0.431 20.203 9.656 1 84.56 197 MET A O 1
ATOM 1597 N N . VAL A 1 198 ? 0.119 21.781 11.211 1 90.06 198 VAL A N 1
ATOM 1598 C CA . VAL A 1 198 ? -1.255 21.906 11.68 1 90.06 198 VAL A CA 1
ATOM 1599 C C . VAL A 1 198 ? -2.146 22.391 10.539 1 90.06 198 VAL A C 1
ATOM 1601 O O . VAL A 1 198 ? -3.236 21.859 10.328 1 90.06 198 VAL A O 1
ATOM 1604 N N . LEU A 1 199 ? -1.682 23.375 9.828 1 88.94 199 LEU A N 1
ATOM 1605 C CA . LEU A 1 199 ? -2.463 23.938 8.734 1 88.94 199 LEU A CA 1
ATOM 1606 C C . LEU A 1 199 ? -2.658 22.922 7.617 1 88.94 199 LEU A C 1
ATOM 1608 O O . LEU A 1 199 ? -3.734 22.844 7.02 1 88.94 199 LEU A O 1
ATOM 1612 N N . ALA A 1 200 ? -1.642 22.188 7.285 1 88.31 200 ALA A N 1
ATOM 1613 C CA . ALA A 1 200 ? -1.737 21.172 6.242 1 88.31 200 ALA A CA 1
ATOM 1614 C C . ALA A 1 200 ? -2.75 20.094 6.617 1 88.31 200 ALA A C 1
ATOM 1616 O O . ALA A 1 200 ? -3.586 19.703 5.801 1 88.31 200 ALA A O 1
ATOM 1617 N N . VAL A 1 201 ? -2.676 19.625 7.855 1 92.5 201 VAL A N 1
ATOM 1618 C CA . VAL A 1 201 ? -3.588 18.594 8.328 1 92.5 201 VAL A CA 1
ATOM 1619 C C . VAL A 1 201 ? -5.012 19.141 8.383 1 92.5 201 VAL A C 1
ATOM 1621 O O . VAL A 1 201 ? -5.969 18.438 8.047 1 92.5 201 VAL A O 1
ATOM 1624 N N . PHE A 1 202 ? -5.078 20.359 8.836 1 92.31 202 PHE A N 1
ATOM 1625 C CA . PHE A 1 202 ? -6.383 21 8.859 1 92.31 202 PHE A CA 1
ATOM 1626 C C . PHE A 1 202 ? -6.996 21.047 7.461 1 92.31 202 PHE A C 1
ATOM 1628 O O . PHE A 1 202 ? -8.164 20.703 7.277 1 92.31 202 PHE A O 1
ATOM 1635 N N . TYR A 1 203 ? -6.246 21.453 6.535 1 89.44 203 TYR A N 1
ATOM 1636 C CA . TYR A 1 203 ? -6.711 21.531 5.156 1 89.44 203 TYR A CA 1
ATOM 1637 C C . TYR A 1 203 ? -7.176 20.172 4.66 1 89.44 203 TYR A C 1
ATOM 1639 O O . TYR A 1 203 ? -8.258 20.047 4.082 1 89.44 203 TYR A O 1
ATOM 1647 N N . LEU A 1 204 ? -6.426 19.156 4.824 1 91.94 204 LEU A N 1
ATOM 1648 C CA . LEU A 1 204 ? -6.746 17.828 4.34 1 91.94 204 LEU A CA 1
ATOM 1649 C C . LEU A 1 204 ? -8.031 17.297 4.98 1 91.94 204 LEU A C 1
ATOM 1651 O O . LEU A 1 204 ? -8.852 16.672 4.312 1 91.94 204 LEU A O 1
ATOM 1655 N N . ASN A 1 205 ? -8.156 17.594 6.25 1 91.44 205 ASN A N 1
ATOM 1656 C CA . ASN A 1 205 ? -9.328 17.109 6.977 1 91.44 205 ASN A CA 1
ATOM 1657 C C . ASN A 1 205 ? -10.586 17.875 6.582 1 91.44 205 ASN A C 1
ATOM 1659 O O . ASN A 1 205 ? -11.695 17.328 6.656 1 91.44 205 ASN A O 1
ATOM 1663 N N . TYR A 1 206 ? -10.383 19.031 6.207 1 88.62 206 TYR A N 1
ATOM 1664 C CA . TYR A 1 206 ? -11.531 19.891 5.973 1 88.62 206 TYR A CA 1
ATOM 1665 C C . TYR A 1 206 ? -11.984 19.812 4.516 1 88.62 206 TYR A C 1
ATOM 1667 O O . TYR A 1 206 ? -13.18 19.781 4.23 1 88.62 206 TYR A O 1
ATOM 1675 N N . VAL A 1 207 ? -11.141 19.75 3.59 1 86.31 207 VAL A N 1
ATOM 1676 C CA . VAL A 1 207 ? -11.453 19.953 2.18 1 86.31 207 VAL A CA 1
ATOM 1677 C C . VAL A 1 207 ? -11.641 18.609 1.479 1 86.31 207 VAL A C 1
ATOM 1679 O O . VAL A 1 207 ? -12.477 18.484 0.583 1 86.31 207 VAL A O 1
ATOM 1682 N N . LEU A 1 208 ? -10.945 17.609 1.823 1 87.06 208 LEU A N 1
ATOM 1683 C CA . LEU A 1 208 ? -10.828 16.422 0.988 1 87.06 208 LEU A CA 1
ATOM 1684 C C . LEU A 1 208 ? -12.039 15.516 1.156 1 87.06 208 LEU A C 1
ATOM 1686 O O . LEU A 1 208 ? -12.547 14.961 0.177 1 87.06 208 LEU A O 1
ATOM 1690 N N . PRO A 1 209 ? -12.484 15.367 2.383 1 86.75 209 PRO A N 1
ATOM 1691 C CA . PRO A 1 209 ? -13.617 14.461 2.514 1 86.75 209 PRO A CA 1
ATOM 1692 C C . PRO A 1 209 ? -14.852 14.938 1.756 1 86.75 209 PRO A C 1
ATOM 1694 O O . PRO A 1 209 ? -15.125 16.141 1.712 1 86.75 209 PRO A O 1
ATOM 1697 N N . ASN A 1 210 ? -15.578 13.977 1.201 1 82.44 210 ASN A N 1
ATOM 1698 C CA . ASN A 1 210 ? -16.781 14.273 0.44 1 82.44 210 ASN A CA 1
ATOM 1699 C C . ASN A 1 210 ? -18.031 14.164 1.308 1 82.44 210 ASN A C 1
ATOM 1701 O O . ASN A 1 210 ? -18.938 13.383 1.007 1 82.44 210 ASN A O 1
ATOM 1705 N N . ILE A 1 211 ? -18.047 14.883 2.314 1 79.62 211 ILE A N 1
ATOM 1706 C CA . ILE A 1 211 ? -19.188 14.836 3.215 1 79.62 211 ILE A CA 1
ATOM 1707 C C . ILE A 1 211 ? -19.922 16.188 3.188 1 79.62 211 ILE A C 1
ATOM 1709 O O . ILE A 1 211 ? -19.297 17.234 3.008 1 79.62 211 ILE A O 1
ATOM 1713 N N . LYS A 1 212 ? -21.203 15.977 3.393 1 77.44 212 LYS A N 1
ATOM 1714 C CA . LYS A 1 212 ? -22.062 17.156 3.49 1 77.44 212 LYS A CA 1
ATOM 1715 C C . LYS A 1 212 ? -22.266 17.578 4.945 1 77.44 212 LYS A C 1
ATOM 1717 O O . LYS A 1 212 ? -23.078 16.984 5.652 1 77.44 212 LYS A O 1
ATOM 1722 N N . LEU A 1 213 ? -21.406 18.312 5.434 1 71.12 213 LEU A N 1
ATOM 1723 C CA . LEU A 1 213 ? -21.594 18.781 6.805 1 71.12 213 LEU A CA 1
ATOM 1724 C C . LEU A 1 213 ? -21.25 20.25 6.93 1 71.12 213 LEU A C 1
ATOM 1726 O O . LEU A 1 213 ? -20.203 20.703 6.449 1 71.12 213 LEU A O 1
ATOM 1730 N N . LYS A 1 214 ? -22.188 20.906 7.531 1 66.75 214 LYS A N 1
ATOM 1731 C CA . LYS A 1 214 ? -22.031 22.359 7.691 1 66.75 214 LYS A CA 1
ATOM 1732 C C . LYS A 1 214 ? -20.953 22.688 8.727 1 66.75 214 LYS A C 1
ATOM 1734 O O . LYS A 1 214 ? -20.047 23.469 8.445 1 66.75 214 LYS A O 1
ATOM 1739 N N . LYS A 1 215 ? -21.141 22.031 9.93 1 70.62 215 LYS A N 1
ATOM 1740 C CA . LYS A 1 215 ? -20.172 22.266 11 1 70.62 215 LYS A CA 1
ATOM 1741 C C . LYS A 1 215 ? -19.25 21.062 11.18 1 70.62 215 LYS A C 1
ATOM 1743 O O . LYS A 1 215 ? -19.625 20.078 11.828 1 70.62 215 LYS A O 1
ATOM 1748 N N . ARG A 1 216 ? -18.156 21.234 10.555 1 78.44 216 ARG A N 1
ATOM 1749 C CA . ARG A 1 216 ? -17.266 20.094 10.578 1 78.44 216 ARG A CA 1
ATOM 1750 C C . ARG A 1 216 ? -16.391 20.109 11.82 1 78.44 216 ARG A C 1
ATOM 1752 O O . ARG A 1 216 ? -15.969 21.172 12.281 1 78.44 216 ARG A O 1
ATOM 1759 N N . VAL A 1 217 ? -16.391 19.016 12.5 1 87.12 217 VAL A N 1
ATOM 1760 C CA . VAL A 1 217 ? -15.43 18.766 13.57 1 87.12 217 VAL A CA 1
ATOM 1761 C C . VAL A 1 217 ? -14.102 18.297 12.977 1 87.12 217 VAL A C 1
ATOM 1763 O O . VAL A 1 217 ? -14.031 17.203 12.391 1 87.12 217 VAL A O 1
ATOM 1766 N N . VAL A 1 218 ? -13.102 19.188 13.031 1 91.75 218 VAL A N 1
ATOM 1767 C CA . VAL A 1 218 ? -11.844 18.859 12.367 1 91.75 218 VAL A CA 1
ATOM 1768 C C . VAL A 1 218 ? -10.695 18.922 13.367 1 91.75 218 VAL A C 1
ATOM 1770 O O . VAL A 1 218 ? -9.742 18.141 13.281 1 91.75 218 VAL A O 1
ATOM 1773 N N . TRP A 1 219 ? -10.82 19.734 14.422 1 93.44 219 TRP A N 1
ATOM 1774 C CA . TRP A 1 219 ? -9.695 20.109 15.281 1 93.44 219 TRP A CA 1
ATOM 1775 C C . TRP A 1 219 ? -9.242 18.922 16.125 1 93.44 219 TRP A C 1
ATOM 1777 O O . TRP A 1 219 ? -8.039 18.672 16.266 1 93.44 219 TRP A O 1
ATOM 1787 N N . PRO A 1 220 ? -10.18 18.141 16.703 1 94.19 220 PRO A N 1
ATOM 1788 C CA . PRO A 1 220 ? -9.719 16.984 17.484 1 94.19 220 PRO A CA 1
ATOM 1789 C C . PRO A 1 220 ? -8.836 16.047 16.656 1 94.19 220 PRO A C 1
ATOM 1791 O O . PRO A 1 220 ? -7.82 15.555 17.156 1 94.19 220 PRO A O 1
ATOM 1794 N N . GLY A 1 221 ? -9.266 15.844 15.453 1 95.25 221 GLY A N 1
ATOM 1795 C CA . GLY A 1 221 ? -8.477 14.984 14.578 1 95.25 221 GLY A CA 1
ATOM 1796 C C . GLY A 1 221 ? -7.145 15.602 14.188 1 95.25 221 GLY A C 1
ATOM 1797 O O . GLY A 1 221 ? -6.133 14.898 14.109 1 95.25 221 GLY A O 1
ATOM 1798 N N . VAL A 1 222 ? -7.145 16.906 13.992 1 95.62 222 VAL A N 1
ATOM 1799 C CA . VAL A 1 222 ? -5.926 17.625 13.625 1 95.62 222 VAL A CA 1
ATOM 1800 C C . VAL A 1 222 ? -4.898 17.5 14.742 1 95.62 222 VAL A C 1
ATOM 1802 O O . VAL A 1 222 ? -3.736 17.172 14.5 1 95.62 222 VAL A O 1
ATOM 1805 N N . PHE A 1 223 ? -5.34 17.703 15.93 1 95.44 223 PHE A N 1
ATOM 1806 C CA . PHE A 1 223 ? -4.43 17.641 17.062 1 95.44 223 PHE A CA 1
ATOM 1807 C C . PHE A 1 223 ? -3.963 16.203 17.297 1 95.44 223 PHE A C 1
ATOM 1809 O O . PHE A 1 223 ? -2.791 15.969 17.609 1 95.44 223 PHE A O 1
ATOM 1816 N N . ALA A 1 224 ? -4.867 15.289 17.188 1 96 224 ALA A N 1
ATOM 1817 C CA . ALA A 1 224 ? -4.496 13.883 17.344 1 96 224 ALA A CA 1
ATOM 1818 C C . ALA A 1 224 ? -3.418 13.492 16.344 1 96 224 ALA A C 1
ATOM 1820 O O . ALA A 1 224 ? -2.463 12.789 16.688 1 96 224 ALA A O 1
ATOM 1821 N N . THR A 1 225 ? -3.578 13.938 15.117 1 96.31 225 THR A N 1
ATOM 1822 C CA . THR A 1 225 ? -2.631 13.609 14.055 1 96.31 225 THR A CA 1
ATOM 1823 C C . THR A 1 225 ? -1.27 14.242 14.336 1 96.31 225 THR A C 1
ATOM 1825 O O . THR A 1 225 ? -0.242 13.562 14.281 1 96.31 225 THR A O 1
ATOM 1828 N N . VAL A 1 226 ? -1.249 15.531 14.695 1 93.06 226 VAL A N 1
ATOM 1829 C CA . VAL A 1 226 ? -0.001 16.266 14.898 1 93.06 226 VAL A CA 1
ATOM 1830 C C . VAL A 1 226 ? 0.736 15.695 16.109 1 93.06 226 VAL A C 1
ATOM 1832 O O . VAL A 1 226 ? 1.945 15.461 16.047 1 93.06 226 VAL A O 1
ATOM 1835 N N . ILE A 1 227 ? 0.021 15.453 17.172 1 93.88 227 ILE A N 1
ATOM 1836 C CA . ILE A 1 227 ? 0.619 14.859 18.359 1 93.88 227 ILE A CA 1
ATOM 1837 C C . ILE A 1 227 ? 1.142 13.461 18.031 1 93.88 227 ILE A C 1
ATOM 1839 O O . ILE A 1 227 ? 2.221 13.07 18.484 1 93.88 227 ILE A O 1
ATOM 1843 N N . GLY A 1 228 ? 0.336 12.719 17.281 1 94.75 228 GLY A N 1
ATOM 1844 C CA . GLY A 1 228 ? 0.775 11.398 16.844 1 94.75 228 GLY A CA 1
ATOM 1845 C C . GLY A 1 228 ? 2.051 11.438 16.031 1 94.75 228 GLY A C 1
ATOM 1846 O O . GLY A 1 228 ? 2.938 10.602 16.203 1 94.75 228 GLY A O 1
ATOM 1847 N N . TRP A 1 229 ? 2.145 12.383 15.125 1 91 229 TRP A N 1
ATOM 1848 C CA . TRP A 1 229 ? 3.324 12.523 14.281 1 91 229 TRP A CA 1
ATOM 1849 C C . TRP A 1 229 ? 4.551 12.891 15.109 1 91 229 TRP A C 1
ATOM 1851 O O . TRP A 1 229 ? 5.652 12.406 14.852 1 91 229 TRP A O 1
ATOM 1861 N N . LEU A 1 230 ? 4.371 13.781 16.047 1 87.75 230 LEU A N 1
ATOM 1862 C CA . LEU A 1 230 ? 5.473 14.148 16.922 1 87.75 230 LEU A CA 1
ATOM 1863 C C . LEU A 1 230 ? 5.938 12.953 17.75 1 87.75 230 LEU A C 1
ATOM 1865 O O . LEU A 1 230 ? 7.141 12.727 17.891 1 87.75 230 LEU A O 1
ATOM 1869 N N . ALA A 1 231 ? 4.977 12.219 18.25 1 90.19 231 ALA A N 1
ATOM 1870 C CA . ALA A 1 231 ? 5.301 11.008 19 1 90.19 231 ALA A CA 1
ATOM 1871 C C . ALA A 1 231 ? 6.031 10 18.125 1 90.19 231 ALA A C 1
ATOM 1873 O O . ALA A 1 231 ? 6.984 9.352 18.562 1 90.19 231 ALA A O 1
ATOM 1874 N N . LEU A 1 232 ? 5.535 9.867 16.922 1 89.06 232 LEU A N 1
ATOM 1875 C CA . LEU A 1 232 ? 6.156 8.953 15.969 1 89.06 232 LEU A CA 1
ATOM 1876 C C . LEU A 1 232 ? 7.602 9.352 15.695 1 89.06 232 LEU A C 1
ATOM 1878 O O . LEU A 1 232 ? 8.492 8.5 15.664 1 89.06 232 LEU A O 1
ATOM 1882 N N . SER A 1 233 ? 7.816 10.641 15.469 1 81.06 233 SER A N 1
ATOM 1883 C CA . SER A 1 233 ? 9.164 11.141 15.211 1 81.06 233 SER A CA 1
ATOM 1884 C C . SER A 1 233 ? 10.086 10.883 16.406 1 81.06 233 SER A C 1
ATOM 1886 O O . SER A 1 233 ? 11.242 10.492 16.234 1 81.06 233 SER A O 1
ATOM 1888 N N . PHE A 1 234 ? 9.555 11.055 17.531 1 81.12 234 PHE A N 1
ATOM 1889 C CA . PHE A 1 234 ? 10.328 10.836 18.75 1 81.12 234 PHE A CA 1
ATOM 1890 C C . PHE A 1 234 ? 10.641 9.359 18.938 1 81.12 234 PHE A C 1
ATOM 1892 O O . PHE A 1 234 ? 11.781 8.992 19.219 1 81.12 234 PHE A O 1
ATOM 1899 N N . LEU A 1 235 ? 9.609 8.531 18.797 1 82.62 235 LEU A N 1
ATOM 1900 C CA . LEU A 1 235 ? 9.766 7.094 19 1 82.62 235 LEU A CA 1
ATOM 1901 C C . LEU A 1 235 ? 10.727 6.512 17.969 1 82.62 235 LEU A C 1
ATOM 1903 O O . LEU A 1 235 ? 11.539 5.645 18.297 1 82.62 235 LEU A O 1
ATOM 1907 N N . PHE A 1 236 ? 10.547 6.961 16.781 1 79.25 236 PHE A N 1
ATOM 1908 C CA . PHE A 1 236 ? 11.422 6.449 15.734 1 79.25 236 PHE A CA 1
ATOM 1909 C C . PHE A 1 236 ? 12.852 6.918 15.945 1 79.25 236 PHE A C 1
ATOM 1911 O O . PHE A 1 236 ? 13.797 6.148 15.742 1 79.25 236 PHE A O 1
ATOM 1918 N N . SER A 1 237 ? 13.062 8.141 16.266 1 74.19 237 SER A N 1
ATOM 1919 C CA . SER A 1 237 ? 14.391 8.648 16.562 1 74.19 237 SER A CA 1
ATOM 1920 C C . SER A 1 237 ? 15.023 7.887 17.719 1 74.19 237 SER A C 1
ATOM 1922 O O . SER A 1 237 ? 16.203 7.547 17.672 1 74.19 237 SER A O 1
ATOM 1924 N N . PHE A 1 238 ? 14.242 7.684 18.719 1 73.69 238 PHE A N 1
ATOM 1925 C CA . PHE A 1 238 ? 14.703 6.941 19.875 1 73.69 238 PHE A CA 1
ATOM 1926 C C . PHE A 1 238 ? 15.094 5.52 19.5 1 73.69 238 PHE A C 1
ATOM 1928 O O . PHE A 1 238 ? 16.156 5.027 19.906 1 73.69 238 PHE A O 1
ATOM 1935 N N . TYR A 1 239 ? 14.234 4.906 18.797 1 73.12 239 TYR A N 1
ATOM 1936 C CA . TYR A 1 239 ? 14.484 3.533 18.375 1 73.12 239 TYR A CA 1
ATOM 1937 C C . TYR A 1 239 ? 15.75 3.445 17.531 1 73.12 239 TYR A C 1
ATOM 1939 O O . TYR A 1 239 ? 16.578 2.549 17.719 1 73.12 239 TYR A O 1
ATOM 1947 N N . LEU A 1 240 ? 15.914 4.301 16.609 1 69.88 240 LEU A N 1
ATOM 1948 C CA . LEU A 1 240 ? 17.047 4.258 15.688 1 69.88 240 LEU A CA 1
ATOM 1949 C C . LEU A 1 240 ? 18.344 4.598 16.406 1 69.88 240 LEU A C 1
ATOM 1951 O O . LEU A 1 240 ? 19.422 4.105 16.031 1 69.88 240 LEU A O 1
ATOM 1955 N N . HIS A 1 241 ? 18.281 5.438 17.406 1 69.06 241 HIS A N 1
ATOM 1956 C CA . HIS A 1 241 ? 19.469 5.82 18.172 1 69.06 241 HIS A CA 1
ATOM 1957 C C . HIS A 1 241 ? 19.906 4.707 19.109 1 69.06 241 HIS A C 1
ATOM 1959 O O . HIS A 1 241 ? 21.109 4.488 19.312 1 69.06 241 HIS A O 1
ATOM 1965 N N . HIS A 1 242 ? 18.969 4.168 19.734 1 64.88 242 HIS A N 1
ATOM 1966 C CA . HIS A 1 242 ? 19.297 3.195 20.766 1 64.88 242 HIS A CA 1
ATOM 1967 C C . HIS A 1 242 ? 19.406 1.79 20.188 1 64.88 242 HIS A C 1
ATOM 1969 O O . HIS A 1 242 ? 20.125 0.945 20.719 1 64.88 242 HIS A O 1
ATOM 1975 N N . PHE A 1 243 ? 18.594 1.54 19.344 1 58.69 243 PHE A N 1
ATOM 1976 C CA . PHE A 1 243 ? 18.641 0.22 18.734 1 58.69 243 PHE A CA 1
ATOM 1977 C C . PHE A 1 243 ? 19.016 0.324 17.25 1 58.69 243 PHE A C 1
ATOM 1979 O O . PHE A 1 243 ? 18.234 -0.047 16.391 1 58.69 243 PHE A O 1
ATOM 1986 N N . PRO A 1 244 ? 20.047 1.34 17.109 1 51.97 244 PRO A N 1
ATOM 1987 C CA . PRO A 1 244 ? 20.5 1.479 15.719 1 51.97 244 PRO A CA 1
ATOM 1988 C C . PRO A 1 244 ? 20.594 0.139 14.992 1 51.97 244 PRO A C 1
ATOM 1990 O O . PRO A 1 244 ? 21.562 -0.602 15.188 1 51.97 244 PRO A O 1
ATOM 1993 N N . ILE A 1 245 ? 19.812 -0.631 15.344 1 49.06 245 ILE A N 1
ATOM 1994 C CA . ILE A 1 245 ? 19.828 -2.01 14.867 1 49.06 245 ILE A CA 1
ATOM 1995 C C . ILE A 1 245 ? 20.328 -2.053 13.43 1 49.06 245 ILE A C 1
ATOM 1997 O O . ILE A 1 245 ? 20.25 -1.06 12.703 1 49.06 245 ILE A O 1
ATOM 2001 N N . THR A 1 246 ? 20.578 -3.334 13 1 49.84 246 THR A N 1
ATOM 2002 C CA . THR A 1 246 ? 21 -4.281 11.977 1 49.84 246 THR A CA 1
ATOM 2003 C C . THR A 1 246 ? 20.312 -3.99 10.648 1 49.84 246 THR A C 1
ATOM 2005 O O . THR A 1 246 ? 20.5 -4.719 9.672 1 49.84 246 THR A O 1
ATOM 2008 N N . TRP A 1 247 ? 19.5 -2.885 10.711 1 52.16 247 TRP A N 1
ATOM 2009 C CA . TRP A 1 247 ? 18.875 -2.734 9.398 1 52.16 247 TRP A CA 1
ATOM 2010 C C . TRP A 1 247 ? 19.922 -2.406 8.336 1 52.16 247 TRP A C 1
ATOM 2012 O O . TRP A 1 247 ? 19.766 -2.766 7.168 1 52.16 247 TRP A O 1
ATOM 2022 N N . GLU A 1 248 ? 20.969 -1.686 8.914 1 53.31 248 GLU A N 1
ATOM 2023 C CA . GLU A 1 248 ? 22.062 -1.415 7.977 1 53.31 248 GLU A CA 1
ATOM 2024 C C . GLU A 1 248 ? 22.656 -2.711 7.434 1 53.31 248 GLU A C 1
ATOM 2026 O O . GLU A 1 248 ? 23.141 -2.744 6.305 1 53.31 248 GLU A O 1
ATOM 2031 N N . ASN A 1 249 ? 22.438 -3.73 8.336 1 54.06 249 ASN A N 1
ATOM 2032 C CA . ASN A 1 249 ? 22.969 -5.008 7.867 1 54.06 249 ASN A CA 1
ATOM 2033 C C . ASN A 1 249 ? 22.125 -5.598 6.75 1 54.06 249 ASN A C 1
ATOM 2035 O O . ASN A 1 249 ? 22.578 -6.465 6.004 1 54.06 249 ASN A O 1
ATOM 2039 N N . TYR A 1 250 ? 20.953 -5.035 6.754 1 57.69 250 TYR A N 1
ATOM 2040 C CA . TYR A 1 250 ? 20.094 -5.539 5.695 1 57.69 250 TYR A CA 1
ATOM 2041 C C . TYR A 1 250 ? 20.172 -4.66 4.457 1 57.69 250 TYR A C 1
ATOM 2043 O O . TYR A 1 250 ? 19.375 -4.824 3.52 1 57.69 250 TYR A O 1
ATOM 2051 N N . GLY A 1 251 ? 21.25 -3.836 4.547 1 59.69 251 GLY A N 1
ATOM 2052 C CA . GLY A 1 251 ? 21.547 -3.037 3.365 1 59.69 251 GLY A CA 1
ATOM 2053 C C . GLY A 1 251 ? 20.453 -2.033 3.039 1 59.69 251 GLY A C 1
ATOM 2054 O O . GLY A 1 251 ? 19.766 -1.547 3.936 1 59.69 251 GLY A O 1
ATOM 2055 N N . ILE A 1 252 ? 20.375 -1.595 1.918 1 61.62 252 ILE A N 1
ATOM 2056 C CA . ILE A 1 252 ? 19.516 -0.544 1.386 1 61.62 252 ILE A CA 1
ATOM 2057 C C . ILE A 1 252 ? 18.062 -0.965 1.504 1 61.62 252 ILE A C 1
ATOM 2059 O O . ILE A 1 252 ? 17.188 -0.134 1.761 1 61.62 252 ILE A O 1
ATOM 2063 N N . VAL A 1 253 ? 17.781 -2.293 1.54 1 67.88 253 VAL A N 1
ATOM 2064 C CA . VAL A 1 253 ? 16.406 -2.779 1.589 1 67.88 253 VAL A CA 1
ATOM 2065 C C . VAL A 1 253 ? 15.836 -2.6 2.996 1 67.88 253 VAL A C 1
ATOM 2067 O O . VAL A 1 253 ? 14.664 -2.246 3.162 1 67.88 253 VAL A O 1
ATOM 2070 N N . GLY A 1 254 ? 16.719 -2.863 3.963 1 70.56 254 GLY A N 1
ATOM 2071 C CA . GLY A 1 254 ? 16.297 -2.652 5.336 1 70.56 254 GLY A CA 1
ATOM 2072 C C . GLY A 1 254 ? 15.891 -1.218 5.621 1 70.56 254 GLY A C 1
ATOM 2073 O O . GLY A 1 254 ? 14.891 -0.97 6.297 1 70.56 254 GLY A O 1
ATOM 2074 N N . THR A 1 255 ? 16.703 -0.365 5.09 1 70.38 255 THR A N 1
ATOM 2075 C CA . THR A 1 255 ? 16.422 1.052 5.285 1 70.38 255 THR A CA 1
ATOM 2076 C C . THR A 1 255 ? 15.094 1.433 4.621 1 70.38 255 THR A C 1
ATOM 2078 O O . THR A 1 255 ? 14.32 2.215 5.176 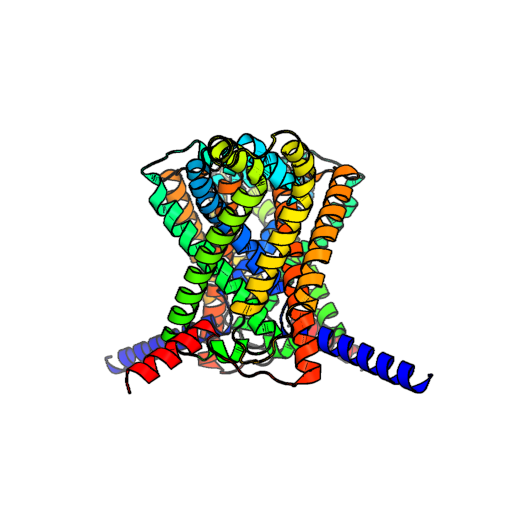1 70.38 255 THR A O 1
ATOM 2081 N N . PHE A 1 256 ? 14.82 0.827 3.58 1 74.88 256 PHE A N 1
ATOM 2082 C CA . PHE A 1 256 ? 13.594 1.146 2.857 1 74.88 256 PHE A CA 1
ATOM 2083 C C . PHE A 1 256 ? 12.375 0.561 3.57 1 74.88 256 PHE A C 1
ATOM 2085 O O . PHE A 1 256 ? 11.305 1.174 3.588 1 74.88 256 PHE A O 1
ATOM 2092 N N . ILE A 1 257 ? 12.555 -0.598 4.105 1 79.5 257 ILE A N 1
ATOM 2093 C CA . ILE A 1 257 ? 11.477 -1.231 4.855 1 79.5 257 ILE A CA 1
ATOM 2094 C C . ILE A 1 257 ? 11.086 -0.35 6.039 1 79.5 257 ILE A C 1
ATOM 2096 O O . ILE A 1 257 ? 9.898 -0.12 6.285 1 79.5 257 ILE A O 1
ATOM 2100 N N . ILE A 1 258 ? 12.117 0.157 6.66 1 77.19 258 ILE A N 1
ATOM 2101 C CA . ILE A 1 258 ? 11.875 1.017 7.812 1 77.19 258 ILE A CA 1
ATOM 2102 C C . ILE A 1 258 ? 11.188 2.305 7.359 1 77.19 258 ILE A C 1
ATOM 2104 O O . ILE A 1 258 ? 10.281 2.803 8.031 1 77.19 258 ILE A O 1
ATOM 2108 N N . PHE A 1 259 ? 11.641 2.818 6.281 1 80.81 259 PHE A N 1
ATOM 2109 C CA . PHE A 1 259 ? 11.047 4.031 5.723 1 80.81 259 PHE A CA 1
ATOM 2110 C C . PHE A 1 259 ? 9.578 3.809 5.383 1 80.81 259 PHE A C 1
ATOM 2112 O O . PHE A 1 259 ? 8.727 4.629 5.727 1 80.81 259 PHE A O 1
ATOM 2119 N N . MET A 1 260 ? 9.258 2.686 4.77 1 87.62 260 MET A N 1
ATOM 2120 C CA . MET A 1 260 ? 7.879 2.381 4.387 1 87.62 260 MET A CA 1
ATOM 2121 C C . MET A 1 260 ? 7.012 2.164 5.621 1 87.62 260 MET A C 1
ATOM 2123 O O . MET A 1 260 ? 5.832 2.529 5.629 1 87.62 260 MET A O 1
ATOM 2127 N N . LEU A 1 261 ? 7.641 1.54 6.594 1 87.25 261 LEU A N 1
ATOM 2128 C CA . LEU A 1 261 ? 6.918 1.354 7.844 1 87.25 261 LEU A CA 1
ATOM 2129 C C . LEU A 1 261 ? 6.578 2.697 8.484 1 87.25 261 LEU A C 1
ATOM 2131 O O . LEU A 1 261 ? 5.461 2.893 8.969 1 87.25 261 LEU A O 1
ATOM 2135 N N . TRP A 1 262 ? 7.582 3.555 8.477 1 86.81 262 TRP A N 1
ATOM 2136 C CA . TRP A 1 262 ? 7.375 4.895 9.016 1 86.81 262 TRP A CA 1
ATOM 2137 C C . TRP A 1 262 ? 6.254 5.613 8.273 1 86.81 262 TRP A C 1
ATOM 2139 O O . TRP A 1 262 ? 5.371 6.211 8.891 1 86.81 262 TRP A O 1
ATOM 2149 N N . LEU A 1 263 ? 6.297 5.555 6.98 1 90.94 263 LEU A N 1
ATOM 2150 C CA . LEU A 1 263 ? 5.273 6.203 6.168 1 90.94 263 LEU A CA 1
ATOM 2151 C C . LEU A 1 263 ? 3.895 5.621 6.469 1 90.94 263 LEU A C 1
ATOM 2153 O O . LEU A 1 263 ? 2.91 6.359 6.555 1 90.94 263 LEU A O 1
ATOM 2157 N N . ASN A 1 264 ? 3.857 4.367 6.594 1 94.06 264 ASN A N 1
ATOM 2158 C CA . ASN A 1 264 ? 2.596 3.689 6.879 1 94.06 264 ASN A CA 1
ATOM 2159 C C . ASN A 1 264 ? 2.025 4.113 8.227 1 94.06 264 ASN A C 1
ATOM 2161 O O . ASN A 1 264 ? 0.835 4.41 8.344 1 94.06 264 ASN A O 1
ATOM 2165 N N . ILE A 1 265 ? 2.891 4.152 9.211 1 94 265 ILE A N 1
ATOM 2166 C CA . ILE A 1 265 ? 2.441 4.539 10.547 1 94 265 ILE A CA 1
ATOM 2167 C C . ILE A 1 265 ? 2 6 10.539 1 94 265 ILE A C 1
ATOM 2169 O O . ILE A 1 265 ? 1.005 6.359 11.172 1 94 265 ILE A O 1
ATOM 2173 N N . ALA A 1 266 ? 2.768 6.816 9.852 1 93.44 266 ALA A N 1
ATOM 2174 C CA . ALA A 1 266 ? 2.385 8.219 9.719 1 93.44 266 ALA A CA 1
ATOM 2175 C C . ALA A 1 266 ? 1.006 8.359 9.078 1 93.44 266 ALA A C 1
ATOM 2177 O O . ALA A 1 266 ? 0.174 9.141 9.547 1 93.44 266 ALA A O 1
ATOM 2178 N N . ALA A 1 267 ? 0.784 7.617 8.031 1 96.31 267 ALA A N 1
ATOM 2179 C CA . ALA A 1 267 ? -0.51 7.633 7.352 1 96.31 267 ALA A CA 1
ATOM 2180 C C . ALA A 1 267 ? -1.613 7.098 8.258 1 96.31 267 ALA A C 1
ATOM 2182 O O . ALA A 1 267 ? -2.734 7.613 8.258 1 96.31 267 ALA A O 1
ATOM 2183 N N . PHE A 1 268 ? -1.275 6.098 8.992 1 96.75 268 PHE A N 1
ATOM 2184 C CA . PHE A 1 268 ? -2.223 5.523 9.938 1 96.75 268 PHE A CA 1
ATOM 2185 C C . PHE A 1 268 ? -2.641 6.555 10.984 1 96.75 268 PHE A C 1
ATOM 2187 O O . PHE A 1 268 ? -3.826 6.68 11.297 1 96.75 268 PHE A O 1
ATOM 2194 N N . LEU A 1 269 ? -1.681 7.238 11.523 1 96.19 269 LEU A N 1
ATOM 2195 C CA . LEU A 1 269 ? -1.956 8.242 12.539 1 96.19 269 LEU A CA 1
ATOM 2196 C C . LEU A 1 269 ? -2.809 9.375 11.977 1 96.19 269 LEU A C 1
ATOM 2198 O O . LEU A 1 269 ? -3.672 9.914 12.672 1 96.19 269 LEU A O 1
ATOM 2202 N N . PHE A 1 270 ? -2.564 9.719 10.781 1 96.56 270 PHE A N 1
ATOM 2203 C CA . PHE A 1 270 ? -3.383 10.719 10.109 1 96.56 270 PHE A CA 1
ATOM 2204 C C . PHE A 1 270 ? -4.832 10.258 10.008 1 96.56 270 PHE A C 1
ATOM 2206 O O . PHE A 1 270 ? -5.75 10.984 10.391 1 96.56 270 PHE A O 1
ATOM 2213 N N . LEU A 1 271 ? -5.031 9.062 9.5 1 96.81 271 LEU A N 1
ATOM 2214 C CA . LEU A 1 271 ? -6.375 8.523 9.344 1 96.81 271 LEU A CA 1
ATOM 2215 C C . LEU A 1 271 ? -7.035 8.305 10.703 1 96.81 271 LEU A C 1
ATOM 2217 O O . LEU A 1 271 ? -8.258 8.453 10.836 1 96.81 271 LEU A O 1
ATOM 2221 N N . PHE A 1 272 ? -6.195 7.926 11.648 1 96.69 272 PHE A N 1
ATOM 2222 C CA . PHE A 1 272 ? -6.727 7.793 13 1 96.69 272 PHE A CA 1
ATOM 2223 C C . PHE A 1 272 ? -7.328 9.109 13.477 1 96.69 272 PHE A C 1
ATOM 2225 O O . PHE A 1 272 ? -8.391 9.125 14.102 1 96.69 272 PHE A O 1
ATOM 2232 N N . GLY A 1 273 ? -6.609 10.203 13.266 1 96.44 273 GLY A N 1
ATOM 2233 C CA . GLY A 1 273 ? -7.168 11.508 13.578 1 96.44 273 GLY A CA 1
ATOM 2234 C C . GLY A 1 273 ? -8.492 11.773 12.891 1 96.44 273 GLY A C 1
ATOM 2235 O O . GLY A 1 273 ? -9.422 12.305 13.492 1 96.44 273 GLY A O 1
ATOM 2236 N N . VAL A 1 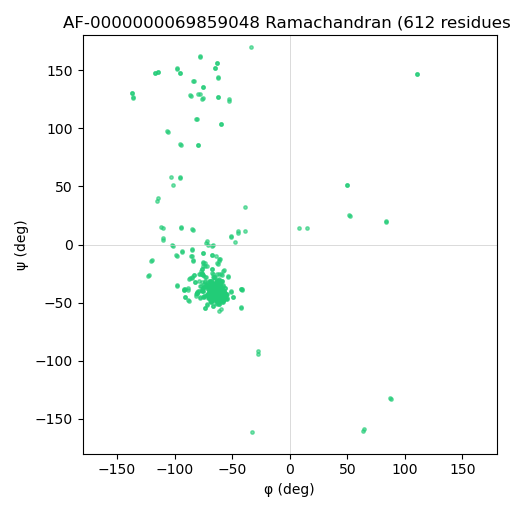274 ? -8.555 11.422 11.664 1 95.19 274 VAL A N 1
ATOM 2237 C CA . VAL A 1 274 ? -9.797 11.578 10.914 1 95.19 274 VAL A CA 1
ATOM 2238 C C . VAL A 1 274 ? -10.898 10.734 11.539 1 95.19 274 VAL A C 1
ATOM 2240 O O . VAL A 1 274 ? -12.047 11.164 11.625 1 95.19 274 VAL A O 1
ATOM 2243 N N . ALA A 1 275 ? -10.562 9.508 11.922 1 95.94 275 ALA A N 1
ATOM 2244 C CA . ALA A 1 275 ? -11.523 8.617 12.555 1 95.94 275 ALA A CA 1
ATOM 2245 C C . ALA A 1 275 ? -12.07 9.219 13.844 1 95.94 275 ALA A C 1
ATOM 2247 O O . ALA A 1 275 ? -13.242 9.031 14.18 1 95.94 275 ALA A O 1
ATOM 2248 N N . VAL A 1 276 ? -11.18 9.867 14.562 1 95.31 276 VAL A N 1
ATOM 2249 C CA . VAL A 1 276 ? -11.609 10.562 15.766 1 95.31 276 VAL A CA 1
ATOM 2250 C C . VAL A 1 276 ? -12.68 11.594 15.422 1 95.31 276 VAL A C 1
ATOM 2252 O O . VAL A 1 276 ? -13.734 11.648 16.062 1 95.31 276 VAL A O 1
ATOM 2255 N N . ASN A 1 277 ? -12.453 12.391 14.398 1 94.56 277 ASN A N 1
ATOM 2256 C CA . ASN A 1 277 ? -13.445 13.352 13.938 1 94.56 277 ASN A CA 1
ATOM 2257 C C . ASN A 1 277 ? -14.734 12.664 13.508 1 94.56 277 ASN A C 1
ATOM 2259 O O . ASN A 1 277 ? -15.828 13.102 13.867 1 94.56 277 ASN A O 1
ATOM 2263 N N . ALA A 1 278 ? -14.602 11.625 12.75 1 92.81 278 ALA A N 1
ATOM 2264 C CA . ALA A 1 278 ? -15.75 10.898 12.227 1 92.81 278 ALA A CA 1
ATOM 2265 C C . ALA A 1 278 ? -16.594 10.312 13.359 1 92.81 278 ALA A C 1
ATOM 2267 O O . ALA A 1 278 ? -17.828 10.336 13.305 1 92.81 278 ALA A O 1
ATOM 2268 N N . ALA A 1 279 ? -15.93 9.734 14.32 1 93.25 279 ALA A N 1
ATOM 2269 C CA . ALA A 1 279 ? -16.641 9.156 15.453 1 93.25 279 ALA A CA 1
ATOM 2270 C C . ALA A 1 279 ? -17.406 10.219 16.219 1 93.25 279 ALA A C 1
ATOM 2272 O O . ALA A 1 279 ? -18.547 9.984 16.656 1 93.25 279 ALA A O 1
ATOM 2273 N N . ILE A 1 280 ? -16.781 11.398 16.406 1 92.56 280 ILE A N 1
ATOM 2274 C CA . ILE A 1 280 ? -17.453 12.5 17.094 1 92.56 280 ILE A CA 1
ATOM 2275 C C . ILE A 1 280 ? -18.688 12.922 16.312 1 92.56 280 ILE A C 1
ATOM 2277 O O . ILE A 1 280 ? -19.766 13.109 16.891 1 92.56 280 ILE A O 1
ATOM 2281 N N . ILE A 1 281 ? -18.562 13 15.031 1 90 281 ILE A N 1
ATOM 2282 C CA . ILE A 1 281 ? -19.656 13.414 14.164 1 90 281 ILE A CA 1
ATOM 2283 C C . ILE A 1 281 ? -20.75 12.344 14.18 1 90 281 ILE A C 1
ATOM 2285 O O . ILE A 1 281 ? -21.938 12.672 14.25 1 90 281 ILE A O 1
ATOM 2289 N N . HIS A 1 282 ? -20.359 11.141 14.07 1 88.88 282 HIS A N 1
ATOM 2290 C CA . HIS A 1 282 ? -21.312 10.047 14.086 1 88.88 282 HIS A CA 1
ATOM 2291 C C . HIS A 1 282 ? -22.125 10.047 15.383 1 88.88 282 HIS A C 1
ATOM 2293 O O . HIS A 1 282 ? -23.328 9.766 15.359 1 88.88 282 HIS A O 1
ATOM 2299 N N . ASN A 1 283 ? -21.484 10.258 16.484 1 89.56 283 ASN A N 1
ATOM 2300 C CA . ASN A 1 283 ? -22.172 10.305 17.766 1 89.56 283 ASN A CA 1
ATOM 2301 C C . ASN A 1 283 ? -23.094 11.508 17.875 1 89.56 283 ASN A C 1
ATOM 2303 O O . ASN A 1 283 ? -24.125 11.445 18.547 1 89.56 283 ASN A O 1
ATOM 2307 N N . ARG A 1 284 ? -22.797 12.531 17.109 1 85.81 284 ARG A N 1
ATOM 2308 C CA . ARG A 1 284 ? -23.594 13.758 17.172 1 85.81 284 ARG A CA 1
ATOM 2309 C C . ARG A 1 284 ? -24.734 13.727 16.172 1 85.81 284 ARG A C 1
ATOM 2311 O O . ARG A 1 284 ? -25.859 14.109 16.5 1 85.81 284 ARG A O 1
ATOM 2318 N N . VAL A 1 285 ? -24.5 13.305 14.914 1 83.69 285 VAL A N 1
ATOM 2319 C CA . VAL A 1 285 ? -25.469 13.492 13.836 1 83.69 285 VAL A CA 1
ATOM 2320 C C . VAL A 1 285 ? -25.859 12.133 13.258 1 83.69 285 VAL A C 1
ATOM 2322 O O . VAL A 1 285 ? -26.875 12.023 12.555 1 83.69 285 VAL A O 1
ATOM 2325 N N . GLY A 1 286 ? -25.125 11.086 13.555 1 80 286 GLY A N 1
ATOM 2326 C CA . GLY A 1 286 ? -25.438 9.781 12.992 1 80 286 GLY A CA 1
ATOM 2327 C C . GLY A 1 286 ? -24.781 9.547 11.641 1 80 286 GLY A C 1
ATOM 2328 O O . GLY A 1 286 ? -23.594 9.859 11.453 1 80 286 GLY A O 1
ATOM 2329 N N . GLU A 1 287 ? -25.578 9.047 10.625 1 77.25 287 GLU A N 1
ATOM 2330 C CA . GLU A 1 287 ? -25.016 8.703 9.32 1 77.25 287 GLU A CA 1
ATOM 2331 C C . GLU A 1 287 ? -24.906 9.938 8.43 1 77.25 287 GLU A C 1
ATOM 2333 O O . GLU A 1 287 ? -25.781 10.805 8.453 1 77.25 287 GLU A O 1
ATOM 2338 N N . LEU A 1 288 ? -23.828 9.977 7.719 1 78.12 288 LEU A N 1
ATOM 2339 C CA . LEU A 1 288 ? -23.547 11.148 6.891 1 78.12 288 LEU A CA 1
ATOM 2340 C C . LEU A 1 288 ? -23.969 10.898 5.445 1 78.12 288 LEU A C 1
ATOM 2342 O O . LEU A 1 288 ? -24.016 9.75 4.996 1 78.12 288 LEU A O 1
ATOM 2346 N N . GLU A 1 289 ? -24.297 12.023 4.801 1 76.06 289 GLU A N 1
ATOM 2347 C CA . GLU A 1 289 ? -24.625 11.992 3.377 1 76.06 289 GLU A CA 1
ATOM 2348 C C . GLU A 1 289 ? -23.391 12.336 2.525 1 76.06 289 GLU A C 1
ATOM 2350 O O . GLU A 1 289 ? -22.531 13.102 2.949 1 76.06 289 GLU A O 1
ATOM 2355 N N . TYR A 1 290 ? -23.375 11.711 1.382 1 75.94 290 TYR A N 1
ATOM 2356 C CA . TYR A 1 290 ? -22.281 11.945 0.448 1 75.94 290 TYR A CA 1
ATOM 2357 C C . TYR A 1 290 ? -22.438 13.297 -0.241 1 75.94 290 TYR A C 1
ATOM 2359 O O . TYR A 1 290 ? -23.547 13.703 -0.59 1 75.94 290 TYR A O 1
ATOM 2367 N N . SER A 1 291 ? -21.406 14.062 -0.37 1 73.56 291 SER A N 1
ATOM 2368 C CA . SER A 1 291 ? -21.344 15.281 -1.161 1 73.56 291 SER A CA 1
ATOM 2369 C C . SER A 1 291 ? -20.062 15.352 -1.977 1 73.56 291 SER A C 1
ATOM 2371 O O . SER A 1 291 ? -18.984 14.977 -1.491 1 73.56 291 SER A O 1
ATOM 2373 N N . ALA A 1 292 ? -20.156 15.555 -3.363 1 65.75 292 ALA A N 1
ATOM 2374 C CA . ALA A 1 292 ? -19.031 15.586 -4.285 1 65.75 292 ALA A CA 1
ATOM 2375 C C . ALA A 1 292 ? -17.938 16.547 -3.795 1 65.75 292 ALA A C 1
ATOM 2377 O O . ALA A 1 292 ? -16.844 16.578 -4.344 1 65.75 292 ALA A O 1
ATOM 2378 N N . GLY A 1 293 ? -18.078 17.031 -2.688 1 62.53 293 GLY A N 1
ATOM 2379 C CA . GLY A 1 293 ? -17.047 17.891 -2.145 1 62.53 293 GLY A CA 1
ATOM 2380 C C . GLY A 1 293 ? -17.469 19.344 -2.035 1 62.53 293 GLY A C 1
ATOM 2381 O O . GLY A 1 293 ? -18.344 19.797 -2.77 1 62.53 293 GLY A O 1
ATOM 2382 N N . ARG A 1 294 ? -17.047 20.047 -1.113 1 60.19 294 ARG A N 1
ATOM 2383 C CA . ARG A 1 294 ? -17.422 21.438 -0.877 1 60.19 294 ARG A CA 1
ATOM 2384 C C . ARG A 1 294 ? -17.109 22.312 -2.092 1 60.19 294 ARG A C 1
ATOM 2386 O O . ARG A 1 294 ? -17.922 23.141 -2.494 1 60.19 294 ARG A O 1
ATOM 2393 N N . ILE A 1 295 ? -16.016 21.859 -2.643 1 57.41 295 ILE A N 1
ATOM 2394 C CA . ILE A 1 295 ? -15.57 22.703 -3.738 1 57.41 295 ILE A CA 1
ATOM 2395 C C . ILE A 1 295 ? -16.375 22.375 -5 1 57.41 295 ILE A C 1
ATOM 2397 O O . ILE A 1 295 ? -16.828 23.281 -5.703 1 57.41 295 ILE A O 1
ATOM 2401 N N . ALA A 1 296 ? -16.547 21.078 -5.137 1 60.38 296 ALA A N 1
ATOM 2402 C CA . ALA A 1 296 ? -17.297 20.672 -6.328 1 60.38 296 ALA A CA 1
ATOM 2403 C C . ALA A 1 296 ? -18.734 21.172 -6.266 1 60.38 296 ALA A C 1
ATOM 2405 O O . ALA A 1 296 ? -19.281 21.656 -7.266 1 60.38 296 ALA A O 1
ATOM 2406 N N . ASN A 1 297 ? -19.281 21 -5.129 1 59.91 297 ASN A N 1
ATOM 2407 C CA . ASN A 1 297 ? -20.656 21.469 -4.961 1 59.91 297 ASN A CA 1
ATOM 2408 C C . ASN A 1 297 ? -20.75 22.984 -5.133 1 59.91 297 ASN A C 1
ATOM 2410 O O . ASN A 1 297 ? -21.734 23.484 -5.695 1 59.91 297 ASN A O 1
ATOM 2414 N N . TYR A 1 298 ? -19.734 23.531 -4.602 1 58.47 298 TYR A N 1
ATOM 2415 C CA . TYR A 1 298 ? -19.719 24.984 -4.738 1 58.47 298 TYR A CA 1
ATOM 2416 C C . TYR A 1 298 ? -19.672 25.391 -6.207 1 58.47 298 TYR A C 1
ATOM 2418 O O . TYR A 1 298 ? -20.406 26.281 -6.637 1 58.47 298 TYR A O 1
ATOM 2426 N N . ILE A 1 299 ? -18.906 24.609 -6.945 1 57.91 299 ILE A N 1
ATOM 2427 C CA . ILE A 1 299 ? -18.75 24.938 -8.359 1 57.91 299 ILE A CA 1
ATOM 2428 C C . ILE A 1 299 ? -20.031 24.562 -9.117 1 57.91 299 ILE A C 1
ATOM 2430 O O . ILE A 1 299 ? -20.484 25.312 -9.977 1 57.91 299 ILE A O 1
ATOM 2434 N N . GLN A 1 300 ? -20.469 23.406 -8.797 1 58.19 300 GLN A N 1
ATOM 2435 C CA . GLN A 1 300 ? -21.688 22.938 -9.469 1 58.19 300 GLN A CA 1
ATOM 2436 C C . GLN A 1 300 ? -22.859 23.875 -9.18 1 58.19 300 GLN A C 1
ATOM 2438 O O . GLN A 1 300 ? -23.656 24.172 -10.07 1 58.19 300 GLN A O 1
ATOM 2443 N N . ASN A 1 301 ? -22.969 24.234 -7.898 1 57.75 301 ASN A N 1
ATOM 2444 C CA . ASN A 1 301 ? -24.047 25.156 -7.523 1 57.75 301 ASN A CA 1
ATOM 2445 C C . ASN A 1 301 ? -23.906 26.5 -8.219 1 57.75 301 ASN A C 1
ATOM 2447 O O . ASN A 1 301 ? -24.891 27.109 -8.633 1 57.75 301 ASN A O 1
ATOM 2451 N N . LYS A 1 302 ? -22.703 26.875 -8.344 1 53.84 302 LYS A N 1
ATOM 2452 C CA . LYS A 1 302 ? -22.453 28.141 -9.023 1 53.84 302 LYS A CA 1
ATOM 2453 C C . LYS A 1 302 ? -22.781 28.031 -10.508 1 53.84 302 LYS A C 1
ATOM 2455 O O . LYS A 1 302 ? -23.328 28.969 -11.102 1 53.84 302 LYS A O 1
ATOM 2460 N N . ARG A 1 303 ? -22.422 26.922 -11.07 1 54.44 303 ARG A N 1
ATOM 2461 C CA . ARG A 1 303 ? -22.719 26.688 -12.484 1 54.44 303 ARG A CA 1
ATOM 2462 C C . ARG A 1 303 ? -24.219 26.625 -12.719 1 54.44 303 ARG A C 1
ATOM 2464 O O . ARG A 1 303 ? -24.719 27.109 -13.742 1 54.44 303 ARG A O 1
ATOM 2471 N N . LYS A 1 304 ? -24.922 26.031 -11.93 1 56.03 304 LYS A N 1
ATOM 2472 C CA . LYS A 1 304 ? -26.375 25.969 -12.047 1 56.03 304 LYS A CA 1
ATOM 2473 C C . LYS A 1 304 ? -27 27.359 -11.906 1 56.03 304 LYS A C 1
ATOM 2475 O O . LYS A 1 304 ? -27.969 27.688 -12.594 1 56.03 304 LYS A O 1
ATOM 2480 N N . LYS A 1 305 ? -26.422 28.031 -11.055 1 56.94 305 LYS A N 1
ATOM 2481 C CA . LYS A 1 305 ? -26.938 29.391 -10.867 1 56.94 305 LYS A CA 1
ATOM 2482 C C . LYS A 1 305 ? -26.656 30.266 -12.078 1 56.94 305 LYS A C 1
ATOM 2484 O O . LYS A 1 305 ? -27.453 31.125 -12.43 1 56.94 305 LYS A O 1
ATOM 2489 N N . GLN A 1 306 ? -25.594 29.953 -12.617 1 52.31 306 GLN A N 1
ATOM 2490 C CA . GLN A 1 306 ? -25.281 30.766 -13.789 1 52.31 306 GLN A CA 1
ATOM 2491 C C . GLN A 1 306 ? -26.125 30.328 -14.984 1 52.31 306 GLN A C 1
ATOM 2493 O O . GLN A 1 306 ? -26.344 31.125 -15.906 1 52.31 306 GLN A O 1
ATOM 2498 N N . SER A 1 307 ? -26.391 29.109 -15 1 49.47 307 SER A N 1
ATOM 2499 C CA . SER A 1 307 ? -27.203 28.641 -16.109 1 49.47 307 SER A CA 1
ATOM 2500 C C . SER A 1 307 ? -28.672 29.047 -15.922 1 49.47 307 SER A C 1
ATOM 2502 O O . SER A 1 307 ? -29.484 28.859 -16.828 1 49.47 307 SER A O 1
ATOM 2504 N N . ARG A 1 308 ? -29.109 29.375 -14.836 1 43.16 308 ARG A N 1
ATOM 2505 C CA . ARG A 1 308 ? -30.438 29.969 -14.727 1 43.16 308 ARG A CA 1
ATOM 2506 C C . ARG A 1 308 ? -30.391 31.469 -15.008 1 43.16 308 ARG A C 1
ATOM 2508 O O . ARG A 1 308 ? -29.453 32.156 -14.602 1 43.16 308 ARG A O 1
ATOM 2515 N N . MET B 1 1 ? -23.812 -21.203 -38.094 1 62.22 1 MET B N 1
ATOM 2516 C CA . MET B 1 1 ? -22.469 -20.688 -37.844 1 62.22 1 MET B CA 1
ATOM 2517 C C . MET B 1 1 ? -22.547 -19.25 -37.312 1 62.22 1 MET B C 1
ATOM 2519 O O . MET B 1 1 ? -21.828 -18.906 -36.375 1 62.22 1 MET B O 1
ATOM 2523 N N . GLU B 1 2 ? -23.406 -18.547 -37.844 1 63.91 2 GLU B N 1
ATOM 2524 C CA . GLU B 1 2 ? -23.578 -17.156 -37.469 1 63.91 2 GLU B CA 1
ATOM 2525 C C . GLU B 1 2 ? -24.203 -17.031 -36.094 1 63.91 2 GLU B C 1
ATOM 2527 O O . GLU B 1 2 ? -23.797 -16.172 -35.281 1 63.91 2 GLU B O 1
ATOM 2532 N N . LYS B 1 3 ? -25.062 -17.938 -35.875 1 70.31 3 LYS B N 1
ATOM 2533 C CA . LYS B 1 3 ? -25.75 -17.906 -34.594 1 70.31 3 LYS B CA 1
ATOM 2534 C C . LYS B 1 3 ? -24.797 -18.281 -33.438 1 70.31 3 LYS B C 1
ATOM 2536 O O . LYS B 1 3 ? -24.812 -17.672 -32.375 1 70.31 3 LYS B O 1
ATOM 2541 N N . LYS B 1 4 ? -24.062 -19.281 -33.594 1 72.75 4 LYS B N 1
ATOM 2542 C CA . LYS B 1 4 ? -23.094 -19.703 -32.594 1 72.75 4 LYS B CA 1
ATOM 2543 C C . LYS B 1 4 ? -22.047 -18.609 -32.344 1 72.75 4 LYS B C 1
ATOM 2545 O O . LYS B 1 4 ? -21.625 -18.391 -31.219 1 72.75 4 LYS B O 1
ATOM 2550 N N . GLU B 1 5 ? -21.656 -17.922 -33.344 1 75.81 5 GLU B N 1
ATOM 2551 C CA . GLU B 1 5 ? -20.719 -16.812 -33.25 1 75.81 5 GLU B CA 1
ATOM 2552 C C . GLU B 1 5 ? -21.312 -15.656 -32.469 1 75.81 5 GLU B C 1
ATOM 2554 O O . GLU B 1 5 ? -20.625 -15.023 -31.656 1 75.81 5 GLU B O 1
ATOM 2559 N N . ASN B 1 6 ? -22.609 -15.414 -32.75 1 76.31 6 ASN B N 1
ATOM 2560 C CA . ASN B 1 6 ? -23.312 -14.367 -32.031 1 76.31 6 ASN B CA 1
ATOM 2561 C C . ASN B 1 6 ? -23.438 -14.711 -30.547 1 76.31 6 ASN B C 1
ATOM 2563 O O . ASN B 1 6 ? -23.312 -13.836 -29.688 1 76.31 6 ASN B O 1
ATOM 2567 N N . GLN B 1 7 ? -23.703 -15.977 -30.281 1 81.25 7 GLN B N 1
ATOM 2568 C CA . GLN B 1 7 ? -23.812 -16.422 -28.891 1 81.25 7 GLN B CA 1
ATOM 2569 C C . GLN B 1 7 ? -22.469 -16.297 -28.172 1 81.25 7 GLN B C 1
ATOM 2571 O O . GLN B 1 7 ? -22.422 -15.875 -27.016 1 81.25 7 GLN B O 1
ATOM 2576 N N . LEU B 1 8 ? -21.469 -16.719 -28.859 1 80.56 8 LEU B N 1
ATOM 2577 C CA . LEU B 1 8 ? -20.125 -16.625 -28.281 1 80.56 8 LEU B CA 1
ATOM 2578 C C . LEU B 1 8 ? -19.734 -15.172 -28.047 1 80.56 8 LEU B C 1
ATOM 2580 O O . LEU B 1 8 ? -19.109 -14.844 -27.031 1 80.56 8 LEU B O 1
ATOM 2584 N N . LYS B 1 9 ? -20.094 -14.336 -29.016 1 82.94 9 LYS B N 1
ATOM 2585 C CA . LYS B 1 9 ? -19.844 -12.906 -28.891 1 82.94 9 LYS B CA 1
ATOM 2586 C C . LYS B 1 9 ? -20.594 -12.32 -27.688 1 82.94 9 LYS B C 1
ATOM 2588 O O . LYS B 1 9 ? -20.047 -11.516 -26.938 1 82.94 9 LYS B O 1
ATOM 2593 N N . ASN B 1 10 ? -21.734 -12.781 -27.562 1 85.19 10 ASN B N 1
ATOM 2594 C CA . ASN B 1 10 ? -22.547 -12.305 -26.438 1 85.19 10 ASN B CA 1
ATOM 2595 C C . ASN B 1 10 ? -21.984 -12.789 -25.109 1 85.19 10 ASN B C 1
ATOM 2597 O O . ASN B 1 10 ? -21.969 -12.031 -24.125 1 85.19 10 ASN B O 1
ATOM 2601 N N . LYS B 1 11 ? -21.547 -14.031 -25.188 1 87.88 11 LYS B N 1
ATOM 2602 C CA . LYS B 1 11 ? -20.969 -14.578 -23.953 1 87.88 11 LYS B CA 1
ATOM 2603 C C . LYS B 1 11 ? -19.672 -13.859 -23.594 1 87.88 11 LYS B C 1
ATOM 2605 O O . LYS B 1 11 ? -19.391 -13.625 -22.422 1 87.88 11 LYS B O 1
ATOM 2610 N N . PHE B 1 12 ? -18.984 -13.492 -24.625 1 89.94 12 PHE B N 1
ATOM 2611 C CA . PHE B 1 12 ? -17.719 -12.789 -24.422 1 89.94 12 PHE B CA 1
ATOM 2612 C C . PHE B 1 12 ? -17.969 -11.375 -23.891 1 89.94 12 PHE B C 1
ATOM 2614 O O . PHE B 1 12 ? -17.281 -10.922 -22.984 1 89.94 12 PHE B O 1
ATOM 2621 N N . VAL B 1 13 ? -18.953 -10.766 -24.438 1 89.19 13 VAL B N 1
ATOM 2622 C CA . VAL B 1 13 ? -19.312 -9.422 -24 1 89.19 13 VAL B CA 1
ATOM 2623 C C . VAL B 1 13 ? -19.766 -9.469 -22.531 1 89.19 13 VAL B C 1
ATOM 2625 O O . VAL B 1 13 ? -19.391 -8.609 -21.734 1 89.19 13 VAL B O 1
ATOM 2628 N N . GLN B 1 14 ? -20.484 -10.461 -22.266 1 90.56 14 GLN B N 1
ATOM 2629 C CA . GLN B 1 14 ? -20.969 -10.609 -20.906 1 90.56 14 GLN B CA 1
ATOM 2630 C C . GLN B 1 14 ? -19.812 -10.852 -19.938 1 90.56 14 GLN B C 1
ATOM 2632 O O . GLN B 1 14 ? -19.797 -10.328 -18.828 1 90.56 14 GLN B O 1
ATOM 2637 N N . PHE B 1 15 ? -18.938 -11.625 -20.438 1 92.25 15 PHE B N 1
ATOM 2638 C CA . PHE B 1 15 ? -17.766 -11.898 -19.609 1 92.25 15 PHE B CA 1
ATOM 2639 C C . PHE B 1 15 ? -16.984 -10.617 -19.328 1 92.25 15 PHE B C 1
ATOM 2641 O O . PHE B 1 15 ? -16.594 -10.359 -18.203 1 92.25 15 PHE B O 1
ATOM 2648 N N . ILE B 1 16 ? -16.812 -9.789 -20.281 1 92.44 16 ILE B N 1
ATOM 2649 C CA . ILE B 1 16 ? -16.047 -8.555 -20.156 1 92.44 16 ILE B CA 1
ATOM 2650 C C . ILE B 1 16 ? -16.766 -7.605 -19.188 1 92.44 16 ILE B C 1
ATOM 2652 O O . ILE B 1 16 ? -16.125 -6.941 -18.375 1 92.44 16 ILE B O 1
ATOM 2656 N N . LEU B 1 17 ? -18.031 -7.586 -19.281 1 89.94 17 LEU B N 1
ATOM 2657 C CA . LEU B 1 17 ? -18.797 -6.73 -18.391 1 89.94 17 LEU B CA 1
ATOM 2658 C C . LEU B 1 17 ? -18.703 -7.211 -16.953 1 89.94 17 LEU B C 1
ATOM 2660 O O . LEU B 1 17 ? -18.516 -6.406 -16.031 1 89.94 17 LEU B O 1
ATOM 2664 N N . THR B 1 18 ? -18.797 -8.5 -16.859 1 91.12 18 THR B N 1
ATOM 2665 C CA . THR B 1 18 ? -18.703 -9.078 -15.523 1 91.12 18 THR B CA 1
ATOM 2666 C C . THR B 1 18 ? -17.297 -8.859 -14.945 1 91.12 18 THR B C 1
ATOM 2668 O O . THR B 1 18 ? -17.156 -8.562 -13.758 1 91.12 18 THR B O 1
ATOM 2671 N N . LEU B 1 19 ? -16.391 -9.008 -15.797 1 92.62 19 LEU B N 1
ATOM 2672 C CA . LEU B 1 19 ? -15 -8.797 -15.367 1 92.62 19 LEU B CA 1
ATOM 2673 C C . LEU B 1 19 ? -14.781 -7.355 -14.93 1 92.62 19 LEU B C 1
ATOM 2675 O O . LEU B 1 19 ? -14.156 -7.109 -13.898 1 92.62 19 LEU B O 1
ATOM 2679 N N . ARG B 1 20 ? -15.328 -6.469 -15.641 1 89.06 20 ARG B N 1
ATOM 2680 C CA . ARG B 1 20 ? -15.195 -5.055 -15.297 1 89.06 20 ARG B CA 1
ATOM 2681 C C . ARG B 1 20 ? -15.844 -4.754 -13.953 1 89.06 20 ARG B C 1
ATOM 2683 O O . ARG B 1 20 ? -15.273 -4.031 -13.133 1 89.06 20 ARG B O 1
ATOM 2690 N N . THR B 1 21 ? -16.938 -5.285 -13.742 1 85.75 21 THR B N 1
ATOM 2691 C CA . THR B 1 21 ? -17.656 -5.086 -12.492 1 85.75 21 THR B CA 1
ATOM 2692 C C . THR B 1 21 ? -16.891 -5.719 -11.328 1 85.75 21 THR B C 1
ATOM 2694 O O . THR B 1 21 ? -16.781 -5.125 -10.258 1 85.75 21 THR B O 1
ATOM 2697 N N . THR B 1 22 ? -16.344 -6.883 -11.648 1 88.94 22 THR B N 1
ATOM 2698 C CA . THR B 1 22 ? -15.586 -7.594 -10.625 1 88.94 22 THR B CA 1
ATOM 2699 C C . THR B 1 22 ? -14.328 -6.812 -10.25 1 88.94 22 THR B C 1
ATOM 2701 O O . THR B 1 22 ? -13.992 -6.703 -9.062 1 88.94 22 THR B O 1
ATOM 2704 N N . LEU B 1 23 ? -13.742 -6.238 -11.242 1 89.19 23 LEU B N 1
ATOM 2705 C CA . LEU B 1 23 ? -12.523 -5.469 -11.016 1 89.19 23 LEU B CA 1
ATOM 2706 C C . LEU B 1 23 ? -12.812 -4.195 -10.234 1 89.19 23 LEU B C 1
ATOM 2708 O O . LEU B 1 23 ? -12.062 -3.832 -9.328 1 89.19 23 LEU B O 1
ATOM 2712 N N . SER B 1 24 ? -13.867 -3.533 -10.516 1 82.62 24 SER B N 1
ATOM 2713 C CA . SER B 1 24 ? -14.227 -2.277 -9.867 1 82.62 24 SER B CA 1
ATOM 2714 C C . SER B 1 24 ? -14.688 -2.508 -8.43 1 82.62 24 SER B C 1
ATOM 2716 O O . SER B 1 24 ? -14.203 -1.859 -7.504 1 82.62 24 SER B O 1
ATOM 2718 N N . GLN B 1 25 ? -15.484 -3.498 -8.242 1 81.38 25 GLN B N 1
ATOM 2719 C CA . GLN B 1 25 ? -16.031 -3.787 -6.922 1 81.38 25 GLN B CA 1
ATOM 2720 C C . GLN B 1 25 ? -14.992 -4.438 -6.023 1 81.38 25 GLN B C 1
ATOM 2722 O O . GLN B 1 25 ? -15.039 -4.297 -4.801 1 81.38 25 GLN B O 1
ATOM 2727 N N . GLY B 1 26 ? -14.062 -5.062 -6.625 1 86.19 26 GLY B N 1
ATOM 2728 C CA . GLY B 1 26 ? -13.031 -5.754 -5.863 1 86.19 26 GLY B CA 1
ATOM 2729 C C . GLY B 1 26 ? -11.891 -4.848 -5.441 1 86.19 26 GLY B C 1
ATOM 2730 O O . GLY B 1 26 ? -11 -5.273 -4.707 1 86.19 26 GLY B O 1
ATOM 2731 N N . GLU B 1 27 ? -11.914 -3.574 -5.867 1 86.88 27 GLU B N 1
ATOM 2732 C CA . GLU B 1 27 ? -10.883 -2.607 -5.516 1 86.88 27 GLU B CA 1
ATOM 2733 C C . GLU B 1 27 ? -9.484 -3.178 -5.77 1 86.88 27 GLU B C 1
ATOM 2735 O O . GLU B 1 27 ? -8.633 -3.15 -4.883 1 86.88 27 GLU B O 1
ATOM 2740 N N . ILE B 1 28 ? -9.344 -3.682 -6.977 1 91.69 28 ILE B N 1
ATOM 2741 C CA . ILE B 1 28 ? -8.156 -4.453 -7.336 1 91.69 28 ILE B CA 1
ATOM 2742 C C . ILE B 1 28 ? -6.918 -3.57 -7.219 1 91.69 28 ILE B C 1
ATOM 2744 O O . ILE B 1 28 ? -5.855 -4.035 -6.797 1 91.69 28 ILE B O 1
ATOM 2748 N N . PHE B 1 29 ? -7 -2.299 -7.477 1 91.12 29 PHE B N 1
ATOM 2749 C CA . PHE B 1 29 ? -5.855 -1.393 -7.445 1 91.12 29 PHE B CA 1
ATOM 2750 C C . PHE B 1 29 ? -5.387 -1.163 -6.016 1 91.12 29 PHE B C 1
ATOM 2752 O O . PHE B 1 29 ? -4.184 -1.145 -5.746 1 91.12 29 PHE B O 1
ATOM 2759 N N . ASP B 1 30 ? -6.355 -1.077 -5.113 1 91.5 30 ASP B N 1
ATOM 2760 C CA . ASP B 1 30 ? -6.023 -0.907 -3.701 1 91.5 30 ASP B CA 1
ATOM 2761 C C . ASP B 1 30 ? -5.379 -2.17 -3.133 1 91.5 30 ASP B C 1
ATOM 2763 O O . ASP B 1 30 ? -4.344 -2.1 -2.471 1 91.5 30 ASP B O 1
ATOM 2767 N N . SER B 1 31 ? -5.988 -3.311 -3.475 1 94.38 31 SER B N 1
ATOM 2768 C CA . SER B 1 31 ? -5.5 -4.586 -2.957 1 94.38 31 SER B CA 1
ATOM 2769 C C . SER B 1 31 ? -4.09 -4.883 -3.457 1 94.38 31 SER B C 1
ATOM 2771 O O . SER B 1 31 ? -3.27 -5.43 -2.721 1 94.38 31 SER B O 1
ATOM 2773 N N . SER B 1 32 ? -3.871 -4.512 -4.746 1 97.06 32 SER B N 1
ATOM 2774 C CA . SER B 1 32 ? -2.553 -4.777 -5.312 1 97.06 32 SER B CA 1
ATOM 2775 C C . SER B 1 32 ? -1.467 -4 -4.574 1 97.06 32 SER B C 1
ATOM 2777 O O . SER B 1 32 ? -0.367 -4.512 -4.359 1 97.06 32 SER B O 1
ATOM 2779 N N . ILE B 1 33 ? -1.779 -2.764 -4.145 1 95.69 33 ILE B N 1
ATOM 2780 C CA . ILE B 1 33 ? -0.828 -1.928 -3.42 1 95.69 33 ILE B CA 1
ATOM 2781 C C . ILE B 1 33 ? -0.535 -2.545 -2.055 1 95.69 33 ILE B C 1
ATOM 2783 O O . ILE B 1 33 ? 0.621 -2.598 -1.626 1 95.69 33 ILE B O 1
ATOM 2787 N N . ILE B 1 34 ? -1.517 -3.055 -1.423 1 95.88 34 ILE B N 1
ATOM 2788 C CA . ILE B 1 34 ? -1.378 -3.656 -0.1 1 95.88 34 ILE B CA 1
ATOM 2789 C C . ILE B 1 34 ? -0.511 -4.91 -0.191 1 95.88 34 ILE B C 1
ATOM 2791 O O . ILE B 1 34 ? 0.4 -5.102 0.618 1 95.88 34 ILE B O 1
ATOM 2795 N N . ILE B 1 35 ? -0.774 -5.664 -1.194 1 95.94 35 ILE B N 1
ATOM 2796 C CA . ILE B 1 35 ? 0.002 -6.883 -1.399 1 95.94 35 ILE B CA 1
ATOM 2797 C C . ILE B 1 35 ? 1.457 -6.523 -1.695 1 95.94 35 ILE B C 1
ATOM 2799 O O . ILE B 1 35 ? 2.377 -7.129 -1.143 1 95.94 35 ILE B O 1
ATOM 2803 N N . ALA B 1 36 ? 1.624 -5.523 -2.539 1 95.38 36 ALA B N 1
ATOM 2804 C CA . ALA B 1 36 ? 2.975 -5.078 -2.869 1 95.38 36 ALA B CA 1
ATOM 2805 C C . ALA B 1 36 ? 3.73 -4.645 -1.616 1 95.38 36 ALA B C 1
ATOM 2807 O O . ALA B 1 36 ? 4.914 -4.957 -1.456 1 95.38 36 ALA B O 1
ATOM 2808 N N . TYR B 1 37 ? 3.059 -3.975 -0.77 1 94.06 37 TYR B N 1
ATOM 2809 C CA . TYR B 1 37 ? 3.639 -3.506 0.483 1 94.06 37 TYR B CA 1
ATOM 2810 C C . TYR B 1 37 ? 4.105 -4.676 1.34 1 94.06 37 TYR B C 1
ATOM 2812 O O . TYR B 1 37 ? 5.25 -4.695 1.805 1 94.06 37 TYR B O 1
ATOM 2820 N N . TYR B 1 38 ? 3.332 -5.645 1.477 1 93.38 38 TYR B N 1
ATOM 2821 C CA . TYR B 1 38 ? 3.666 -6.758 2.357 1 93.38 38 TYR B CA 1
ATOM 2822 C C . TYR B 1 38 ? 4.656 -7.703 1.688 1 93.38 38 TYR B C 1
ATOM 2824 O O . TYR B 1 38 ? 5.402 -8.414 2.365 1 93.38 38 TYR B O 1
ATOM 2832 N N . ILE B 1 39 ? 4.668 -7.734 0.37 1 91.44 39 ILE B N 1
ATOM 2833 C CA . ILE B 1 39 ? 5.723 -8.484 -0.305 1 91.44 39 ILE B CA 1
ATOM 2834 C C . ILE B 1 39 ? 7.086 -7.898 0.052 1 91.44 39 ILE B C 1
ATOM 2836 O O . ILE B 1 39 ? 8.023 -8.633 0.376 1 91.44 39 ILE B O 1
ATOM 2840 N N . LEU B 1 40 ? 7.156 -6.598 -0.008 1 87.25 40 LEU B N 1
ATOM 2841 C CA . LEU B 1 40 ? 8.398 -5.922 0.34 1 87.25 40 LEU B CA 1
ATOM 2842 C C . LEU B 1 40 ? 8.867 -6.324 1.734 1 87.25 40 LEU B C 1
ATOM 2844 O O . LEU B 1 40 ? 10.039 -6.656 1.929 1 87.25 40 LEU B O 1
ATOM 2848 N N . PHE B 1 41 ? 7.93 -6.379 2.633 1 86.12 41 PHE B N 1
ATOM 2849 C CA . PHE B 1 41 ? 8.266 -6.676 4.023 1 86.12 41 PHE B CA 1
ATOM 2850 C C . PHE B 1 41 ? 8.57 -8.156 4.195 1 86.12 41 PHE B C 1
ATOM 2852 O O . PHE B 1 41 ? 9.32 -8.539 5.098 1 86.12 41 PHE B O 1
ATOM 2859 N N . SER B 1 42 ? 8.016 -8.938 3.35 1 86.62 42 SER B N 1
ATOM 2860 C CA . SER B 1 42 ? 8.109 -10.383 3.533 1 86.62 42 SER B CA 1
ATOM 2861 C C . SER B 1 42 ? 9.289 -10.961 2.76 1 86.62 42 SER B C 1
ATOM 2863 O O . SER B 1 42 ? 9.586 -12.148 2.867 1 86.62 42 SER B O 1
ATOM 2865 N N . ILE B 1 43 ? 9.875 -10.109 2.01 1 77.12 43 ILE B N 1
ATOM 2866 C CA . ILE B 1 43 ? 10.992 -10.594 1.208 1 77.12 43 ILE B CA 1
ATOM 2867 C C . ILE B 1 43 ? 12.055 -11.219 2.119 1 77.12 43 ILE B C 1
ATOM 2869 O O . ILE B 1 43 ? 12.547 -12.312 1.847 1 77.12 43 ILE B O 1
ATOM 2873 N N . PHE B 1 44 ? 12.281 -10.594 3.229 1 69.62 44 PHE B N 1
ATOM 2874 C CA . PHE B 1 44 ? 13.305 -11.078 4.148 1 69.62 44 PHE B CA 1
ATOM 2875 C C . PHE B 1 44 ? 12.906 -12.43 4.734 1 69.62 44 PHE B C 1
ATOM 2877 O O . PHE B 1 44 ? 13.672 -13.391 4.656 1 69.62 44 PHE B O 1
ATOM 2884 N N . PRO B 1 45 ? 11.773 -12.422 5.25 1 70.56 45 PRO B N 1
ATOM 2885 C CA . PRO B 1 45 ? 11.328 -13.719 5.77 1 70.56 45 PRO B CA 1
ATOM 2886 C C . PRO B 1 45 ? 11.344 -14.812 4.711 1 70.56 45 PRO B C 1
ATOM 2888 O O . PRO B 1 45 ? 11.711 -15.953 5.008 1 70.56 45 PRO B O 1
ATOM 2891 N N . ILE B 1 46 ? 11.008 -14.461 3.582 1 73.88 46 ILE B N 1
ATOM 2892 C CA . ILE B 1 46 ? 10.945 -15.453 2.512 1 73.88 46 ILE B CA 1
ATOM 2893 C C . ILE B 1 46 ? 12.359 -15.93 2.172 1 73.88 46 ILE B C 1
ATOM 2895 O O . ILE B 1 46 ? 12.594 -17.125 2.014 1 73.88 46 ILE B O 1
ATOM 2899 N N . ILE B 1 47 ? 13.297 -15.016 2.15 1 69.56 47 ILE B N 1
ATOM 2900 C CA . ILE B 1 47 ? 14.68 -15.352 1.846 1 69.56 47 ILE B CA 1
ATOM 2901 C C . ILE B 1 47 ? 15.258 -16.203 2.973 1 69.56 47 ILE B C 1
ATOM 2903 O O . ILE B 1 47 ? 16.016 -17.141 2.723 1 69.56 47 ILE B O 1
ATOM 2907 N N . ILE B 1 48 ? 14.875 -15.82 4.184 1 67.06 48 ILE B N 1
ATOM 2908 C CA . ILE B 1 48 ? 15.336 -16.578 5.344 1 67.06 48 ILE B CA 1
ATOM 2909 C C . ILE B 1 48 ? 14.836 -18.016 5.25 1 67.06 48 ILE B C 1
ATOM 2911 O O . ILE B 1 48 ? 15.586 -18.969 5.5 1 67.06 48 ILE B O 1
ATOM 2915 N N . ILE B 1 49 ? 13.641 -18.172 4.887 1 67.69 49 ILE B N 1
ATOM 2916 C CA . ILE B 1 49 ? 13.031 -19.484 4.773 1 67.69 49 ILE B CA 1
ATOM 2917 C C . ILE B 1 49 ? 13.734 -20.281 3.678 1 67.69 49 ILE B C 1
ATOM 2919 O O . ILE B 1 49 ? 14.086 -21.453 3.881 1 67.69 49 ILE B O 1
ATOM 2923 N N . ILE B 1 50 ? 14.094 -19.578 2.625 1 67.38 50 ILE B N 1
ATOM 2924 C CA . ILE B 1 50 ? 14.75 -20.234 1.494 1 67.38 50 ILE B CA 1
ATOM 2925 C C . ILE B 1 50 ? 16.219 -20.5 1.826 1 67.38 50 ILE B C 1
ATOM 2927 O O . ILE B 1 50 ? 16.734 -21.578 1.523 1 67.38 50 ILE B O 1
ATOM 2931 N N . GLY B 1 51 ? 16.859 -19.453 2.389 1 63 51 GLY B N 1
ATOM 2932 C CA . GLY B 1 51 ? 18.266 -19.547 2.707 1 63 51 GLY B CA 1
ATOM 2933 C C . GLY B 1 51 ? 18.578 -20.641 3.719 1 63 51 GLY B C 1
ATOM 2934 O O . GLY B 1 51 ? 19.688 -21.188 3.717 1 63 51 GLY B O 1
ATOM 2935 N N . ASN B 1 52 ? 17.594 -20.859 4.574 1 62.22 52 ASN B N 1
ATOM 2936 C CA . ASN B 1 52 ? 17.828 -21.906 5.574 1 62.22 52 ASN B CA 1
ATOM 2937 C C . ASN B 1 52 ? 17.688 -23.297 4.973 1 62.22 52 ASN B C 1
ATOM 2939 O O . ASN B 1 52 ? 18.188 -24.266 5.531 1 62.22 52 ASN B O 1
ATOM 2943 N N . VAL B 1 53 ? 17.031 -23.344 3.928 1 64.19 53 VAL B N 1
ATOM 2944 C CA . VAL B 1 53 ? 16.844 -24.625 3.275 1 64.19 53 VAL B CA 1
ATOM 2945 C C . VAL B 1 53 ? 18.062 -24.953 2.404 1 64.19 53 VAL B C 1
ATOM 2947 O O . VAL B 1 53 ? 18.453 -26.109 2.275 1 64.19 53 VAL B O 1
ATOM 2950 N N . LEU B 1 54 ? 18.719 -23.812 1.975 1 62.91 54 LEU B N 1
ATOM 2951 C CA . LEU B 1 54 ? 19.797 -23.984 1.008 1 62.91 54 LEU B CA 1
ATOM 2952 C C . LEU B 1 54 ? 20.984 -24.703 1.636 1 62.91 54 LEU B C 1
ATOM 2954 O O . LEU B 1 54 ? 21.547 -25.625 1.038 1 62.91 54 LEU B O 1
ATOM 2958 N N . PRO B 1 55 ? 21.359 -24.203 2.822 1 58.75 55 PRO B N 1
ATOM 2959 C CA . PRO B 1 55 ? 22.516 -24.891 3.412 1 58.75 55 PRO B CA 1
ATOM 2960 C C . PRO B 1 55 ? 22.266 -26.375 3.658 1 58.75 55 PRO B C 1
ATOM 2962 O O . PRO B 1 55 ? 23.203 -27.172 3.664 1 58.75 55 PRO B O 1
ATOM 2965 N N . LEU B 1 56 ? 21.078 -26.641 3.928 1 58.62 56 LEU B N 1
ATOM 2966 C CA . LEU B 1 56 ? 20.734 -28.031 4.215 1 58.62 56 LEU B CA 1
ATOM 2967 C C . LEU B 1 56 ? 21.109 -28.938 3.045 1 58.62 56 LEU B C 1
ATOM 2969 O O . LEU B 1 56 ? 21.375 -30.125 3.234 1 58.62 56 LEU B O 1
ATOM 2973 N N . PHE B 1 57 ? 21.203 -28.344 1.936 1 57.03 57 PHE B N 1
ATOM 2974 C CA . PHE B 1 57 ? 21.516 -29.141 0.756 1 57.03 57 PHE B CA 1
ATOM 2975 C C . PHE B 1 57 ? 22.906 -28.844 0.244 1 57.03 57 PHE B C 1
ATOM 2977 O O . PHE B 1 57 ? 23.266 -29.25 -0.867 1 57.03 57 PHE B O 1
ATOM 2984 N N . HIS B 1 58 ? 23.719 -28.156 1.074 1 55.97 58 HIS B N 1
ATOM 2985 C CA . HIS B 1 58 ? 25.109 -27.828 0.733 1 55.97 58 HIS B CA 1
ATOM 2986 C C . HIS B 1 58 ? 25.188 -27.156 -0.631 1 55.97 58 HIS B C 1
ATOM 2988 O O . HIS B 1 58 ? 26.062 -27.484 -1.433 1 55.97 58 HIS B O 1
ATOM 2994 N N . ILE B 1 59 ? 24.141 -26.547 -0.992 1 55.38 59 ILE B N 1
ATOM 2995 C CA . ILE B 1 59 ? 24.078 -25.891 -2.295 1 55.38 59 ILE B CA 1
ATOM 2996 C C . ILE B 1 59 ? 24.828 -24.547 -2.232 1 55.38 59 ILE B C 1
ATOM 2998 O O . ILE B 1 59 ? 24.719 -23.828 -1.245 1 55.38 59 ILE B O 1
ATOM 3002 N N . ASP B 1 60 ? 25.766 -24.328 -3.227 1 56.16 60 ASP B N 1
ATOM 3003 C CA . ASP B 1 60 ? 26.5 -23.062 -3.373 1 56.16 60 ASP B CA 1
ATOM 3004 C C . ASP B 1 60 ? 25.531 -21.906 -3.674 1 56.16 60 ASP B C 1
ATOM 3006 O O . ASP B 1 60 ? 24.594 -22.062 -4.445 1 56.16 60 ASP B O 1
ATOM 3010 N N . THR B 1 61 ? 25.594 -20.828 -2.881 1 59.31 61 THR B N 1
ATOM 3011 C CA . THR B 1 61 ? 24.75 -19.641 -3.004 1 59.31 61 THR B CA 1
ATOM 3012 C C . THR B 1 61 ? 25.016 -18.922 -4.328 1 59.31 61 THR B C 1
ATOM 3014 O O . THR B 1 61 ? 24.234 -18.062 -4.738 1 59.31 61 THR B O 1
ATOM 3017 N N . ALA B 1 62 ? 26.047 -19.297 -5.055 1 60.69 62 ALA B N 1
ATOM 3018 C CA . ALA B 1 62 ? 26.453 -18.594 -6.273 1 60.69 62 ALA B CA 1
ATOM 3019 C C . ALA B 1 62 ? 25.359 -18.672 -7.332 1 60.69 62 ALA B C 1
ATOM 3021 O O . ALA B 1 62 ? 25.031 -17.672 -7.98 1 60.69 62 ALA B O 1
ATOM 3022 N N . PRO B 1 63 ? 24.766 -19.828 -7.43 1 61.12 63 PRO B N 1
ATOM 3023 C CA . PRO B 1 63 ? 23.781 -19.938 -8.508 1 61.12 63 PRO B CA 1
ATOM 3024 C C . PRO B 1 63 ? 22.469 -19.219 -8.172 1 61.12 63 PRO B C 1
ATOM 3026 O O . PRO B 1 63 ? 21.609 -19.047 -9.047 1 61.12 63 PRO B O 1
ATOM 3029 N N . ILE B 1 64 ? 22.328 -18.75 -7 1 66.12 64 ILE B N 1
ATOM 3030 C CA . ILE B 1 64 ? 21.078 -18.125 -6.59 1 66.12 64 ILE B CA 1
ATOM 3031 C C . ILE B 1 64 ? 20.828 -16.875 -7.43 1 66.12 64 ILE B C 1
ATOM 3033 O O . ILE B 1 64 ? 19.703 -16.609 -7.84 1 66.12 64 ILE B O 1
ATOM 3037 N N . ALA B 1 65 ? 21.953 -16.188 -7.676 1 66.12 65 ALA B N 1
ATOM 3038 C CA . ALA B 1 65 ? 21.844 -14.969 -8.469 1 66.12 65 ALA B CA 1
ATOM 3039 C C . ALA B 1 65 ? 21.266 -15.266 -9.852 1 66.12 65 ALA B C 1
ATOM 3041 O O . ALA B 1 65 ? 20.469 -14.492 -10.375 1 66.12 65 ALA B O 1
ATOM 3042 N N . LYS B 1 66 ? 21.656 -16.406 -10.398 1 65.44 66 LYS B N 1
ATOM 3043 C CA . LYS B 1 66 ? 21.219 -16.766 -11.742 1 65.44 66 LYS B CA 1
ATOM 3044 C C . LYS B 1 66 ? 19.719 -17.062 -11.766 1 65.44 66 LYS B C 1
ATOM 3046 O O . LYS B 1 66 ? 19.031 -16.703 -12.727 1 65.44 66 LYS B O 1
ATOM 3051 N N . TYR B 1 67 ? 19.234 -17.641 -10.734 1 66.06 67 TYR B N 1
ATOM 3052 C CA . TYR B 1 67 ? 17.812 -17.969 -10.672 1 66.06 67 TYR B CA 1
ATOM 3053 C C . TYR B 1 67 ? 16.984 -16.719 -10.422 1 66.06 67 TYR B C 1
ATOM 3055 O O . TYR B 1 67 ? 15.891 -16.578 -10.961 1 66.06 67 TYR B O 1
ATOM 3063 N N . LEU B 1 68 ? 17.547 -15.852 -9.625 1 70.88 68 LEU B N 1
ATOM 3064 C CA . LEU B 1 68 ? 16.844 -14.602 -9.344 1 70.88 68 LEU B CA 1
ATOM 3065 C C . LEU B 1 68 ? 16.672 -13.773 -10.617 1 70.88 68 LEU B C 1
ATOM 3067 O O . LEU B 1 68 ? 15.648 -13.109 -10.789 1 70.88 68 LEU B O 1
ATOM 3071 N N . ASN B 1 69 ? 17.625 -13.906 -11.531 1 69.31 69 ASN B N 1
ATOM 3072 C CA . ASN B 1 69 ? 17.594 -13.125 -12.766 1 69.31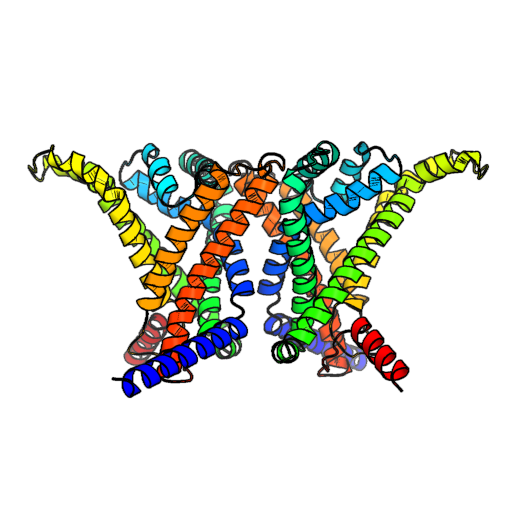 69 ASN B CA 1
ATOM 3073 C C . ASN B 1 69 ? 16.547 -13.672 -13.734 1 69.31 69 ASN B C 1
ATOM 3075 O O . ASN B 1 69 ? 16.156 -12.977 -14.68 1 69.31 69 ASN B O 1
ATOM 3079 N N . ILE B 1 70 ? 16.109 -14.898 -13.438 1 64.75 70 ILE B N 1
ATOM 3080 C CA . ILE B 1 70 ? 15.047 -15.477 -14.266 1 64.75 70 ILE B CA 1
ATOM 3081 C C . ILE B 1 70 ? 13.688 -14.961 -13.805 1 64.75 70 ILE B C 1
ATOM 3083 O O . ILE B 1 70 ? 12.789 -14.734 -14.617 1 64.75 70 ILE B O 1
ATOM 3087 N N . VAL B 1 71 ? 13.656 -14.734 -12.531 1 65.19 71 VAL B N 1
ATOM 3088 C CA . VAL B 1 71 ? 12.383 -14.359 -11.93 1 65.19 71 VAL B CA 1
ATOM 3089 C C . VAL B 1 71 ? 12.242 -12.836 -11.922 1 65.19 71 VAL B C 1
ATOM 3091 O O . VAL B 1 71 ? 11.156 -12.305 -12.156 1 65.19 71 VAL B O 1
ATOM 3094 N N . PHE B 1 72 ? 13.414 -12.203 -11.656 1 67.69 72 PHE B N 1
ATOM 3095 C CA . PHE B 1 72 ? 13.406 -10.75 -11.469 1 67.69 72 PHE B CA 1
ATOM 3096 C C . PHE B 1 72 ? 14.234 -10.062 -12.547 1 67.69 72 PHE B C 1
ATOM 3098 O O . PHE B 1 72 ? 15.227 -10.617 -13.023 1 67.69 72 PHE B O 1
ATOM 3105 N N . PRO B 1 73 ? 13.742 -8.828 -12.891 1 65.44 73 PRO B N 1
ATOM 3106 C CA . PRO B 1 73 ? 14.641 -8.023 -13.727 1 65.44 73 PRO B CA 1
ATOM 3107 C C . PRO B 1 73 ? 15.945 -7.676 -13.016 1 65.44 73 PRO B C 1
ATOM 3109 O O . PRO B 1 73 ? 16.016 -7.723 -11.781 1 65.44 73 PRO B O 1
ATOM 3112 N N . ASP B 1 74 ? 16.984 -7.402 -13.758 1 64.25 74 ASP B N 1
ATOM 3113 C CA . ASP B 1 74 ? 18.344 -7.164 -13.266 1 64.25 74 ASP B CA 1
ATOM 3114 C C . ASP B 1 74 ? 18.344 -6.113 -12.156 1 64.25 74 ASP B C 1
ATOM 3116 O O . ASP B 1 74 ? 19.016 -6.285 -11.133 1 64.25 74 ASP B O 1
ATOM 3120 N N . GLN B 1 75 ? 17.547 -5.094 -12.336 1 64.19 75 GLN B N 1
ATOM 3121 C CA . GLN B 1 75 ? 17.531 -4.012 -11.352 1 64.19 75 GLN B CA 1
ATOM 3122 C C . GLN B 1 75 ? 16.938 -4.473 -10.031 1 64.19 75 GLN B C 1
ATOM 3124 O O . GLN B 1 75 ? 17.422 -4.086 -8.961 1 64.19 75 GLN B O 1
ATOM 3129 N N . VAL B 1 76 ? 16.016 -5.395 -10.219 1 66.12 76 VAL B N 1
ATOM 3130 C CA . VAL B 1 76 ? 15.375 -5.91 -9.008 1 66.12 76 VAL B CA 1
ATOM 3131 C C . VAL B 1 76 ? 16.297 -6.902 -8.312 1 66.12 76 VAL B C 1
ATOM 3133 O O . VAL B 1 76 ? 16.422 -6.902 -7.086 1 66.12 76 VAL B O 1
ATOM 3136 N N . SER B 1 77 ? 17.016 -7.656 -9.164 1 70.25 77 SER B N 1
ATOM 3137 C CA . SER B 1 77 ? 17.953 -8.633 -8.609 1 70.25 77 SER B CA 1
ATOM 3138 C C . SER B 1 77 ? 19.062 -7.957 -7.832 1 70.25 77 SER B C 1
ATOM 3140 O O . SER B 1 77 ? 19.516 -8.469 -6.801 1 70.25 77 SER B O 1
ATOM 3142 N N . SER B 1 78 ? 19.453 -6.805 -8.281 1 68.06 78 SER B N 1
ATOM 3143 C CA . SER B 1 78 ? 20.547 -6.074 -7.625 1 68.06 78 SER B CA 1
ATOM 3144 C C . SER B 1 78 ? 20.125 -5.598 -6.238 1 68.06 78 SER B C 1
ATOM 3146 O O . SER B 1 78 ? 20.969 -5.43 -5.355 1 68.06 78 SER B O 1
ATOM 3148 N N . PHE B 1 79 ? 18.766 -5.531 -6.109 1 64.56 79 PHE B N 1
ATOM 3149 C CA . PHE B 1 79 ? 18.25 -5.121 -4.809 1 64.56 79 PHE B CA 1
ATOM 3150 C C . PHE B 1 79 ? 18.141 -6.316 -3.867 1 64.56 79 PHE B C 1
ATOM 3152 O O . PHE B 1 79 ? 18.328 -6.18 -2.654 1 64.56 79 PHE B O 1
ATOM 3159 N N . ILE B 1 80 ? 17.953 -7.418 -4.473 1 67.31 80 ILE B N 1
ATOM 3160 C CA . ILE B 1 80 ? 17.656 -8.602 -3.672 1 67.31 80 ILE B CA 1
ATOM 3161 C C . ILE B 1 80 ? 18.969 -9.266 -3.248 1 67.31 80 ILE B C 1
ATOM 3163 O O . ILE B 1 80 ? 19.062 -9.812 -2.146 1 67.31 80 ILE B O 1
ATOM 3167 N N . MET B 1 81 ? 20.062 -9.133 -4.066 1 68.75 81 MET B N 1
ATOM 3168 C CA . MET B 1 81 ? 21.281 -9.891 -3.859 1 68.75 81 MET B CA 1
ATOM 3169 C C . MET B 1 81 ? 21.969 -9.469 -2.562 1 68.75 81 MET B C 1
ATOM 3171 O O . MET B 1 81 ? 22.438 -10.312 -1.801 1 68.75 81 MET B O 1
ATOM 3175 N N . PRO B 1 82 ? 21.984 -8.188 -2.324 1 63.97 82 PRO B N 1
ATOM 3176 C CA . PRO B 1 82 ? 22.609 -7.812 -1.051 1 63.97 82 PRO B CA 1
ATOM 3177 C C . PRO B 1 82 ? 21.859 -8.391 0.155 1 63.97 82 PRO B C 1
ATOM 3179 O O . PRO B 1 82 ? 22.484 -8.711 1.168 1 63.97 82 PRO B O 1
ATOM 3182 N N . ILE B 1 83 ? 20.594 -8.531 0.008 1 63.59 83 ILE B N 1
ATOM 3183 C CA . ILE B 1 83 ? 19.797 -9.109 1.081 1 63.59 83 ILE B CA 1
ATOM 3184 C C . ILE B 1 83 ? 20.156 -10.586 1.252 1 63.59 83 ILE B C 1
ATOM 3186 O O . ILE B 1 83 ? 20.391 -11.047 2.371 1 63.59 83 ILE B O 1
ATOM 3190 N N . VAL B 1 84 ? 20.219 -11.242 0.17 1 65.31 84 VAL B N 1
ATOM 3191 C CA . VAL B 1 84 ? 20.547 -12.664 0.173 1 65.31 84 VAL B CA 1
ATOM 3192 C C . VAL B 1 84 ? 21.938 -12.875 0.769 1 65.31 84 VAL B C 1
ATOM 3194 O O . VAL B 1 84 ? 22.125 -13.742 1.62 1 65.31 84 VAL B O 1
ATOM 3197 N N . ASN B 1 85 ? 22.875 -12.016 0.343 1 63.97 85 ASN B N 1
ATOM 3198 C CA . ASN B 1 85 ? 24.25 -12.133 0.799 1 63.97 85 ASN B CA 1
ATOM 3199 C C . ASN B 1 85 ? 24.375 -11.867 2.297 1 63.97 85 ASN B C 1
ATOM 3201 O O . ASN B 1 85 ? 25.141 -12.547 2.992 1 63.97 85 ASN B O 1
ATOM 3205 N N . SER B 1 86 ? 23.672 -10.867 2.717 1 61.06 86 SER B N 1
ATOM 3206 C CA . SER B 1 86 ? 23.719 -10.531 4.137 1 61.06 86 SER B CA 1
ATOM 3207 C C . SER B 1 86 ? 23.156 -11.648 4.996 1 61.06 86 SER B C 1
ATOM 3209 O O . SER B 1 86 ? 23.672 -11.945 6.07 1 61.06 86 SER B O 1
ATOM 3211 N N . LEU B 1 87 ? 22.078 -12.18 4.551 1 58.62 87 LEU B N 1
ATOM 3212 C CA . LEU B 1 87 ? 21.406 -13.234 5.309 1 58.62 87 LEU B CA 1
ATOM 3213 C C . LEU B 1 87 ? 22.266 -14.492 5.352 1 58.62 87 LEU B C 1
ATOM 3215 O O . LEU B 1 87 ? 22.25 -15.227 6.344 1 58.62 87 LEU B O 1
ATOM 3219 N N . LEU B 1 88 ? 22.891 -14.711 4.25 1 60.34 88 LEU B N 1
ATOM 3220 C CA . LEU B 1 88 ? 23.719 -15.906 4.188 1 60.34 88 LEU B CA 1
ATOM 3221 C C . LEU B 1 88 ? 24.984 -15.727 5.02 1 60.34 88 LEU B C 1
ATOM 3223 O O . LEU B 1 88 ? 25.562 -16.703 5.492 1 60.34 88 LEU B O 1
ATOM 3227 N N . LYS B 1 89 ? 25.422 -14.516 5.004 1 57.69 89 LYS B N 1
ATOM 3228 C CA . LYS B 1 89 ? 26.656 -14.266 5.738 1 57.69 89 LYS B CA 1
ATOM 3229 C C . LYS B 1 89 ? 26.375 -14.094 7.23 1 57.69 89 LYS B C 1
ATOM 3231 O O . LYS B 1 89 ? 27.266 -14.328 8.055 1 57.69 89 LYS B O 1
ATOM 3236 N N . THR B 1 90 ? 25.312 -13.32 7.531 1 50.09 90 THR B N 1
ATOM 3237 C CA . THR B 1 90 ? 25.141 -12.945 8.93 1 50.09 90 THR B CA 1
ATOM 3238 C C . THR B 1 90 ? 24.516 -14.086 9.719 1 50.09 90 THR B C 1
ATOM 3240 O O . THR B 1 90 ? 23.406 -14.539 9.398 1 50.09 90 THR B O 1
ATOM 3243 N N . THR B 1 91 ? 25.266 -15.062 10.25 1 44.78 91 THR B N 1
ATOM 3244 C CA . THR B 1 91 ? 24.844 -15.914 11.352 1 44.78 91 THR B CA 1
ATOM 3245 C C . THR B 1 91 ? 24.188 -15.078 12.453 1 44.78 91 THR B C 1
ATOM 3247 O O . THR B 1 91 ? 24.266 -15.422 13.633 1 44.78 91 THR B O 1
ATOM 3250 N N . SER B 1 92 ? 23.891 -13.969 12.367 1 43.62 92 SER B N 1
ATOM 3251 C CA . SER B 1 92 ? 23.781 -13.078 13.516 1 43.62 92 SER B CA 1
ATOM 3252 C C . SER B 1 92 ? 22.75 -13.586 14.516 1 43.62 92 SER B C 1
ATOM 3254 O O . SER B 1 92 ? 21.641 -13.953 14.125 1 43.62 92 SER B O 1
ATOM 3256 N N . THR B 1 93 ? 23.094 -14.141 15.594 1 42.84 93 THR B N 1
ATOM 3257 C CA . THR B 1 93 ? 22.5 -14.516 16.859 1 42.84 93 THR B CA 1
ATOM 3258 C C . THR B 1 93 ? 21.328 -13.594 17.203 1 42.84 93 THR B C 1
ATOM 3260 O O . THR B 1 93 ? 20.25 -14.055 17.562 1 42.84 93 THR B O 1
ATOM 3263 N N . GLY B 1 94 ? 21.734 -12.414 18.031 1 42.69 94 GLY B N 1
ATOM 3264 C CA . GLY B 1 94 ? 20.953 -11.594 18.953 1 42.69 94 GLY B CA 1
ATOM 3265 C C . GLY B 1 94 ? 19.797 -10.891 18.281 1 42.69 94 GLY B C 1
ATOM 3266 O O . GLY B 1 94 ? 18.719 -10.734 18.875 1 42.69 94 GLY B O 1
ATOM 3267 N N . TYR B 1 95 ? 20.031 -10.086 17.266 1 45.62 95 TYR B N 1
ATOM 3268 C CA . TYR B 1 95 ? 19.172 -9.086 16.609 1 45.62 95 TYR B CA 1
ATOM 3269 C C . TYR B 1 95 ? 18.078 -9.758 15.789 1 45.62 95 TYR B C 1
ATOM 3271 O O . TYR B 1 95 ? 17.281 -9.078 15.141 1 45.62 95 TYR B O 1
ATOM 3279 N N . MET B 1 96 ? 17.984 -11.117 15.812 1 52.56 96 MET B N 1
ATOM 3280 C CA . MET B 1 96 ? 17.125 -12.117 15.172 1 52.56 96 MET B CA 1
ATOM 3281 C C . MET B 1 96 ? 15.688 -11.977 15.656 1 52.56 96 MET B C 1
ATOM 3283 O O . MET B 1 96 ? 14.742 -12.25 14.914 1 52.56 96 ME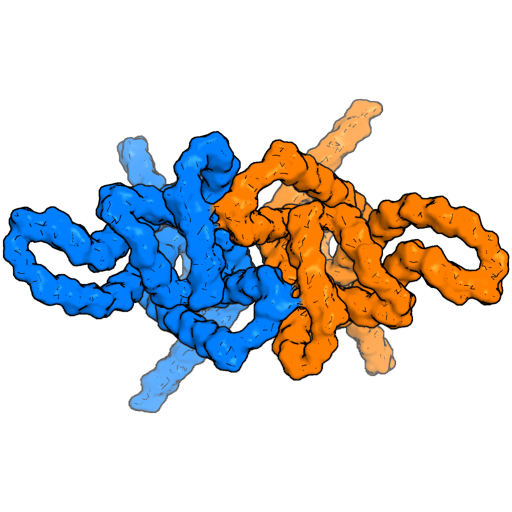T B O 1
ATOM 3287 N N . SER B 1 97 ? 15.68 -11.43 16.953 1 55.47 97 SER B N 1
ATOM 3288 C CA . SER B 1 97 ? 14.336 -11.492 17.516 1 55.47 97 SER B CA 1
ATOM 3289 C C . SER B 1 97 ? 13.391 -10.547 16.797 1 55.47 97 SER B C 1
ATOM 3291 O O . SER B 1 97 ? 12.289 -10.938 16.391 1 55.47 97 SER B O 1
ATOM 3293 N N . PHE B 1 98 ? 13.82 -9.227 16.625 1 61.31 98 PHE B N 1
ATOM 3294 C CA . PHE B 1 98 ? 12.898 -8.281 15.992 1 61.31 98 PHE B CA 1
ATOM 3295 C C . PHE B 1 98 ? 12.664 -8.656 14.539 1 61.31 98 PHE B C 1
ATOM 3297 O O . PHE B 1 98 ? 11.547 -8.523 14.031 1 61.31 98 PHE B O 1
ATOM 3304 N N . GLY B 1 99 ? 13.766 -9.164 14.039 1 62.78 99 GLY B N 1
ATOM 3305 C CA . GLY B 1 99 ? 13.648 -9.594 12.656 1 62.78 99 GLY B CA 1
ATOM 3306 C C . GLY B 1 99 ? 12.664 -10.734 12.469 1 62.78 99 GLY B C 1
ATOM 3307 O O . GLY B 1 99 ? 11.914 -10.758 11.492 1 62.78 99 GLY B O 1
ATOM 3308 N N . ILE B 1 100 ? 12.633 -11.523 13.508 1 69.38 100 ILE B N 1
ATOM 3309 C CA . ILE B 1 100 ? 11.742 -12.68 13.422 1 69.38 100 ILE B CA 1
ATOM 3310 C C . ILE B 1 100 ? 10.297 -12.234 13.594 1 69.38 100 ILE B C 1
ATOM 3312 O O . ILE B 1 100 ? 9.406 -12.695 12.875 1 69.38 100 ILE B O 1
ATOM 3316 N N . VAL B 1 101 ? 10.109 -11.328 14.492 1 74 101 VAL B N 1
ATOM 3317 C CA . VAL B 1 101 ? 8.766 -10.828 14.727 1 74 101 VAL B CA 1
ATOM 3318 C C . VAL B 1 101 ? 8.258 -10.109 13.484 1 74 101 VAL B C 1
ATOM 3320 O O . VAL B 1 101 ? 7.117 -10.32 13.055 1 74 101 VAL B O 1
ATOM 3323 N N . LEU B 1 102 ? 9.18 -9.375 12.93 1 74.44 102 LEU B N 1
ATOM 3324 C CA . LEU B 1 102 ? 8.805 -8.648 11.719 1 74.44 102 LEU B CA 1
ATOM 3325 C C . LEU B 1 102 ? 8.547 -9.602 10.562 1 74.44 102 LEU B C 1
ATOM 3327 O O . LEU B 1 102 ? 7.668 -9.367 9.734 1 74.44 102 LEU B O 1
ATOM 3331 N N . ALA B 1 103 ? 9.32 -10.57 10.609 1 76.75 103 ALA B N 1
ATOM 3332 C CA . ALA B 1 103 ? 9.172 -11.562 9.547 1 76.75 103 ALA B CA 1
ATOM 3333 C C . ALA B 1 103 ? 7.832 -12.289 9.656 1 76.75 103 ALA B C 1
ATOM 3335 O O . ALA B 1 103 ? 7.109 -12.422 8.664 1 76.75 103 ALA B O 1
ATOM 3336 N N . ILE B 1 104 ? 7.473 -12.68 10.805 1 81.25 104 ILE B N 1
ATOM 3337 C CA . ILE B 1 104 ? 6.227 -13.398 11.039 1 81.25 104 ILE B CA 1
ATOM 3338 C C . ILE B 1 104 ? 5.039 -12.477 10.766 1 81.25 104 ILE B C 1
ATOM 3340 O O . ILE B 1 104 ? 4.082 -12.867 10.102 1 81.25 104 ILE B O 1
ATOM 3344 N N . TRP B 1 105 ? 5.184 -11.32 11.242 1 84.94 105 TRP B N 1
ATOM 3345 C CA . TRP B 1 105 ? 4.117 -10.344 11.07 1 84.94 105 TRP B CA 1
ATOM 3346 C C . TRP B 1 105 ? 3.902 -10.031 9.594 1 84.94 105 TRP B C 1
ATOM 3348 O O . TRP B 1 105 ? 2.771 -10.062 9.102 1 84.94 105 TRP B O 1
ATOM 3358 N N . SER B 1 106 ? 4.992 -9.758 8.93 1 87.5 106 SER B N 1
ATOM 3359 C CA . SER B 1 106 ? 4.883 -9.352 7.535 1 87.5 106 SER B CA 1
ATOM 3360 C C . SER B 1 106 ? 4.375 -10.492 6.66 1 87.5 106 SER B C 1
ATOM 3362 O O . SER B 1 106 ? 3.537 -10.281 5.781 1 87.5 106 SER B O 1
ATOM 3364 N N . PHE B 1 107 ? 4.891 -11.68 6.953 1 88.25 107 PHE B N 1
ATOM 3365 C CA . PHE B 1 107 ? 4.457 -12.828 6.172 1 88.25 107 PHE B CA 1
ATOM 3366 C C . PHE B 1 107 ? 2.986 -13.133 6.422 1 88.25 107 PHE B C 1
ATOM 3368 O O . PHE B 1 107 ? 2.232 -13.398 5.484 1 88.25 107 PHE B O 1
ATOM 3375 N N . SER B 1 108 ? 2.598 -13.102 7.641 1 90.31 108 SER B N 1
ATOM 3376 C CA . SER B 1 108 ? 1.2 -13.32 7.996 1 90.31 108 SER B CA 1
ATOM 3377 C C . SER B 1 108 ? 0.289 -12.305 7.312 1 90.31 108 SER B C 1
ATOM 3379 O O . SER B 1 108 ? -0.754 -12.672 6.766 1 90.31 108 SER B O 1
ATOM 3381 N N . ASN B 1 109 ? 0.723 -11.109 7.266 1 92.25 109 ASN B N 1
ATOM 3382 C CA . ASN B 1 109 ? -0.088 -10.055 6.66 1 92.25 109 ASN B CA 1
ATOM 3383 C C . ASN B 1 109 ? -0.107 -10.172 5.137 1 92.25 109 ASN B C 1
ATOM 3385 O O . ASN B 1 109 ? -1.107 -9.844 4.5 1 92.25 109 ASN B O 1
ATOM 3389 N N . LEU B 1 110 ? 0.997 -10.656 4.609 1 93 110 LEU B N 1
ATOM 3390 C CA . LEU B 1 110 ? 1.027 -10.875 3.168 1 93 110 LEU B CA 1
ATOM 3391 C C . LEU B 1 110 ? -0.013 -11.914 2.75 1 93 110 LEU B C 1
ATOM 3393 O O . LEU B 1 110 ? -0.813 -11.664 1.846 1 93 110 LEU B O 1
ATOM 3397 N N . VAL B 1 111 ? 0.002 -12.992 3.438 1 92 111 VAL B N 1
ATOM 3398 C CA . VAL B 1 111 ? -0.933 -14.07 3.131 1 92 111 VAL B CA 1
ATOM 3399 C C . VAL B 1 111 ? -2.367 -13.586 3.33 1 92 111 VAL B C 1
ATOM 3401 O O . VAL B 1 111 ? -3.232 -13.828 2.486 1 92 111 VAL B O 1
ATOM 3404 N N . ASN B 1 112 ? -2.525 -12.898 4.348 1 91 112 ASN B N 1
ATOM 3405 C CA . ASN B 1 112 ? -3.852 -12.359 4.633 1 91 112 ASN B CA 1
ATOM 3406 C C . ASN B 1 112 ? -4.273 -11.336 3.586 1 91 112 ASN B C 1
ATOM 3408 O O . ASN B 1 112 ? -5.441 -11.289 3.188 1 91 112 ASN B O 1
ATOM 3412 N N . ALA B 1 113 ? -3.396 -10.5 3.191 1 93.25 113 ALA B N 1
ATOM 3413 C CA . ALA B 1 113 ? -3.705 -9.492 2.18 1 93.25 113 ALA B CA 1
ATOM 3414 C C . ALA B 1 113 ? -4.125 -10.148 0.865 1 93.25 113 ALA B C 1
ATOM 3416 O O . ALA B 1 113 ? -5.051 -9.68 0.2 1 93.25 113 ALA B O 1
ATOM 3417 N N . ILE B 1 114 ? -3.43 -11.18 0.507 1 94.44 114 ILE B N 1
ATOM 3418 C CA . ILE B 1 114 ? -3.779 -11.914 -0.705 1 94.44 114 ILE B CA 1
ATOM 3419 C C . ILE B 1 114 ? -5.176 -12.516 -0.559 1 94.44 114 ILE B C 1
ATOM 3421 O O . ILE B 1 114 ? -6.02 -12.359 -1.443 1 94.44 114 ILE B O 1
ATOM 3425 N N . ARG B 1 115 ? -5.371 -13.125 0.54 1 91.5 115 ARG B N 1
ATOM 3426 C CA . ARG B 1 115 ? -6.664 -13.742 0.818 1 91.5 115 ARG B CA 1
ATOM 3427 C C . ARG B 1 115 ? -7.789 -12.719 0.751 1 91.5 115 ARG B C 1
ATOM 3429 O O . ARG B 1 115 ? -8.812 -12.953 0.103 1 91.5 115 ARG B O 1
ATOM 3436 N N . LEU B 1 116 ? -7.574 -11.609 1.392 1 89.81 116 LEU B N 1
ATOM 3437 C CA . LEU B 1 116 ? -8.594 -10.562 1.418 1 89.81 116 LEU B CA 1
ATOM 3438 C C . LEU B 1 116 ? -8.82 -9.992 0.023 1 89.81 116 LEU B C 1
ATOM 3440 O O . LEU B 1 116 ? -9.953 -9.695 -0.353 1 89.81 116 LEU B O 1
ATOM 3444 N N . GLY B 1 117 ? -7.73 -9.773 -0.702 1 92.44 117 GLY B N 1
ATOM 3445 C CA . GLY B 1 117 ? -7.875 -9.336 -2.08 1 92.44 117 GLY B CA 1
ATOM 3446 C C . GLY B 1 117 ? -8.703 -10.281 -2.928 1 92.44 117 GLY B C 1
ATOM 3447 O O . GLY B 1 117 ? -9.523 -9.844 -3.736 1 92.44 117 GLY B O 1
ATOM 3448 N N . GLU B 1 118 ? -8.492 -11.539 -2.738 1 93.38 118 GLU B N 1
ATOM 3449 C CA . GLU B 1 118 ? -9.258 -12.539 -3.469 1 93.38 118 GLU B CA 1
ATOM 3450 C C . GLU B 1 118 ? -10.711 -12.555 -3.025 1 93.38 118 GLU B C 1
ATOM 3452 O O . GLU B 1 118 ? -11.617 -12.648 -3.857 1 93.38 118 GLU B O 1
ATOM 3457 N N . ASN B 1 119 ? -10.906 -12.461 -1.713 1 90.06 119 ASN B N 1
ATOM 3458 C CA . ASN B 1 119 ? -12.266 -12.453 -1.182 1 90.06 119 ASN B CA 1
ATOM 3459 C C . ASN B 1 119 ? -13.07 -11.266 -1.705 1 90.06 119 ASN B C 1
ATOM 3461 O O . ASN B 1 119 ? -14.273 -11.383 -1.928 1 90.06 119 ASN B O 1
ATOM 3465 N N . ARG B 1 120 ? -12.422 -10.156 -1.852 1 90 120 ARG B N 1
ATOM 3466 C CA . ARG B 1 120 ? -13.086 -8.992 -2.424 1 90 120 ARG B CA 1
ATOM 3467 C C . ARG B 1 120 ? -13.523 -9.258 -3.861 1 90 120 ARG B C 1
ATOM 3469 O O . ARG B 1 120 ? -14.633 -8.898 -4.258 1 90 120 ARG B O 1
ATOM 3476 N N . LEU B 1 121 ? -12.672 -9.852 -4.605 1 91.81 121 LEU B N 1
ATOM 3477 C CA . LEU B 1 121 ? -12.961 -10.141 -6.004 1 91.81 121 LEU B CA 1
ATOM 3478 C C . LEU B 1 121 ? -14.094 -11.156 -6.125 1 91.81 121 LEU B C 1
ATOM 3480 O O . LEU B 1 121 ? -14.93 -11.062 -7.02 1 91.81 121 LEU B O 1
ATOM 3484 N N . TYR B 1 122 ? -14.141 -12.07 -5.188 1 90.31 122 TYR B N 1
ATOM 3485 C CA . TYR B 1 122 ? -15.18 -13.094 -5.207 1 90.31 122 TYR B CA 1
ATOM 3486 C C . TYR B 1 122 ? -16.453 -12.594 -4.531 1 90.31 122 TYR B C 1
ATOM 3488 O O . TYR B 1 122 ? -17.469 -13.281 -4.516 1 90.31 122 TYR B O 1
ATOM 3496 N N . GLY B 1 123 ? -16.406 -11.43 -3.857 1 85.5 123 GLY B N 1
ATOM 3497 C CA . GLY B 1 123 ? -17.578 -10.797 -3.281 1 85.5 123 GLY B CA 1
ATOM 3498 C C . GLY B 1 123 ? -17.938 -11.336 -1.914 1 85.5 123 GLY B C 1
ATOM 3499 O O . GLY B 1 123 ? -19.094 -11.219 -1.479 1 85.5 123 GLY B O 1
ATOM 3500 N N . VAL B 1 124 ? -17.016 -11.969 -1.249 1 82.12 124 VAL B N 1
ATOM 3501 C CA . VAL B 1 124 ? -17.344 -12.578 0.035 1 82.12 124 VAL B CA 1
ATOM 3502 C C . VAL B 1 124 ? -16.656 -11.805 1.162 1 82.12 124 VAL B C 1
ATOM 3504 O O . VAL B 1 124 ? -16.766 -12.18 2.334 1 82.12 124 VAL B O 1
ATOM 3507 N N . HIS B 1 125 ? -15.984 -10.688 0.871 1 78.88 125 HIS B N 1
ATOM 3508 C CA . HIS B 1 125 ? -15.219 -9.914 1.846 1 78.88 125 HIS B CA 1
ATOM 3509 C C . HIS B 1 125 ? -16.141 -9.297 2.896 1 78.88 125 HIS B C 1
ATOM 3511 O O . HIS B 1 125 ? -15.805 -9.281 4.086 1 78.88 125 HIS B O 1
ATOM 3517 N N . GLN B 1 126 ? -17.234 -8.836 2.502 1 70.38 126 GLN B N 1
ATOM 3518 C CA . GLN B 1 126 ? -18.156 -8.156 3.414 1 70.38 126 GLN B CA 1
ATOM 3519 C C . GLN B 1 126 ? -18.688 -9.109 4.48 1 70.38 126 GLN B C 1
ATOM 3521 O O . GLN B 1 126 ? -18.953 -8.695 5.609 1 70.38 126 GLN B O 1
ATOM 3526 N N . ILE B 1 127 ? -18.75 -10.375 4.156 1 72.31 127 ILE B N 1
ATOM 3527 C CA . ILE B 1 127 ? -19.234 -11.375 5.098 1 72.31 127 ILE B CA 1
ATOM 3528 C C . ILE B 1 127 ? -18.172 -11.641 6.16 1 72.31 127 ILE B C 1
ATOM 3530 O O . ILE B 1 127 ? -18.484 -11.789 7.34 1 72.31 127 ILE B O 1
ATOM 3534 N N . GLU B 1 128 ? -17 -11.57 5.773 1 71.12 128 GLU B N 1
ATOM 3535 C CA . GLU B 1 128 ? -15.875 -11.82 6.672 1 71.12 128 GLU B CA 1
ATOM 3536 C C . GLU B 1 128 ? -15.742 -10.719 7.715 1 71.12 128 GLU B C 1
ATOM 3538 O O . GLU B 1 128 ? -15.398 -10.984 8.867 1 71.12 128 GLU B O 1
ATOM 3543 N N . LEU B 1 129 ? -16 -9.516 7.266 1 61.91 129 LEU B N 1
ATOM 3544 C CA . LEU B 1 129 ? -15.859 -8.367 8.156 1 61.91 129 LEU B CA 1
ATOM 3545 C C . LEU B 1 129 ? -16.844 -8.453 9.32 1 61.91 129 LEU B C 1
ATOM 3547 O O . LEU B 1 129 ? -16.625 -7.852 10.367 1 61.91 129 LEU B O 1
ATOM 3551 N N . ARG B 1 130 ? -17.812 -9.312 9.133 1 62.81 130 ARG B N 1
ATOM 3552 C CA . ARG B 1 130 ? -18.875 -9.422 10.133 1 62.81 130 ARG B CA 1
ATOM 3553 C C . ARG B 1 130 ? -18.625 -10.602 11.07 1 62.81 130 ARG B C 1
ATOM 3555 O O . ARG B 1 130 ? -19.344 -10.773 12.062 1 62.81 130 ARG B O 1
ATOM 3562 N N . LEU B 1 131 ? -17.688 -11.391 10.75 1 65.25 131 LEU B N 1
ATOM 3563 C CA . LEU B 1 131 ? -17.422 -12.57 11.555 1 65.25 131 LEU B CA 1
ATOM 3564 C C . LEU B 1 131 ? -16.656 -12.203 12.828 1 65.25 131 LEU B C 1
ATOM 3566 O O . LEU B 1 131 ? -16.125 -11.102 12.93 1 65.25 131 LEU B O 1
ATOM 3570 N N . SER B 1 132 ? -16.719 -13.141 13.789 1 65.5 132 SER B N 1
ATOM 3571 C CA . SER B 1 132 ? -16.078 -12.93 15.086 1 65.5 132 SER B CA 1
ATOM 3572 C C . SER B 1 132 ? -14.562 -12.844 14.938 1 65.5 132 SER B C 1
ATOM 3574 O O . SER B 1 132 ? -13.992 -13.375 13.984 1 65.5 132 SER B O 1
ATOM 3576 N N . ILE B 1 133 ? -13.961 -12.125 15.852 1 72 133 ILE B N 1
ATOM 3577 C CA . ILE B 1 133 ? -12.516 -11.93 15.898 1 72 133 ILE B CA 1
ATOM 3578 C C . ILE B 1 133 ? -11.82 -13.281 16.016 1 72 133 ILE B C 1
ATOM 3580 O O . ILE B 1 133 ? -10.75 -13.484 15.438 1 72 133 ILE B O 1
ATOM 3584 N N . ILE B 1 134 ? -12.469 -14.258 16.688 1 69.12 134 ILE B N 1
ATOM 3585 C CA . ILE B 1 134 ? -11.883 -15.57 16.922 1 69.12 134 ILE B CA 1
ATOM 3586 C C . ILE B 1 134 ? -11.781 -16.344 15.609 1 69.12 134 ILE B C 1
ATOM 3588 O O . ILE B 1 134 ? -10.758 -16.969 15.328 1 69.12 134 ILE B O 1
ATOM 3592 N N . ASN B 1 135 ? -12.828 -16.297 14.836 1 71.44 135 ASN B N 1
ATOM 3593 C CA . ASN B 1 135 ? -12.844 -16.953 13.531 1 71.44 135 ASN B CA 1
ATOM 3594 C C . ASN B 1 135 ? -11.805 -16.344 12.586 1 71.44 135 ASN B C 1
ATOM 3596 O O . ASN B 1 135 ? -11.148 -17.078 11.836 1 71.44 135 ASN B O 1
ATOM 3600 N N . PHE B 1 136 ? -11.641 -15.125 12.773 1 74.19 136 PHE B N 1
ATOM 3601 C CA . PHE B 1 136 ? -10.688 -14.422 11.93 1 74.19 136 PHE B CA 1
ATOM 3602 C C . PHE B 1 136 ? -9.258 -14.844 12.258 1 74.19 136 PHE B C 1
ATOM 3604 O O . PHE B 1 136 ? -8.477 -15.156 11.359 1 74.19 136 PHE B O 1
ATOM 3611 N N . ILE B 1 137 ? -8.992 -14.898 13.492 1 78.94 137 ILE B N 1
ATOM 3612 C CA . ILE B 1 137 ? -7.648 -15.242 13.938 1 78.94 137 ILE B CA 1
ATOM 3613 C C . ILE B 1 137 ? -7.332 -16.688 13.57 1 78.94 137 ILE B C 1
ATOM 3615 O O . ILE B 1 137 ? -6.238 -17 13.086 1 78.94 137 ILE B O 1
ATOM 3619 N N . TRP B 1 138 ? -8.312 -17.516 13.75 1 77.75 138 TRP B N 1
ATOM 3620 C CA . TRP B 1 138 ? -8.133 -18.938 13.438 1 77.75 138 TRP B CA 1
ATOM 3621 C C . TRP B 1 138 ? -7.875 -19.141 11.953 1 77.75 138 TRP B C 1
ATOM 3623 O O . TRP B 1 138 ? -6.945 -19.844 11.57 1 77.75 138 TRP B O 1
ATOM 3633 N N . THR B 1 139 ? -8.688 -18.578 11.156 1 75.56 139 THR B N 1
ATOM 3634 C CA . THR B 1 139 ? -8.539 -18.688 9.711 1 75.56 139 THR B CA 1
ATOM 3635 C C . THR B 1 139 ? -7.195 -18.125 9.258 1 75.56 139 THR B C 1
ATOM 3637 O O . THR B 1 139 ? -6.516 -18.734 8.43 1 75.56 139 THR B O 1
ATOM 3640 N N . ARG B 1 140 ? -6.793 -17.094 9.812 1 79.81 140 ARG B N 1
ATOM 3641 C CA . ARG B 1 140 ? -5.531 -16.453 9.453 1 79.81 140 ARG B CA 1
ATOM 3642 C C . ARG B 1 140 ? -4.344 -17.328 9.836 1 79.81 140 ARG B C 1
ATOM 3644 O O . ARG B 1 140 ? -3.43 -17.531 9.031 1 79.81 140 ARG B O 1
ATOM 3651 N N . VAL B 1 141 ? -4.402 -17.859 11.047 1 84.56 141 VAL B N 1
ATOM 3652 C CA . VAL B 1 141 ? -3.291 -18.672 11.531 1 84.56 141 VAL B CA 1
ATOM 3653 C C . VAL B 1 141 ? -3.123 -19.906 10.648 1 84.56 141 VAL B C 1
ATOM 3655 O O . VAL B 1 141 ? -2.012 -20.234 10.227 1 84.56 141 VAL B O 1
ATOM 3658 N N . ILE B 1 142 ? -4.172 -20.562 10.32 1 81.75 142 ILE B N 1
ATOM 3659 C CA . ILE B 1 142 ? -4.125 -21.781 9.523 1 81.75 142 ILE B CA 1
ATOM 3660 C C . ILE B 1 142 ? -3.602 -21.469 8.125 1 81.75 142 ILE B C 1
ATOM 3662 O O . ILE B 1 142 ? -2.734 -22.172 7.609 1 81.75 142 ILE B O 1
ATOM 3666 N N . THR B 1 143 ? -4.148 -20.422 7.602 1 84 143 THR B N 1
ATOM 3667 C CA . THR B 1 143 ? -3.766 -20.062 6.238 1 84 143 THR B CA 1
ATOM 3668 C C . THR B 1 143 ? -2.293 -19.672 6.176 1 84 143 THR B C 1
ATOM 3670 O O . THR B 1 143 ? -1.583 -20.047 5.238 1 84 143 THR B O 1
ATOM 3673 N N . VAL B 1 144 ? -1.829 -19.016 7.145 1 86.19 144 VAL B N 1
ATOM 3674 C CA . VAL B 1 144 ? -0.444 -18.562 7.18 1 86.19 144 VAL B CA 1
ATOM 3675 C C . VAL B 1 144 ? 0.492 -19.75 7.352 1 86.19 144 VAL B C 1
ATOM 3677 O O . VAL B 1 144 ? 1.492 -19.875 6.637 1 86.19 144 VAL B O 1
ATOM 3680 N N . VAL B 1 145 ? 0.156 -20.609 8.234 1 86.56 145 VAL B N 1
ATOM 3681 C CA . VAL B 1 145 ? 0.984 -21.781 8.508 1 86.56 145 VAL B CA 1
ATOM 3682 C C . VAL B 1 145 ? 1.042 -22.672 7.266 1 86.56 145 VAL B C 1
ATOM 3684 O O . VAL B 1 145 ? 2.119 -23.109 6.863 1 86.56 145 VAL B O 1
ATOM 3687 N N . PHE B 1 146 ? -0.082 -22.875 6.633 1 84.69 146 PHE B N 1
ATOM 3688 C CA . PHE B 1 146 ? -0.128 -23.719 5.449 1 84.69 146 PHE B CA 1
ATOM 3689 C C . PHE B 1 146 ? 0.637 -23.094 4.297 1 84.69 146 PHE B C 1
ATOM 3691 O O . PHE B 1 146 ? 1.295 -23.781 3.52 1 84.69 146 PHE B O 1
ATOM 3698 N N . THR B 1 147 ? 0.469 -21.828 4.23 1 84.56 147 THR B N 1
ATOM 3699 C CA . THR B 1 147 ? 1.185 -21.141 3.16 1 84.56 147 THR B CA 1
ATOM 3700 C C . THR B 1 147 ? 2.691 -21.219 3.385 1 84.56 147 THR B C 1
ATOM 3702 O O . THR B 1 147 ? 3.455 -21.438 2.443 1 84.56 147 THR B O 1
ATOM 3705 N N . ALA B 1 148 ? 3.119 -21.047 4.566 1 83.88 148 ALA B N 1
ATOM 3706 C CA . ALA B 1 148 ? 4.535 -21.172 4.895 1 83.88 148 ALA B CA 1
ATOM 3707 C C . ALA B 1 148 ? 5.047 -22.578 4.562 1 83.88 148 ALA B C 1
ATOM 3709 O O . ALA B 1 148 ? 6.125 -22.719 3.979 1 83.88 148 ALA B O 1
ATOM 3710 N N . LEU B 1 149 ? 4.281 -23.531 4.895 1 83.75 149 LEU B N 1
ATOM 3711 C CA . LEU B 1 149 ? 4.637 -24.922 4.621 1 83.75 149 LEU B CA 1
ATOM 3712 C C . LEU B 1 149 ? 4.73 -25.172 3.119 1 83.75 149 LEU B C 1
ATOM 3714 O O . LEU B 1 149 ? 5.641 -25.859 2.656 1 83.75 149 LEU B O 1
ATOM 3718 N N . MET B 1 150 ? 3.82 -24.656 2.439 1 82.81 150 MET B N 1
ATOM 3719 C CA . MET B 1 150 ? 3.82 -24.828 0.989 1 82.81 150 MET B CA 1
ATOM 3720 C C . MET B 1 150 ? 5.047 -24.172 0.363 1 82.81 150 MET B C 1
ATOM 3722 O O . MET B 1 150 ? 5.648 -24.734 -0.56 1 82.81 150 MET B O 1
ATOM 3726 N N . ILE B 1 151 ? 5.398 -23.031 0.859 1 79.06 151 ILE B N 1
ATOM 3727 C CA . ILE B 1 151 ? 6.586 -22.344 0.362 1 79.06 151 ILE B CA 1
ATOM 3728 C C . ILE B 1 151 ? 7.816 -23.219 0.593 1 79.06 151 ILE B C 1
ATOM 3730 O O . ILE B 1 151 ? 8.664 -23.344 -0.293 1 79.06 151 ILE B O 1
ATOM 3734 N N . ILE B 1 152 ? 7.895 -23.734 1.739 1 77.81 152 ILE B N 1
ATOM 3735 C CA . ILE B 1 152 ? 9.016 -24.594 2.088 1 77.81 152 ILE B CA 1
ATOM 3736 C C . ILE B 1 152 ? 9.047 -25.797 1.152 1 77.81 152 ILE B C 1
ATOM 3738 O O . ILE B 1 152 ? 10.094 -26.141 0.595 1 77.81 152 ILE B O 1
ATOM 3742 N N . ILE B 1 153 ? 7.902 -26.391 0.929 1 78.81 153 ILE B N 1
ATOM 3743 C CA . ILE B 1 153 ? 7.797 -27.578 0.086 1 78.81 153 ILE B CA 1
ATOM 3744 C C . ILE B 1 153 ? 8.164 -27.219 -1.354 1 78.81 153 ILE B C 1
ATOM 3746 O O . ILE B 1 153 ? 8.914 -27.953 -2.008 1 78.81 153 ILE B O 1
ATOM 3750 N N . PHE B 1 154 ? 7.68 -26.109 -1.767 1 76.56 154 PHE B N 1
ATOM 3751 C CA . PHE B 1 154 ? 7.941 -25.703 -3.139 1 76.56 154 PHE B CA 1
ATOM 3752 C C . PHE B 1 154 ? 9.414 -25.344 -3.324 1 76.56 154 PHE B C 1
ATOM 3754 O O . PHE B 1 154 ? 10 -25.656 -4.359 1 76.56 154 PHE B O 1
ATOM 3761 N N . THR B 1 155 ? 9.93 -24.656 -2.34 1 71.75 155 THR B N 1
ATOM 3762 C CA . THR B 1 155 ? 11.352 -24.312 -2.395 1 71.75 155 THR B CA 1
ATOM 3763 C C . THR B 1 155 ? 12.203 -25.578 -2.424 1 71.75 155 THR B C 1
ATOM 3765 O O . THR B 1 155 ? 13.133 -25.688 -3.232 1 71.75 155 THR B O 1
ATOM 3768 N N . PHE B 1 156 ? 11.828 -26.438 -1.606 1 72.12 156 PHE B N 1
ATOM 3769 C CA . PHE B 1 156 ? 12.539 -27.703 -1.548 1 72.12 156 PHE B CA 1
ATOM 3770 C C . PHE B 1 156 ? 12.422 -28.453 -2.873 1 72.12 156 PHE B C 1
ATOM 3772 O O . PHE B 1 156 ? 13.422 -28.953 -3.393 1 72.12 156 PHE B O 1
ATOM 3779 N N . ALA B 1 157 ? 11.289 -28.469 -3.391 1 72.81 157 ALA B N 1
ATOM 3780 C CA . ALA B 1 157 ? 11.055 -29.141 -4.668 1 72.81 157 ALA B CA 1
ATOM 3781 C C . ALA B 1 157 ? 11.852 -28.484 -5.789 1 72.81 157 ALA B C 1
ATOM 3783 O O . ALA B 1 157 ? 12.414 -29.172 -6.645 1 72.81 157 ALA B O 1
ATOM 3784 N N . SER B 1 158 ? 11.898 -27.172 -5.711 1 71.44 158 SER B N 1
ATOM 3785 C CA . SER B 1 158 ? 12.633 -26.422 -6.723 1 71.44 158 SER B CA 1
ATOM 3786 C C . SER B 1 158 ? 14.125 -26.703 -6.66 1 71.44 158 SER B C 1
ATOM 3788 O O . SER B 1 158 ? 14.781 -26.844 -7.695 1 71.44 158 SER B O 1
ATOM 3790 N N . ILE B 1 159 ? 14.609 -26.703 -5.5 1 67.5 159 ILE B N 1
ATOM 3791 C CA . ILE B 1 159 ? 16.031 -26.984 -5.301 1 67.5 159 ILE B CA 1
ATOM 3792 C C . ILE B 1 159 ? 16.359 -28.375 -5.824 1 67.5 159 ILE B C 1
ATOM 3794 O O . ILE B 1 159 ? 17.375 -28.562 -6.504 1 67.5 159 ILE B O 1
ATOM 3798 N N . VAL B 1 160 ? 15.461 -29.234 -5.488 1 64.12 160 VAL B N 1
ATOM 3799 C CA . VAL B 1 160 ? 15.672 -30.609 -5.914 1 64.12 160 VAL B CA 1
ATOM 3800 C C . VAL B 1 160 ? 15.656 -30.688 -7.438 1 64.12 160 VAL B C 1
ATOM 3802 O O . VAL B 1 160 ? 16.469 -31.406 -8.039 1 64.12 160 VAL B O 1
ATOM 3805 N N . LEU B 1 161 ? 14.812 -29.859 -7.969 1 63.66 161 LEU B N 1
ATOM 3806 C CA . LEU B 1 161 ? 14.656 -29.906 -9.422 1 63.66 161 LEU B CA 1
ATOM 3807 C C . LEU B 1 161 ? 15.805 -29.172 -10.117 1 63.66 161 LEU B C 1
ATOM 3809 O O . LEU B 1 161 ? 16.219 -29.578 -11.203 1 63.66 161 LEU B O 1
ATOM 3813 N N . VAL B 1 162 ? 16.125 -28.047 -9.469 1 60.75 162 VAL B N 1
ATOM 3814 C CA . VAL B 1 162 ? 17.172 -27.203 -10.047 1 60.75 162 VAL B CA 1
ATOM 3815 C C . VAL B 1 162 ? 18.531 -27.844 -9.828 1 60.75 162 VAL B C 1
ATOM 3817 O O . VAL B 1 162 ? 19.359 -27.875 -10.742 1 60.75 162 VAL B O 1
ATOM 3820 N N . PHE B 1 163 ? 18.703 -28.094 -8.57 1 55.53 163 PHE B N 1
ATOM 3821 C CA . PHE B 1 163 ? 20.016 -28.656 -8.242 1 55.53 163 PHE B CA 1
ATOM 3822 C C . PHE B 1 163 ? 20 -30.172 -8.438 1 55.53 163 PHE B C 1
ATOM 3824 O O . PHE B 1 163 ? 20.828 -30.875 -7.859 1 55.53 163 PHE B O 1
ATOM 3831 N N . GLY B 1 164 ? 18.953 -30.531 -9.094 1 54.5 164 GLY B N 1
ATOM 3832 C CA . GLY B 1 164 ? 18.891 -31.953 -9.352 1 54.5 164 GLY B CA 1
ATOM 3833 C C . GLY B 1 164 ? 20.219 -32.562 -9.766 1 54.5 164 GLY B C 1
ATOM 3834 O O . GLY B 1 164 ? 20.562 -33.656 -9.328 1 54.5 164 GLY B O 1
ATOM 3835 N N . GLN B 1 165 ? 20.812 -31.719 -10.531 1 51.62 165 GLN B N 1
ATOM 3836 C CA . GLN B 1 165 ? 22.094 -32.312 -10.891 1 51.62 165 GLN B CA 1
ATOM 3837 C C . GLN B 1 165 ? 22.969 -32.5 -9.664 1 51.62 165 GLN B C 1
ATOM 3839 O O . GLN B 1 165 ? 23.625 -33.562 -9.523 1 51.62 165 GLN B O 1
ATOM 3844 N N . GLN B 1 166 ? 23.016 -31.422 -8.938 1 49.53 166 GLN B N 1
ATOM 3845 C CA . GLN B 1 166 ? 23.875 -31.562 -7.758 1 49.53 166 GLN B CA 1
ATOM 3846 C C . GLN B 1 166 ? 23.344 -32.625 -6.812 1 49.53 166 GLN B C 1
ATOM 3848 O O . GLN B 1 166 ? 24.125 -33.375 -6.199 1 49.53 166 GLN B O 1
ATOM 3853 N N . VAL B 1 167 ? 22.078 -32.594 -6.844 1 52.44 167 VAL B N 1
ATOM 3854 C CA . VAL B 1 167 ? 21.469 -33.656 -6.02 1 52.44 167 VAL B CA 1
ATOM 3855 C C . VAL B 1 167 ? 21.766 -35.031 -6.621 1 52.44 167 VAL B C 1
ATOM 3857 O O . VAL B 1 167 ? 22.031 -35.969 -5.898 1 52.44 167 VAL B O 1
ATOM 3860 N N . LEU B 1 168 ? 21.703 -34.969 -7.934 1 52.28 168 LEU B N 1
ATOM 3861 C CA . LEU B 1 168 ? 22.016 -36.219 -8.617 1 52.28 168 LEU B CA 1
ATOM 3862 C C . LEU B 1 168 ? 23.469 -36.594 -8.391 1 52.28 168 LEU B C 1
ATOM 3864 O O . LEU B 1 168 ? 23.781 -37.781 -8.227 1 52.28 168 LEU B O 1
ATOM 3868 N N . ASN B 1 169 ? 24.297 -35.562 -8.477 1 54.78 169 ASN B N 1
ATOM 3869 C CA . ASN B 1 169 ? 25.703 -35.906 -8.25 1 54.78 169 ASN B CA 1
ATOM 3870 C C . ASN B 1 169 ? 25.906 -36.5 -6.859 1 54.78 169 ASN B C 1
ATOM 3872 O O . ASN B 1 169 ? 26.766 -37.375 -6.68 1 54.78 169 ASN B O 1
ATOM 3876 N N . PHE B 1 170 ? 25.094 -35.906 -6.016 1 50.44 170 PHE B N 1
ATOM 3877 C CA . PHE B 1 170 ? 25.203 -36.469 -4.676 1 50.44 170 PHE B CA 1
ATOM 3878 C C . PHE B 1 170 ? 24.656 -37.875 -4.637 1 50.44 170 PHE B C 1
ATOM 3880 O O . PHE B 1 170 ? 25.156 -38.719 -3.893 1 50.44 170 PHE B O 1
ATOM 3887 N N . LEU B 1 171 ? 23.703 -37.969 -5.441 1 47.72 171 LEU B N 1
ATOM 3888 C CA . LEU B 1 171 ? 23.109 -39.312 -5.496 1 47.72 171 LEU B CA 1
ATOM 3889 C C . LEU B 1 171 ? 23.891 -40.219 -6.461 1 47.72 171 LEU B C 1
ATOM 3891 O O . LEU B 1 171 ? 23.641 -41.406 -6.527 1 47.72 171 LEU B O 1
ATOM 3895 N N . LYS B 1 172 ? 24.703 -39.594 -7.227 1 54.19 172 LYS B N 1
ATOM 3896 C CA . LYS B 1 172 ? 25.5 -40.344 -8.195 1 54.19 172 LYS B CA 1
ATOM 3897 C C . LYS B 1 172 ? 26.062 -41.625 -7.586 1 54.19 172 LYS B C 1
ATOM 3899 O O . LYS B 1 172 ? 26.047 -42.656 -8.219 1 54.19 172 LYS B O 1
ATOM 3904 N N . PRO B 1 173 ? 26.734 -41.312 -6.461 1 52.25 173 PRO B N 1
ATOM 3905 C CA . PRO B 1 173 ? 27.312 -42.594 -6.031 1 52.25 173 PRO B CA 1
ATOM 3906 C C . PRO B 1 173 ? 26.266 -43.688 -5.898 1 52.25 173 PRO B C 1
ATOM 3908 O O . PRO B 1 173 ? 26.609 -44.875 -6 1 52.25 173 PRO B O 1
ATOM 3911 N N . ILE B 1 174 ? 25.141 -43.312 -5.641 1 48.72 174 ILE B N 1
ATOM 3912 C CA . ILE B 1 174 ? 24.156 -44.375 -5.406 1 48.72 174 ILE B CA 1
ATOM 3913 C C . ILE B 1 174 ? 23.516 -44.781 -6.73 1 48.72 174 ILE B C 1
ATOM 3915 O O . ILE B 1 174 ? 23.203 -45.969 -6.941 1 48.72 174 ILE B O 1
ATOM 3919 N N . THR B 1 175 ? 23.062 -43.812 -7.578 1 47.75 175 THR B N 1
ATOM 3920 C CA . THR B 1 175 ? 22.219 -44.281 -8.688 1 47.75 175 THR B CA 1
ATOM 3921 C C . THR B 1 175 ? 23.031 -44.312 -9.977 1 47.75 175 THR B C 1
ATOM 3923 O O . THR B 1 175 ? 22.578 -44.875 -10.977 1 47.75 175 THR B O 1
ATOM 3926 N N . ASN B 1 176 ? 24.156 -45 -10.203 1 49.84 176 ASN B N 1
ATOM 3927 C CA . ASN B 1 176 ? 24.969 -45.281 -11.391 1 49.84 176 ASN B CA 1
ATOM 3928 C C . ASN B 1 176 ? 24.5 -44.469 -12.594 1 49.84 176 ASN B C 1
ATOM 3930 O O . ASN B 1 176 ? 24.578 -44.938 -13.727 1 49.84 176 ASN B O 1
ATOM 3934 N N . LEU B 1 177 ? 23.703 -43.469 -12.516 1 48.16 177 LEU B N 1
ATOM 3935 C CA . LEU B 1 177 ? 23.172 -42.844 -13.727 1 48.16 177 LEU B CA 1
ATOM 3936 C C . LEU B 1 177 ? 24.219 -42 -14.406 1 48.16 177 LEU B C 1
ATOM 3938 O O . LEU B 1 177 ? 25.047 -41.375 -13.734 1 48.16 177 LEU B O 1
ATOM 3942 N N . PRO B 1 178 ? 24.578 -42.156 -15.789 1 47.69 178 PRO B N 1
ATOM 3943 C CA . PRO B 1 178 ? 25.609 -41.469 -16.594 1 47.69 178 PRO B CA 1
ATOM 3944 C C . PRO B 1 178 ? 25.531 -39.969 -16.531 1 47.69 178 PRO B C 1
ATOM 3946 O O . PRO B 1 178 ? 24.438 -39.406 -16.359 1 47.69 178 PRO B O 1
ATOM 3949 N N . VAL B 1 179 ? 26.547 -39.188 -16.141 1 48.72 179 VAL B N 1
ATOM 3950 C CA . VAL B 1 179 ? 26.891 -37.812 -15.891 1 48.72 179 VAL B CA 1
ATOM 3951 C C . VAL B 1 179 ? 26.453 -36.938 -17.078 1 48.72 179 VAL B C 1
ATOM 3953 O O . VAL B 1 179 ? 26.078 -35.781 -16.906 1 48.72 179 VAL B O 1
ATOM 3956 N N . GLU B 1 180 ? 26.703 -37.344 -18.281 1 49.09 180 GLU B N 1
ATOM 3957 C CA . GLU B 1 180 ? 26.562 -36.531 -19.484 1 49.09 180 GLU B CA 1
ATOM 3958 C C . GLU B 1 180 ? 25.156 -35.938 -19.578 1 49.09 180 GLU B C 1
ATOM 3960 O O . GLU B 1 180 ? 25 -34.812 -20.078 1 49.09 180 GLU B O 1
ATOM 3965 N N . GLU B 1 181 ? 24.188 -36.656 -19.391 1 44.41 181 GLU B N 1
ATOM 3966 C CA . GLU B 1 181 ? 22.812 -36.219 -19.609 1 44.41 181 GLU B CA 1
ATOM 3967 C C . GLU B 1 181 ? 22.406 -35.156 -18.609 1 44.41 181 GLU B C 1
ATOM 3969 O O . GLU B 1 181 ? 21.359 -34.531 -18.734 1 44.41 181 GLU B O 1
ATOM 3974 N N . ILE B 1 182 ? 23.219 -34.969 -17.703 1 43.38 182 ILE B N 1
ATOM 3975 C CA . ILE B 1 182 ? 22.984 -34 -16.641 1 43.38 182 ILE B CA 1
ATOM 3976 C C . ILE B 1 182 ? 23.234 -32.594 -17.172 1 43.38 182 ILE B C 1
ATOM 3978 O O . ILE B 1 182 ? 22.625 -31.625 -16.719 1 43.38 182 ILE B O 1
ATOM 3982 N N . SER B 1 183 ? 24.25 -32.5 -17.984 1 46.78 183 SER B N 1
ATOM 3983 C CA . SER B 1 183 ? 24.547 -31.188 -18.531 1 46.78 183 SER B CA 1
ATOM 3984 C C . SER B 1 183 ? 23.344 -30.594 -19.25 1 46.78 183 SER B C 1
ATOM 3986 O O . SER B 1 183 ? 23.156 -29.375 -19.266 1 46.78 183 SER B O 1
ATOM 3988 N N . ARG B 1 184 ? 22.703 -31.344 -20.047 1 43.53 184 ARG B N 1
ATOM 3989 C CA . ARG B 1 184 ? 21.562 -30.859 -20.812 1 43.53 184 ARG B CA 1
ATOM 3990 C C . ARG B 1 184 ? 20.438 -30.391 -19.891 1 43.53 184 ARG B C 1
ATOM 3992 O O . ARG B 1 184 ? 19.422 -29.859 -20.359 1 43.53 184 ARG B O 1
ATOM 3999 N N . VAL B 1 185 ? 20.484 -30.688 -18.734 1 42.91 185 VAL B N 1
ATOM 4000 C CA . VAL B 1 185 ? 19.469 -30.359 -17.75 1 42.91 185 VAL B CA 1
ATOM 4001 C C . VAL B 1 185 ? 19.578 -28.875 -17.359 1 42.91 185 VAL B C 1
ATOM 4003 O O . VAL B 1 185 ? 18.781 -28.391 -16.562 1 42.91 185 VAL B O 1
ATOM 4006 N N . PHE B 1 186 ? 20.781 -28.328 -17.547 1 47.31 186 PHE B N 1
ATOM 4007 C CA . PHE B 1 186 ? 20.938 -26.875 -17.422 1 47.31 186 PHE B CA 1
ATOM 4008 C C . PHE B 1 186 ? 19.781 -26.141 -18.062 1 47.31 186 PHE B C 1
ATOM 4010 O O . PHE B 1 186 ? 19.391 -25.062 -17.609 1 47.31 186 PHE B O 1
ATOM 4017 N N . SER B 1 187 ? 19.281 -26.703 -19.266 1 50.12 187 SER B N 1
ATOM 4018 C CA . SER B 1 187 ? 18.219 -26.141 -20.078 1 50.12 187 SER B CA 1
ATOM 4019 C C . SER B 1 187 ? 16.891 -26.172 -19.344 1 50.12 187 SER B C 1
ATOM 4021 O O . SER B 1 187 ? 15.93 -25.516 -19.766 1 50.12 187 SER B O 1
ATOM 4023 N N . TYR B 1 188 ? 16.891 -26.719 -18.047 1 58.34 188 TYR B N 1
ATOM 4024 C CA . TYR B 1 188 ? 15.648 -27.062 -17.359 1 58.34 188 TYR B CA 1
ATOM 4025 C C . TYR B 1 188 ? 15.281 -26 -16.328 1 58.34 188 TYR B C 1
ATOM 4027 O O . TYR B 1 188 ? 14.234 -26.078 -15.688 1 58.34 188 TYR B O 1
ATOM 4035 N N . ARG B 1 189 ? 16.203 -25.016 -16.297 1 63.31 189 ARG B N 1
ATOM 4036 C CA . ARG B 1 189 ? 15.953 -23.953 -15.312 1 63.31 189 ARG B CA 1
ATOM 4037 C C . ARG B 1 189 ? 14.648 -23.234 -15.617 1 63.31 189 ARG B C 1
ATOM 4039 O O . ARG B 1 189 ? 13.836 -22.984 -14.719 1 63.31 189 ARG B O 1
ATOM 4046 N N . TYR B 1 190 ? 14.492 -22.953 -16.859 1 71.62 190 TYR B N 1
ATOM 4047 C CA . TYR B 1 190 ? 13.336 -22.156 -17.234 1 71.62 190 TYR B CA 1
ATOM 4048 C C . TYR B 1 190 ? 12.039 -22.922 -17.031 1 71.62 190 TYR B C 1
ATOM 4050 O O . TYR B 1 190 ? 11.117 -22.438 -16.359 1 71.62 190 TYR B O 1
ATOM 4058 N N . PRO B 1 191 ? 12.117 -24.203 -17.516 1 76.56 191 PRO B N 1
ATOM 4059 C CA . PRO B 1 191 ? 10.867 -24.938 -17.312 1 76.56 191 PRO B CA 1
ATOM 4060 C C . PRO B 1 191 ? 10.562 -25.188 -15.836 1 76.56 191 PRO B C 1
ATOM 4062 O O . PRO B 1 191 ? 9.398 -25.203 -15.438 1 76.56 191 PRO B O 1
ATOM 4065 N N . VAL B 1 192 ? 11.578 -25.438 -15.07 1 74.5 192 VAL B N 1
ATOM 4066 C CA . VAL B 1 192 ? 11.375 -25.703 -13.656 1 74.5 192 VAL B CA 1
ATOM 4067 C C . VAL B 1 192 ? 10.836 -24.453 -12.961 1 74.5 192 VAL B C 1
ATOM 4069 O O . VAL B 1 192 ? 9.898 -24.531 -12.164 1 74.5 192 VAL B O 1
ATOM 4072 N N . VAL B 1 193 ? 11.414 -23.344 -13.273 1 75.06 193 VAL B N 1
ATOM 4073 C CA . VAL B 1 193 ? 10.969 -22.094 -12.672 1 75.06 193 VAL B CA 1
ATOM 4074 C C . VAL B 1 193 ? 9.523 -21.812 -13.078 1 75.06 193 VAL B C 1
ATOM 4076 O O . VAL B 1 193 ? 8.703 -21.406 -12.25 1 75.06 193 VAL B O 1
ATOM 4079 N N . LEU B 1 194 ? 9.258 -22.062 -14.312 1 83.19 194 LEU B N 1
ATOM 4080 C CA . LEU B 1 194 ? 7.906 -21.844 -14.82 1 83.19 194 LEU B CA 1
ATOM 4081 C C . LEU B 1 194 ? 6.914 -22.766 -14.109 1 83.19 194 LEU B C 1
ATOM 4083 O O . LEU B 1 194 ? 5.824 -22.328 -13.734 1 83.19 194 LEU B O 1
ATOM 4087 N N . LEU B 1 195 ? 7.316 -23.984 -14.016 1 85 195 LEU B N 1
ATOM 4088 C CA . LEU B 1 195 ? 6.453 -24.938 -13.352 1 85 195 LEU B CA 1
ATOM 4089 C C . LEU B 1 195 ? 6.199 -24.547 -11.898 1 85 195 LEU B C 1
ATOM 4091 O O . LEU B 1 195 ? 5.07 -24.641 -11.414 1 85 195 LEU B O 1
ATOM 4095 N N . MET B 1 196 ? 7.195 -24.094 -11.25 1 81.69 196 MET B N 1
ATOM 4096 C CA . MET B 1 196 ? 7.059 -23.656 -9.859 1 81.69 196 MET B CA 1
ATOM 4097 C C . MET B 1 196 ? 6.145 -22.438 -9.75 1 81.69 196 MET B C 1
ATOM 4099 O O . MET B 1 196 ? 5.367 -22.328 -8.805 1 81.69 196 MET B O 1
ATOM 4103 N N . MET B 1 197 ? 6.293 -21.594 -10.656 1 84.5 197 MET B N 1
ATOM 4104 C CA . MET B 1 197 ? 5.43 -20.422 -10.672 1 84.5 197 MET B CA 1
ATOM 4105 C C . MET B 1 197 ? 3.969 -20.812 -10.844 1 84.5 197 MET B C 1
ATOM 4107 O O . MET B 1 197 ? 3.096 -20.312 -10.141 1 84.5 197 MET B O 1
ATOM 4111 N N . VAL B 1 198 ? 3.775 -21.719 -11.781 1 89.88 198 VAL B N 1
ATOM 4112 C CA . VAL B 1 198 ? 2.42 -22.188 -12.055 1 89.88 198 VAL B CA 1
ATOM 4113 C C . VAL B 1 198 ? 1.842 -22.859 -10.812 1 89.88 198 VAL B C 1
ATOM 4115 O O . VAL B 1 198 ? 0.698 -22.594 -10.438 1 89.88 198 VAL B O 1
ATOM 4118 N N . LEU B 1 199 ? 2.623 -23.688 -10.188 1 88.69 199 LEU B N 1
ATOM 4119 C CA . LEU B 1 199 ? 2.164 -24.406 -9 1 88.69 199 LEU B CA 1
ATOM 4120 C C . LEU B 1 199 ? 1.889 -23.438 -7.852 1 88.69 199 LEU B C 1
ATOM 4122 O O . LEU B 1 199 ? 0.919 -23.609 -7.109 1 88.69 199 LEU B O 1
ATOM 4126 N N . ALA B 1 200 ? 2.734 -22.469 -7.656 1 88.12 200 ALA B N 1
ATOM 4127 C CA . ALA B 1 200 ? 2.547 -21.484 -6.594 1 88.12 200 ALA B CA 1
ATOM 4128 C C . ALA B 1 200 ? 1.262 -20.688 -6.805 1 88.12 200 ALA B C 1
ATOM 4130 O O . ALA B 1 200 ? 0.481 -20.5 -5.871 1 88.12 200 ALA B O 1
ATOM 4131 N N . VAL B 1 201 ? 1.052 -20.25 -8.031 1 92.31 201 VAL B N 1
ATOM 4132 C CA . VAL B 1 201 ? -0.139 -19.469 -8.352 1 92.31 201 VAL B CA 1
ATOM 4133 C C . VAL B 1 201 ? -1.383 -20.344 -8.219 1 92.31 201 VAL B C 1
ATOM 4135 O O . VAL B 1 201 ? -2.422 -19.875 -7.738 1 92.31 201 VAL B O 1
ATOM 4138 N N . PHE B 1 202 ? -1.22 -21.562 -8.672 1 92.06 202 PHE B N 1
ATOM 4139 C CA . PHE B 1 202 ? -2.324 -22.5 -8.523 1 92.06 202 PHE B CA 1
ATOM 4140 C C . PHE B 1 202 ? -2.705 -22.656 -7.055 1 92.06 202 PHE B C 1
ATOM 4142 O O . PHE B 1 202 ? -3.887 -22.594 -6.703 1 92.06 202 PHE B O 1
ATOM 4149 N N . TYR B 1 203 ? -1.76 -22.859 -6.25 1 89.19 203 TYR B N 1
ATOM 4150 C CA . TYR B 1 203 ? -1.996 -23.031 -4.82 1 89.19 203 TYR B CA 1
ATOM 4151 C C . TYR B 1 203 ? -2.699 -21.797 -4.238 1 89.19 203 TYR B C 1
ATOM 4153 O O . TYR B 1 203 ? -3.688 -21.938 -3.514 1 89.19 203 TYR B O 1
ATOM 4161 N N . LEU B 1 204 ? -2.242 -20.656 -4.488 1 91.75 204 LEU B N 1
ATOM 4162 C CA . LEU B 1 204 ? -2.803 -19.422 -3.939 1 91.75 204 LEU B CA 1
ATOM 4163 C C . LEU B 1 204 ? -4.246 -19.234 -4.391 1 91.75 204 LEU B C 1
ATOM 4165 O O . LEU B 1 204 ? -5.098 -18.812 -3.602 1 91.75 204 LEU B O 1
ATOM 4169 N N . ASN B 1 205 ? -4.473 -19.562 -5.641 1 91.31 205 ASN B N 1
ATOM 4170 C CA . ASN B 1 205 ? -5.812 -19.375 -6.188 1 91.31 205 ASN B CA 1
ATOM 4171 C C . ASN B 1 205 ? -6.785 -20.422 -5.637 1 91.31 205 ASN B C 1
ATOM 4173 O O . ASN B 1 205 ? -7.988 -20.156 -5.547 1 91.31 205 ASN B O 1
ATOM 4177 N N . TYR B 1 206 ? -6.266 -21.484 -5.316 1 88.44 206 TYR B N 1
ATOM 4178 C CA . TYR B 1 206 ? -7.133 -22.594 -4.938 1 88.44 206 TYR B CA 1
ATOM 4179 C C . TYR B 1 206 ? -7.379 -22.609 -3.436 1 88.44 206 TYR B C 1
ATOM 4181 O O . TYR B 1 206 ? -8.5 -22.859 -2.986 1 88.44 206 TYR B O 1
ATOM 4189 N N . VAL B 1 207 ? -6.457 -22.328 -2.629 1 86.06 207 VAL B N 1
ATOM 4190 C CA . VAL B 1 207 ? -6.504 -22.594 -1.194 1 86.06 207 VAL B CA 1
ATOM 4191 C C . VAL B 1 207 ? -6.918 -21.328 -0.452 1 86.06 207 VAL B C 1
ATOM 4193 O O . VAL B 1 207 ? -7.629 -21.391 0.553 1 86.06 207 VAL B O 1
ATOM 4196 N N . LEU B 1 208 ? -6.539 -20.188 -0.868 1 86.81 208 LEU B N 1
ATOM 4197 C CA . LEU B 1 208 ? -6.594 -18.984 -0.038 1 86.81 208 LEU B CA 1
ATOM 4198 C C . LEU B 1 208 ? -8 -18.406 -0.024 1 86.81 208 LEU B C 1
ATOM 4200 O O . LEU B 1 208 ? -8.492 -17.969 1.023 1 86.81 208 LEU B O 1
ATOM 4204 N N . PRO B 1 209 ? -8.633 -18.391 -1.176 1 86.5 209 PRO B N 1
ATOM 4205 C CA . PRO B 1 209 ? -9.961 -17.781 -1.135 1 86.5 209 PRO B CA 1
ATOM 4206 C C . PRO B 1 209 ? -10.93 -18.531 -0.222 1 86.5 209 PRO B C 1
ATOM 4208 O O . PRO B 1 209 ? -10.891 -19.75 -0.16 1 86.5 209 PRO B O 1
ATOM 4211 N N . ASN B 1 210 ? -11.773 -17.75 0.441 1 82.12 210 ASN B N 1
ATOM 4212 C CA . ASN B 1 210 ? -12.758 -18.328 1.356 1 82.12 210 ASN B CA 1
ATOM 4213 C C . ASN B 1 210 ? -14.109 -18.531 0.67 1 82.12 210 ASN B C 1
ATOM 4215 O O . ASN B 1 210 ? -15.117 -17.984 1.104 1 82.12 210 ASN B O 1
ATOM 4219 N N . ILE B 1 211 ? -14.078 -19.25 -0.336 1 78.69 211 ILE B N 1
ATOM 4220 C CA . ILE B 1 211 ? -15.312 -19.484 -1.069 1 78.69 211 ILE B CA 1
ATOM 4221 C C . ILE B 1 211 ? -15.688 -20.969 -0.964 1 78.69 211 ILE B C 1
ATOM 4223 O O . ILE B 1 211 ? -14.82 -21.828 -0.891 1 78.69 211 ILE B O 1
ATOM 4227 N N . LYS B 1 212 ? -17 -21.094 -0.979 1 77.12 212 LYS B N 1
ATOM 4228 C CA . LYS B 1 212 ? -17.547 -22.438 -0.976 1 77.12 212 LYS B CA 1
ATOM 4229 C C . LYS B 1 212 ? -17.859 -22.906 -2.395 1 77.12 212 LYS B C 1
ATOM 4231 O O . LYS B 1 212 ? -18.875 -22.547 -2.971 1 77.12 212 LYS B O 1
ATOM 4236 N N . LEU B 1 213 ? -16.922 -23.438 -3.018 1 70.69 213 LEU B N 1
ATOM 4237 C CA . LEU B 1 213 ? -17.188 -23.953 -4.355 1 70.69 213 LEU B CA 1
ATOM 4238 C C . LEU B 1 213 ? -16.531 -25.312 -4.551 1 70.69 213 LEU B C 1
ATOM 4240 O O . LEU B 1 213 ? -15.344 -25.484 -4.23 1 70.69 213 LEU B O 1
ATOM 4244 N N . LYS B 1 214 ? -17.359 -26.188 -5.035 1 66.38 214 LYS B N 1
ATOM 4245 C CA . LYS B 1 214 ? -16.891 -27.547 -5.238 1 66.38 214 LYS B CA 1
ATOM 4246 C C . LYS B 1 214 ? -15.922 -27.625 -6.41 1 66.38 214 LYS B C 1
ATOM 4248 O O . LYS B 1 214 ? -14.82 -28.172 -6.277 1 66.38 214 LYS B O 1
ATOM 4253 N N . LYS B 1 215 ? -16.406 -27.047 -7.57 1 70.38 215 LYS B N 1
ATOM 4254 C CA . LYS B 1 215 ? -15.562 -27.062 -8.758 1 70.38 215 LYS B CA 1
ATOM 4255 C C . LYS B 1 215 ? -14.992 -25.672 -9.047 1 70.38 215 LYS B C 1
ATOM 4257 O O . LYS B 1 215 ? -15.672 -24.828 -9.625 1 70.38 215 LYS B O 1
ATOM 4262 N N . ARG B 1 216 ? -13.812 -25.578 -8.578 1 78.19 216 ARG B N 1
ATOM 4263 C CA . ARG B 1 216 ? -13.227 -24.25 -8.703 1 78.19 216 ARG B CA 1
ATOM 4264 C C . ARG B 1 216 ? -12.555 -24.078 -10.062 1 78.19 216 ARG B C 1
ATOM 4266 O O . ARG B 1 216 ? -11.945 -25.016 -10.578 1 78.19 216 ARG B O 1
ATOM 4273 N N . VAL B 1 217 ? -12.93 -23.016 -10.711 1 86.88 217 VAL B N 1
ATOM 4274 C CA . VAL B 1 217 ? -12.211 -22.578 -11.898 1 86.88 217 VAL B CA 1
ATOM 4275 C C . VAL B 1 217 ? -10.969 -21.781 -11.492 1 86.88 217 VAL B C 1
ATOM 4277 O O . VAL B 1 217 ? -11.078 -20.703 -10.906 1 86.88 217 VAL B O 1
ATOM 4280 N N . VAL B 1 218 ? -9.789 -22.422 -11.688 1 91.56 218 VAL B N 1
ATOM 4281 C CA . VAL B 1 218 ? -8.578 -21.797 -11.195 1 91.56 218 VAL B CA 1
ATOM 4282 C C . VAL B 1 218 ? -7.59 -21.594 -12.344 1 91.56 218 VAL B C 1
ATOM 4284 O O . VAL B 1 218 ? -6.848 -20.609 -12.383 1 91.56 218 VAL B O 1
ATOM 4287 N N . TRP B 1 219 ? -7.668 -22.422 -13.398 1 93.31 219 TRP B N 1
ATOM 4288 C CA . TRP B 1 219 ? -6.617 -22.531 -14.406 1 93.31 219 TRP B CA 1
ATOM 4289 C C . TRP B 1 219 ? -6.578 -21.281 -15.289 1 93.31 219 TRP B C 1
ATOM 4291 O O . TRP B 1 219 ? -5.504 -20.766 -15.586 1 93.31 219 TRP B O 1
ATOM 4301 N N . PRO B 1 220 ? -7.746 -20.75 -15.727 1 94 220 PRO B N 1
ATOM 4302 C CA . PRO B 1 220 ? -7.68 -19.531 -16.531 1 94 220 PRO B CA 1
ATOM 4303 C C . PRO B 1 220 ? -6.949 -18.391 -15.828 1 94 220 PRO B C 1
ATOM 4305 O O . PRO B 1 220 ? -6.16 -17.688 -16.453 1 94 220 PRO B O 1
ATOM 4308 N N . GLY B 1 221 ? -7.246 -18.281 -14.562 1 95.19 221 GLY B N 1
ATOM 4309 C CA . GLY B 1 221 ? -6.57 -17.25 -13.789 1 95.19 221 GLY B CA 1
ATOM 4310 C C . GLY B 1 221 ? -5.09 -17.531 -13.602 1 95.19 221 GLY B C 1
ATOM 4311 O O . GLY B 1 221 ? -4.273 -16.594 -13.648 1 95.19 221 GLY B O 1
ATOM 4312 N N . VAL B 1 222 ? -4.746 -18.797 -13.438 1 95.44 222 VAL B N 1
ATOM 4313 C CA . VAL B 1 222 ? -3.354 -19.188 -13.25 1 95.44 222 VAL B CA 1
ATOM 4314 C C . VAL B 1 222 ? -2.549 -18.844 -14.5 1 95.44 222 VAL B C 1
ATOM 4316 O O . VAL B 1 222 ? -1.479 -18.234 -14.414 1 95.44 222 VAL B O 1
ATOM 4319 N N . PHE B 1 223 ? -3.09 -19.156 -15.617 1 95.31 223 PHE B N 1
ATOM 4320 C CA . PHE B 1 223 ? -2.387 -18.891 -16.875 1 95.31 223 PHE B CA 1
ATOM 4321 C C . PHE B 1 223 ? -2.312 -17.391 -17.141 1 95.31 223 PHE B C 1
ATOM 4323 O O . PHE B 1 223 ? -1.284 -16.891 -17.594 1 95.31 223 PHE B O 1
ATOM 4330 N N . ALA B 1 224 ? -3.387 -16.719 -16.891 1 95.88 224 ALA B N 1
ATOM 4331 C CA . ALA B 1 224 ? -3.387 -15.266 -17.078 1 95.88 224 ALA B CA 1
ATOM 4332 C C . ALA B 1 224 ? -2.305 -14.609 -16.219 1 95.88 224 ALA B C 1
ATOM 4334 O O . ALA B 1 224 ? -1.604 -13.703 -16.688 1 95.88 224 ALA B O 1
ATOM 4335 N N . THR B 1 225 ? -2.182 -15.062 -14.984 1 96.25 225 THR B N 1
ATOM 4336 C CA . THR B 1 225 ? -1.2 -14.508 -14.055 1 96.25 225 THR B CA 1
ATOM 4337 C C . THR B 1 225 ? 0.219 -14.805 -14.531 1 96.25 225 THR B C 1
ATOM 4339 O O . THR B 1 225 ? 1.054 -13.898 -14.609 1 96.25 225 THR B O 1
ATOM 4342 N N . VAL B 1 226 ? 0.497 -16.062 -14.914 1 93 226 VAL B N 1
ATOM 4343 C CA . VAL B 1 226 ? 1.841 -16.469 -15.305 1 93 226 VAL B CA 1
ATOM 4344 C C . VAL B 1 226 ? 2.246 -15.766 -16.594 1 93 226 VAL B C 1
ATOM 4346 O O . VAL B 1 226 ? 3.361 -15.25 -16.703 1 93 226 VAL B O 1
ATOM 4349 N N . ILE B 1 227 ? 1.357 -15.719 -17.547 1 93.81 227 ILE B N 1
ATOM 4350 C CA . ILE B 1 227 ? 1.625 -15.016 -18.797 1 93.81 227 ILE B CA 1
ATOM 4351 C C . ILE B 1 227 ? 1.839 -13.523 -18.516 1 93.81 227 ILE B C 1
ATOM 4353 O O . ILE B 1 227 ? 2.721 -12.898 -19.109 1 93.81 227 ILE B O 1
ATOM 4357 N N . GLY B 1 228 ? 0.987 -12.992 -17.656 1 94.69 228 GLY B N 1
ATOM 4358 C CA . GLY B 1 228 ? 1.154 -11.602 -17.266 1 94.69 228 GLY B CA 1
ATOM 4359 C C . GLY B 1 228 ? 2.504 -11.32 -16.625 1 94.69 228 GLY B C 1
ATOM 4360 O O . GLY B 1 228 ? 3.129 -10.297 -16.906 1 94.69 228 GLY B O 1
ATOM 4361 N N . TRP B 1 229 ? 2.945 -12.195 -15.758 1 90.94 229 TRP B N 1
ATOM 4362 C CA . TRP B 1 229 ? 4.227 -12.031 -15.086 1 90.94 229 TRP B CA 1
ATOM 4363 C C . TRP B 1 229 ? 5.379 -12.109 -16.078 1 90.94 229 TRP B C 1
ATOM 4365 O O . TRP B 1 229 ? 6.359 -11.367 -15.969 1 90.94 229 TRP B O 1
ATOM 4375 N N . LEU B 1 230 ? 5.297 -13.023 -17 1 87.62 230 LEU B N 1
ATOM 4376 C CA . LEU B 1 230 ? 6.32 -13.141 -18.031 1 87.62 230 LEU B CA 1
ATOM 4377 C C . LEU B 1 230 ? 6.367 -11.883 -18.891 1 87.62 230 LEU B C 1
ATOM 4379 O O . LEU B 1 230 ? 7.449 -11.375 -19.203 1 87.62 230 LEU B O 1
ATOM 4383 N N . ALA B 1 231 ? 5.188 -11.406 -19.25 1 90.12 231 ALA B N 1
ATOM 4384 C CA . ALA B 1 231 ? 5.105 -10.164 -20.016 1 90.12 231 ALA B CA 1
ATOM 4385 C C . ALA B 1 231 ? 5.691 -9 -19.234 1 90.12 231 ALA B C 1
ATOM 4387 O O . ALA B 1 231 ? 6.387 -8.148 -19.781 1 90.12 231 ALA B O 1
ATOM 4388 N N . LEU B 1 232 ? 5.348 -8.969 -17.953 1 88.94 232 LEU B N 1
ATOM 4389 C CA . LEU B 1 232 ? 5.859 -7.918 -17.078 1 88.94 232 LEU B CA 1
ATOM 4390 C C . LEU B 1 232 ? 7.383 -7.953 -17.016 1 88.94 232 LEU B C 1
ATOM 4392 O O . LEU B 1 232 ? 8.039 -6.91 -17.094 1 88.94 232 LEU B O 1
ATOM 4396 N N . SER B 1 233 ? 7.934 -9.148 -16.859 1 80.94 233 SER B N 1
ATOM 4397 C CA . SER B 1 233 ? 9.383 -9.305 -16.797 1 80.94 233 SER B CA 1
ATOM 4398 C C . SER B 1 233 ? 10.039 -8.859 -18.094 1 80.94 233 SER B C 1
ATOM 4400 O O . SER B 1 233 ? 11.086 -8.203 -18.078 1 80.94 233 SER B O 1
ATOM 4402 N N . PHE B 1 234 ? 9.422 -9.172 -19.141 1 80.94 234 PHE B N 1
ATOM 4403 C CA . PHE B 1 234 ? 9.938 -8.805 -20.453 1 80.94 234 PHE B CA 1
ATOM 4404 C C . PHE B 1 234 ? 9.867 -7.293 -20.656 1 80.94 234 PHE B C 1
ATOM 4406 O O . PHE B 1 234 ? 10.836 -6.672 -21.094 1 80.94 234 PHE B O 1
ATOM 4413 N N . LEU B 1 235 ? 8.695 -6.73 -20.359 1 82.5 235 LEU B N 1
ATOM 4414 C C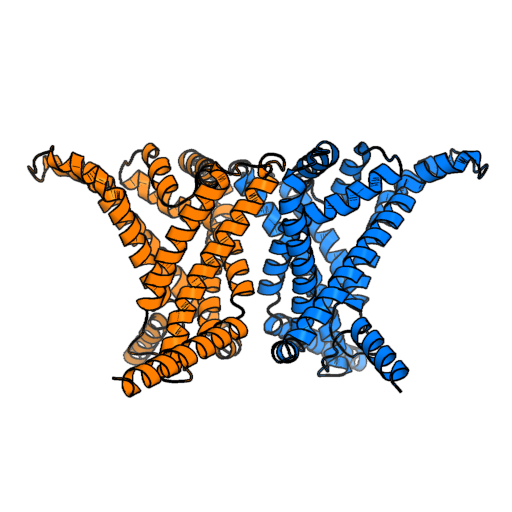A . LEU B 1 235 ? 8.477 -5.301 -20.547 1 82.5 235 LEU B CA 1
ATOM 4415 C C . LEU B 1 235 ? 9.398 -4.484 -19.656 1 82.5 235 LEU B C 1
ATOM 4417 O O . LEU B 1 235 ? 9.93 -3.453 -20.078 1 82.5 235 LEU B O 1
ATOM 4421 N N . PHE B 1 236 ? 9.5 -4.949 -18.469 1 79.12 236 PHE B N 1
ATOM 4422 C CA . PHE B 1 236 ? 10.359 -4.23 -17.547 1 79.12 236 PHE B CA 1
ATOM 4423 C C . PHE B 1 236 ? 11.82 -4.344 -17.953 1 79.12 236 PHE B C 1
ATOM 4425 O O . PHE B 1 236 ? 12.57 -3.369 -17.891 1 79.12 236 PHE B O 1
ATOM 4432 N N . SER B 1 237 ? 12.273 -5.488 -18.312 1 74.12 237 SER B N 1
ATOM 4433 C CA . SER B 1 237 ? 13.633 -5.668 -18.812 1 74.12 237 SER B CA 1
ATOM 4434 C C . SER B 1 237 ? 13.898 -4.797 -20.031 1 74.12 237 SER B C 1
ATOM 4436 O O . SER B 1 237 ? 14.961 -4.184 -20.156 1 74.12 237 SER B O 1
ATOM 4438 N N . PHE B 1 238 ? 12.953 -4.805 -20.906 1 73.5 238 PHE B N 1
ATOM 4439 C CA . PHE B 1 238 ? 13.055 -3.99 -22.109 1 73.5 238 PHE B CA 1
ATOM 4440 C C . PHE B 1 238 ? 13.148 -2.512 -21.766 1 73.5 238 PHE B C 1
ATOM 4442 O O . PHE B 1 238 ? 13.992 -1.792 -22.297 1 73.5 238 PHE B O 1
ATOM 4449 N N . TYR B 1 239 ? 12.266 -2.102 -20.938 1 73.06 239 TYR B N 1
ATOM 4450 C CA . TYR B 1 239 ? 12.234 -0.701 -20.531 1 73.06 239 TYR B CA 1
ATOM 4451 C C . TYR B 1 239 ? 13.547 -0.299 -19.875 1 73.06 239 TYR B C 1
ATOM 4453 O O . TYR B 1 239 ? 14.102 0.765 -20.156 1 73.06 239 TYR B O 1
ATOM 4461 N N . LEU B 1 240 ? 14.039 -1.083 -19 1 69.75 240 LEU B N 1
ATOM 4462 C CA . LEU B 1 240 ? 15.242 -0.755 -18.25 1 69.75 240 LEU B CA 1
ATOM 4463 C C . LEU B 1 240 ? 16.469 -0.787 -19.141 1 69.75 240 LEU B C 1
ATOM 4465 O O . LEU B 1 240 ? 17.438 -0.052 -18.906 1 69.75 240 LEU B O 1
ATOM 4469 N N . HIS B 1 241 ? 16.484 -1.648 -20.125 1 68.75 241 HIS B N 1
ATOM 4470 C CA . HIS B 1 241 ? 17.609 -1.751 -21.047 1 68.75 241 HIS B CA 1
ATOM 4471 C C . HIS B 1 241 ? 17.625 -0.58 -22.031 1 68.75 241 HIS B C 1
ATOM 4473 O O . HIS B 1 241 ? 18.703 -0.09 -22.391 1 68.75 241 HIS B O 1
ATOM 4479 N N . HIS B 1 242 ? 16.5 -0.309 -22.5 1 64.69 242 HIS B N 1
ATOM 4480 C CA . HIS B 1 242 ? 16.438 0.702 -23.547 1 64.69 242 HIS B CA 1
ATOM 4481 C C . HIS B 1 242 ? 16.297 2.1 -2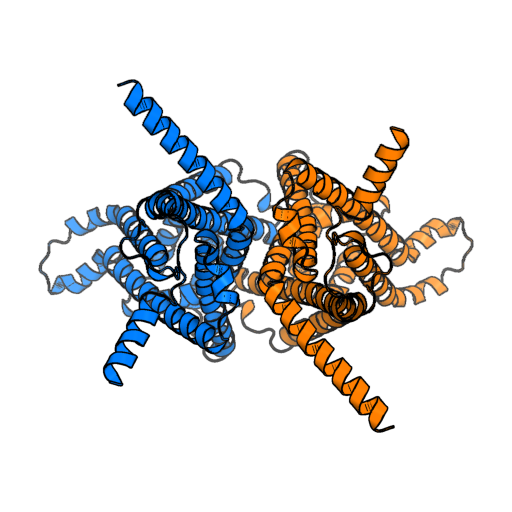2.953 1 64.69 242 HIS B C 1
ATOM 4483 O O . HIS B 1 242 ? 16.703 3.086 -23.578 1 64.69 242 HIS B O 1
ATOM 4489 N N . PHE B 1 243 ? 15.609 2.148 -21.984 1 58.34 243 PHE B N 1
ATOM 4490 C CA . PHE B 1 243 ? 15.438 3.451 -21.344 1 58.34 243 PHE B CA 1
ATOM 4491 C C . PHE B 1 243 ? 16.047 3.455 -19.953 1 58.34 243 PHE B C 1
ATOM 4493 O O . PHE B 1 243 ? 15.336 3.666 -18.953 1 58.34 243 PHE B O 1
ATOM 4500 N N . PRO B 1 244 ? 17.297 2.66 -19.938 1 51.62 244 PRO B N 1
ATOM 4501 C CA . PRO B 1 244 ? 17.984 2.623 -18.656 1 51.62 244 PRO B CA 1
ATOM 4502 C C . PRO B 1 244 ? 17.938 3.967 -17.922 1 51.62 244 PRO B C 1
ATOM 4504 O O . PRO B 1 244 ? 18.672 4.168 -16.953 1 51.62 244 PRO B O 1
ATOM 4507 N N . ILE B 1 245 ? 17.188 4.695 -18.406 1 48.44 245 ILE B N 1
ATOM 4508 C CA . ILE B 1 245 ? 17.172 6.102 -18.016 1 48.44 245 ILE B CA 1
ATOM 4509 C C . ILE B 1 245 ? 17.547 6.234 -16.547 1 48.44 245 ILE B C 1
ATOM 4511 O O . ILE B 1 245 ? 17.469 5.262 -15.789 1 48.44 245 ILE B O 1
ATOM 4515 N N . THR B 1 246 ? 17.141 7.492 -15.992 1 49.53 246 THR B N 1
ATOM 4516 C CA . THR B 1 246 ? 17.281 8.586 -15.039 1 49.53 246 THR B CA 1
ATOM 4517 C C . THR B 1 246 ? 16.875 8.133 -13.633 1 49.53 246 THR B C 1
ATOM 4519 O O . THR B 1 246 ? 16.922 8.922 -12.688 1 49.53 246 THR B O 1
ATOM 4522 N N . TRP B 1 247 ? 16.484 6.832 -13.625 1 52.59 247 TRP B N 1
ATOM 4523 C CA . TRP B 1 247 ? 16.109 6.551 -12.242 1 52.59 247 TRP B CA 1
ATOM 4524 C C . TRP B 1 247 ? 17.344 6.523 -11.336 1 52.59 247 TRP B C 1
ATOM 4526 O O . TRP B 1 247 ? 17.25 6.855 -10.156 1 52.59 247 TRP B O 1
ATOM 4536 N N . GLU B 1 248 ? 18.469 6.066 -12.031 1 53.41 248 GLU B N 1
ATOM 4537 C CA . GLU B 1 248 ? 19.703 6.086 -11.258 1 53.41 248 GLU B CA 1
ATOM 4538 C C . GLU B 1 248 ? 20.031 7.496 -10.781 1 53.41 248 GLU B C 1
ATOM 4540 O O . GLU B 1 248 ? 20.672 7.672 -9.734 1 53.41 248 GLU B O 1
ATOM 4545 N N . ASN B 1 249 ? 19.469 8.422 -11.633 1 54.34 249 ASN B N 1
ATOM 4546 C CA . ASN B 1 249 ? 19.734 9.797 -11.234 1 54.34 249 ASN B CA 1
ATOM 4547 C C . ASN B 1 249 ? 18.938 10.188 -9.992 1 54.34 249 ASN B C 1
ATOM 4549 O O . ASN B 1 249 ? 19.266 11.156 -9.305 1 54.34 249 ASN B O 1
ATOM 4553 N N . TYR B 1 250 ? 17.969 9.367 -9.836 1 57.88 250 TYR B N 1
ATOM 4554 C CA . TYR B 1 250 ? 17.156 9.656 -8.664 1 57.88 250 TYR B CA 1
ATOM 4555 C C . TYR B 1 250 ? 17.625 8.844 -7.461 1 57.88 250 TYR B C 1
ATOM 4557 O O . TYR B 1 250 ? 16.938 8.805 -6.43 1 57.88 250 TYR B O 1
ATOM 4565 N N . GLY B 1 251 ? 18.875 8.312 -7.715 1 59.56 251 GLY B N 1
ATOM 4566 C CA . GLY B 1 251 ? 19.516 7.633 -6.602 1 59.56 251 GLY B CA 1
ATOM 4567 C C . GLY B 1 251 ? 18.75 6.402 -6.141 1 59.56 251 GLY B C 1
ATOM 4568 O O . GLY B 1 251 ? 18.078 5.754 -6.938 1 59.56 251 GLY B O 1
ATOM 4569 N N . ILE B 1 252 ? 18.969 5.973 -5.027 1 61.75 252 ILE B N 1
ATOM 4570 C CA . ILE B 1 252 ? 18.469 4.754 -4.395 1 61.75 252 ILE B CA 1
ATOM 4571 C C . ILE B 1 252 ? 16.953 4.809 -4.293 1 61.75 252 ILE B C 1
ATOM 4573 O O . ILE B 1 252 ? 16.281 3.789 -4.434 1 61.75 252 ILE B O 1
ATOM 4577 N N . VAL B 1 253 ? 16.344 6.027 -4.258 1 68 253 VAL B N 1
ATOM 4578 C CA . VAL B 1 253 ? 14.906 6.168 -4.098 1 68 253 VAL B CA 1
ATOM 4579 C C . VAL B 1 253 ? 14.211 5.836 -5.414 1 68 253 VAL B C 1
ATOM 4581 O O . VAL B 1 253 ? 13.141 5.211 -5.418 1 68 253 VAL B O 1
ATOM 4584 N N . GLY B 1 254 ? 14.859 6.293 -6.5 1 70.62 254 GLY B N 1
ATOM 4585 C CA . GLY B 1 254 ? 14.305 5.965 -7.801 1 70.62 254 GLY B CA 1
ATOM 4586 C C . GLY B 1 254 ? 14.219 4.473 -8.055 1 70.62 254 GLY B C 1
ATOM 4587 O O . GLY B 1 254 ? 13.219 3.98 -8.578 1 70.62 254 GLY B O 1
ATOM 4588 N N . THR B 1 255 ? 15.281 3.842 -7.66 1 70.44 255 THR B N 1
ATOM 4589 C CA . THR B 1 255 ? 15.312 2.396 -7.844 1 70.44 255 THR B CA 1
ATOM 4590 C C . THR B 1 255 ? 14.234 1.721 -7 1 70.44 255 THR B C 1
ATOM 4592 O O . THR B 1 255 ? 13.594 0.765 -7.445 1 70.44 255 THR B O 1
ATOM 4595 N N . PHE B 1 256 ? 13.977 2.26 -5.918 1 74.88 256 PHE B N 1
ATOM 4596 C CA . PHE B 1 256 ? 12.984 1.671 -5.031 1 74.88 256 PHE B CA 1
ATOM 4597 C C . PHE B 1 256 ? 11.57 1.931 -5.547 1 74.88 256 PHE B C 1
ATOM 4599 O O . PHE B 1 256 ? 10.695 1.076 -5.422 1 74.88 256 PHE B O 1
ATOM 4606 N N . ILE B 1 257 ? 11.391 3.082 -6.082 1 79.56 257 ILE B N 1
ATOM 4607 C CA . ILE B 1 257 ? 10.094 3.424 -6.66 1 79.56 257 ILE B CA 1
ATOM 4608 C C . ILE B 1 257 ? 9.758 2.455 -7.789 1 79.56 257 ILE B C 1
ATOM 4610 O O . ILE B 1 257 ? 8.641 1.943 -7.871 1 79.56 257 ILE B O 1
ATOM 4614 N N . ILE B 1 258 ? 10.781 2.201 -8.562 1 77.12 258 ILE B N 1
ATOM 4615 C CA . ILE B 1 258 ? 10.586 1.288 -9.68 1 77.12 258 ILE B CA 1
ATOM 4616 C C . ILE B 1 258 ? 10.305 -0.118 -9.156 1 77.12 258 ILE B C 1
ATOM 4618 O O . ILE B 1 258 ? 9.461 -0.831 -9.703 1 77.12 258 ILE B O 1
ATOM 4622 N N . PHE B 1 259 ? 11.008 -0.491 -8.172 1 80.69 259 PHE B N 1
ATOM 4623 C CA . PHE B 1 259 ? 10.805 -1.799 -7.562 1 80.69 259 PHE B CA 1
ATOM 4624 C C . PHE B 1 259 ? 9.391 -1.93 -7.016 1 80.69 259 PHE B C 1
ATOM 4626 O O . PHE B 1 259 ? 8.719 -2.938 -7.246 1 80.69 259 PHE B O 1
ATOM 4633 N N . MET B 1 260 ? 8.898 -0.905 -6.328 1 87.69 260 MET B N 1
ATOM 4634 C CA . MET B 1 260 ? 7.555 -0.931 -5.754 1 87.69 260 MET B CA 1
ATOM 4635 C C . MET B 1 260 ? 6.492 -0.95 -6.848 1 87.69 260 MET B C 1
ATOM 4637 O O . MET B 1 260 ? 5.449 -1.585 -6.695 1 87.69 260 MET B O 1
ATOM 4641 N N . LEU B 1 261 ? 6.82 -0.213 -7.887 1 87.31 261 LEU B N 1
ATOM 4642 C CA . LEU B 1 261 ? 5.902 -0.225 -9.023 1 87.31 261 LEU B CA 1
ATOM 4643 C C . LEU B 1 261 ? 5.809 -1.621 -9.633 1 87.31 261 LEU B C 1
ATOM 4645 O O . LEU B 1 261 ? 4.719 -2.088 -9.961 1 87.31 261 LEU B O 1
ATOM 4649 N N . TRP B 1 262 ? 6.988 -2.213 -9.781 1 86.75 262 TRP B N 1
ATOM 4650 C CA . TRP B 1 262 ? 7.031 -3.572 -10.305 1 86.75 262 TRP B CA 1
ATOM 4651 C C . TRP B 1 262 ? 6.227 -4.523 -9.43 1 86.75 262 TRP B C 1
ATOM 4653 O O . TRP B 1 262 ? 5.434 -5.324 -9.93 1 86.75 262 TRP B O 1
ATOM 4663 N N . LEU B 1 263 ? 6.441 -4.441 -8.156 1 90.88 263 LEU B N 1
ATOM 4664 C CA . LEU B 1 263 ? 5.723 -5.297 -7.219 1 90.88 263 LEU B CA 1
ATOM 4665 C C . LEU B 1 263 ? 4.219 -5.066 -7.312 1 90.88 263 LEU B C 1
ATOM 4667 O O . LEU B 1 263 ? 3.438 -6.016 -7.277 1 90.88 263 LEU B O 1
ATOM 4671 N N . ASN B 1 264 ? 3.857 -3.861 -7.41 1 94.06 264 ASN B N 1
ATOM 4672 C CA . ASN B 1 264 ? 2.445 -3.51 -7.504 1 94.06 264 ASN B CA 1
ATOM 4673 C C . ASN B 1 264 ? 1.81 -4.078 -8.773 1 94.06 264 ASN B C 1
ATOM 4675 O O . ASN B 1 264 ? 0.722 -4.656 -8.719 1 94.06 264 ASN B O 1
ATOM 4679 N N . ILE B 1 265 ? 2.514 -3.922 -9.875 1 94 265 ILE B N 1
ATOM 4680 C CA . ILE B 1 265 ? 1.987 -4.426 -11.133 1 94 265 ILE B CA 1
ATOM 4681 C C . ILE B 1 265 ? 1.913 -5.949 -11.094 1 94 265 ILE B C 1
ATOM 4683 O O . ILE B 1 265 ? 0.953 -6.547 -11.586 1 94 265 ILE B O 1
ATOM 4687 N N . ALA B 1 266 ? 2.945 -6.559 -10.531 1 93.31 266 ALA B N 1
ATOM 4688 C CA . ALA B 1 266 ? 2.93 -8.008 -10.375 1 93.31 266 ALA B CA 1
ATOM 4689 C C . ALA B 1 266 ? 1.728 -8.461 -9.555 1 93.31 266 ALA B C 1
ATOM 4691 O O . ALA B 1 266 ? 1.049 -9.43 -9.906 1 93.31 266 ALA B O 1
ATOM 4692 N N . ALA B 1 267 ? 1.479 -7.777 -8.461 1 96.31 267 ALA B N 1
ATOM 4693 C CA . ALA B 1 267 ? 0.335 -8.094 -7.613 1 96.31 267 ALA B CA 1
ATOM 4694 C C . ALA B 1 267 ? -0.979 -7.852 -8.344 1 96.31 267 ALA B C 1
ATOM 4696 O O . ALA B 1 267 ? -1.933 -8.617 -8.195 1 96.31 267 ALA B O 1
ATOM 4697 N N . PHE B 1 268 ? -0.996 -6.809 -9.109 1 96.75 268 PHE B N 1
ATOM 4698 C CA . PHE B 1 268 ? -2.176 -6.492 -9.906 1 96.75 268 PHE B CA 1
ATOM 4699 C C . PHE B 1 268 ? -2.475 -7.613 -10.898 1 96.75 268 PHE B C 1
ATOM 4701 O O . PHE B 1 268 ? -3.627 -8.023 -11.047 1 96.75 268 PHE B O 1
ATOM 4708 N N . LEU B 1 269 ? -1.462 -8.055 -11.578 1 96.19 269 LEU B N 1
ATOM 4709 C CA . LEU B 1 269 ? -1.628 -9.117 -12.562 1 96.19 269 LEU B CA 1
ATOM 4710 C C . LEU B 1 269 ? -2.1 -10.406 -11.898 1 96.19 269 LEU B C 1
ATOM 4712 O O . LEU B 1 269 ? -2.896 -11.148 -12.477 1 96.19 269 LEU B O 1
ATOM 4716 N N . PHE B 1 270 ? -1.611 -10.656 -10.758 1 96.5 270 PHE B N 1
ATOM 4717 C CA . PHE B 1 270 ? -2.064 -11.82 -9.992 1 96.5 270 PHE B CA 1
ATOM 4718 C C . PHE B 1 270 ? -3.553 -11.711 -9.688 1 96.5 270 PHE B C 1
ATOM 4720 O O . PHE B 1 270 ? -4.312 -12.648 -9.945 1 96.5 270 PHE B O 1
ATOM 4727 N N . LEU B 1 271 ? -3.967 -10.594 -9.141 1 96.81 271 LEU B N 1
ATOM 4728 C CA . LEU B 1 271 ? -5.367 -10.383 -8.789 1 96.81 271 LEU B CA 1
ATOM 4729 C C . LEU B 1 271 ? -6.242 -10.359 -10.039 1 96.81 271 LEU B C 1
ATOM 4731 O O . LEU B 1 271 ? -7.398 -10.789 -10 1 96.81 271 LEU B O 1
ATOM 4735 N N . PHE B 1 272 ? -5.652 -9.805 -11.094 1 96.62 272 PHE B N 1
ATOM 4736 C CA . PHE B 1 272 ? -6.383 -9.82 -12.352 1 96.62 272 PHE B CA 1
ATOM 4737 C C . PHE B 1 272 ? -6.711 -11.25 -12.766 1 96.62 272 PHE B C 1
ATOM 4739 O O . PHE B 1 272 ? -7.816 -11.531 -13.234 1 96.62 272 PHE B O 1
ATOM 4746 N N . GLY B 1 273 ? -5.727 -12.141 -12.672 1 96.31 273 GLY B N 1
ATOM 4747 C CA . GLY B 1 273 ? -5.996 -13.547 -12.93 1 96.31 273 GLY B CA 1
ATOM 4748 C C . GLY B 1 273 ? -7.109 -14.109 -12.062 1 96.31 273 GLY B C 1
ATOM 4749 O O . GLY B 1 273 ? -7.961 -14.859 -12.547 1 96.31 273 GLY B O 1
ATOM 4750 N N . VAL B 1 274 ? -7.086 -13.766 -10.836 1 95.12 274 VAL B N 1
ATOM 4751 C CA . VAL B 1 274 ? -8.133 -14.203 -9.914 1 95.12 274 VAL B CA 1
ATOM 4752 C C . VAL B 1 274 ? -9.484 -13.656 -10.367 1 95.12 274 VAL B C 1
ATOM 4754 O O . VAL B 1 274 ? -10.5 -14.352 -10.305 1 95.12 274 VAL B O 1
ATOM 4757 N N . ALA B 1 275 ? -9.5 -12.391 -10.781 1 95.81 275 ALA B N 1
ATOM 4758 C CA . ALA B 1 275 ? -10.734 -11.766 -11.258 1 95.81 275 ALA B CA 1
ATOM 4759 C C . ALA B 1 275 ? -11.289 -12.508 -12.469 1 95.81 275 ALA B C 1
ATOM 4761 O O . ALA B 1 275 ? -12.508 -12.602 -12.633 1 95.81 275 ALA B O 1
ATOM 4762 N N . VAL B 1 276 ? -10.375 -12.93 -13.305 1 95.25 276 VAL B N 1
ATOM 4763 C CA . VAL B 1 276 ? -10.789 -13.734 -14.461 1 95.25 276 VAL B CA 1
ATOM 4764 C C . VAL B 1 276 ? -11.531 -14.977 -13.984 1 95.25 276 VAL B C 1
ATOM 4766 O O . VAL B 1 276 ? -12.617 -15.289 -14.469 1 95.25 276 VAL B O 1
ATOM 4769 N N . ASN B 1 277 ? -10.977 -15.68 -13.016 1 94.56 277 ASN B N 1
ATOM 4770 C CA . ASN B 1 277 ? -11.641 -16.844 -12.438 1 94.56 277 ASN B CA 1
ATOM 4771 C C . ASN B 1 277 ? -12.984 -16.484 -11.82 1 94.56 277 ASN B C 1
ATOM 4773 O O . ASN B 1 277 ? -13.977 -17.172 -12.031 1 94.56 277 ASN B O 1
ATOM 4777 N N . ALA B 1 278 ? -13.008 -15.422 -11.07 1 92.81 278 ALA B N 1
ATOM 4778 C CA . ALA B 1 278 ? -14.211 -14.984 -10.383 1 92.81 278 ALA B CA 1
ATOM 4779 C C . ALA B 1 278 ? -15.32 -14.633 -11.383 1 92.81 278 ALA B C 1
ATOM 4781 O O . ALA B 1 278 ? -16.484 -14.953 -11.156 1 92.81 278 ALA B O 1
ATOM 4782 N N . ALA B 1 279 ? -14.938 -13.938 -12.414 1 93.19 279 ALA B N 1
ATOM 4783 C CA . ALA B 1 279 ? -15.914 -13.555 -13.43 1 93.19 279 ALA B CA 1
ATOM 4784 C C . ALA B 1 279 ? -16.516 -14.789 -14.102 1 93.19 279 ALA B C 1
ATOM 4786 O O . ALA B 1 279 ? -17.719 -14.836 -14.375 1 93.19 279 ALA B O 1
ATOM 4787 N N . ILE B 1 280 ? -15.648 -15.789 -14.406 1 92.44 280 ILE B N 1
ATOM 4788 C CA . ILE B 1 280 ? -16.109 -17.031 -15.016 1 92.44 280 ILE B CA 1
ATOM 4789 C C . ILE B 1 280 ? -17.094 -17.719 -14.078 1 92.44 280 ILE B C 1
ATOM 4791 O O . ILE B 1 280 ? -18.172 -18.172 -14.5 1 92.44 280 ILE B O 1
ATOM 4795 N N . ILE B 1 281 ? -16.781 -17.75 -12.828 1 89.88 281 ILE B N 1
ATOM 4796 C CA . ILE B 1 281 ? -17.625 -18.406 -11.828 1 89.88 281 ILE B CA 1
ATOM 4797 C C . ILE B 1 281 ? -18.922 -17.625 -11.672 1 89.88 281 ILE B C 1
ATOM 4799 O O . ILE B 1 281 ? -20 -18.234 -11.586 1 89.88 281 ILE B O 1
ATOM 4803 N N . HIS B 1 282 ? -18.828 -16.359 -11.586 1 88.75 282 HIS B N 1
ATOM 4804 C CA . HIS B 1 282 ? -20.016 -15.523 -11.461 1 88.75 282 HIS B CA 1
ATOM 4805 C C . HIS B 1 282 ? -20.969 -15.742 -12.625 1 88.75 282 HIS B C 1
ATOM 4807 O O . HIS B 1 282 ? -22.188 -15.766 -12.438 1 88.75 282 HIS B O 1
ATOM 4813 N N . ASN B 1 283 ? -20.453 -15.805 -13.82 1 89.31 283 ASN B N 1
ATOM 4814 C CA . ASN B 1 283 ? -21.281 -16.031 -15 1 89.31 283 ASN B CA 1
ATOM 4815 C C . ASN B 1 283 ? -21.906 -17.422 -14.992 1 89.31 283 ASN B C 1
ATOM 4817 O O . ASN B 1 283 ? -23 -17.609 -15.523 1 89.31 283 ASN B O 1
ATOM 4821 N N . ARG B 1 284 ? -21.25 -18.328 -14.297 1 85.56 284 ARG B N 1
ATOM 4822 C CA . ARG B 1 284 ? -21.734 -19.703 -14.289 1 85.56 284 ARG B CA 1
ATOM 4823 C C . ARG B 1 284 ? -22.703 -19.938 -13.133 1 85.56 284 ARG B C 1
ATOM 4825 O O . ARG B 1 284 ? -23.734 -20.594 -13.305 1 85.56 284 ARG B O 1
ATOM 4832 N N . VAL B 1 285 ? -22.391 -19.469 -11.914 1 83.38 285 VAL B N 1
ATOM 4833 C CA . VAL B 1 285 ? -23.141 -19.859 -10.727 1 83.38 285 VAL B CA 1
ATOM 4834 C C . VAL B 1 285 ? -23.766 -18.625 -10.07 1 83.38 285 VAL B C 1
ATOM 4836 O O . VAL B 1 285 ? -24.656 -18.75 -9.242 1 83.38 285 VAL B O 1
ATOM 4839 N N . GLY B 1 286 ? -23.359 -17.438 -10.438 1 79.75 286 GLY B N 1
ATOM 4840 C CA . GLY B 1 286 ? -23.875 -16.234 -9.82 1 79.75 286 GLY B CA 1
ATOM 4841 C C . GLY B 1 286 ? -23.125 -15.828 -8.57 1 79.75 286 GLY B C 1
ATOM 4842 O O . GLY B 1 286 ? -21.891 -15.836 -8.555 1 79.75 286 GLY B O 1
ATOM 4843 N N . GLU B 1 287 ? -23.859 -15.516 -7.449 1 77.06 287 GLU B N 1
ATOM 4844 C CA . GLU B 1 287 ? -23.219 -15.031 -6.234 1 77.06 287 GLU B CA 1
ATOM 4845 C C . GLU B 1 287 ? -22.703 -16.188 -5.379 1 77.06 287 GLU B C 1
ATOM 4847 O O . GLU B 1 287 ? -23.344 -17.234 -5.293 1 77.06 287 GLU B O 1
ATOM 4852 N N . LEU B 1 288 ? -21.562 -15.945 -4.828 1 77.69 288 LEU B N 1
ATOM 4853 C CA . LEU B 1 288 ? -20.891 -17 -4.062 1 77.69 288 LEU B CA 1
ATOM 4854 C C . LEU B 1 288 ? -21.156 -16.828 -2.572 1 77.69 288 LEU B C 1
ATOM 4856 O O . LEU B 1 288 ? -21.422 -15.727 -2.102 1 77.69 288 LEU B O 1
ATOM 4860 N N . GLU B 1 289 ? -21.125 -18 -1.904 1 75.81 289 GLU B N 1
ATOM 4861 C CA . GLU B 1 289 ? -21.25 -18.016 -0.45 1 75.81 289 GLU B CA 1
ATOM 4862 C C . GLU B 1 289 ? -19.875 -18.047 0.22 1 75.81 289 GLU B C 1
ATOM 4864 O O . GLU B 1 289 ? -18.922 -18.594 -0.335 1 75.81 289 GLU B O 1
ATOM 4869 N N . TYR B 1 290 ? -19.844 -17.422 1.359 1 75.94 290 TYR B N 1
ATOM 4870 C CA . TYR B 1 290 ? -18.609 -17.375 2.131 1 75.94 290 TYR B CA 1
ATOM 4871 C C . TYR B 1 290 ? -18.328 -18.703 2.811 1 75.94 290 TYR B C 1
ATOM 4873 O O . TYR B 1 290 ? -19.25 -19.359 3.299 1 75.94 290 TYR B O 1
ATOM 4881 N N . SER B 1 291 ? -17.141 -19.188 2.785 1 73.25 291 SER B N 1
ATOM 4882 C CA . SER B 1 291 ? -16.688 -20.359 3.541 1 73.25 291 SER B CA 1
ATOM 4883 C C . SER B 1 291 ? -15.32 -20.094 4.172 1 73.25 291 SER B C 1
ATOM 4885 O O . SER B 1 291 ? -14.453 -19.484 3.555 1 73.25 291 SER B O 1
ATOM 4887 N N . ALA B 1 292 ? -15.18 -20.312 5.551 1 65.62 292 ALA B N 1
ATOM 4888 C CA . ALA B 1 292 ? -13.961 -20.062 6.316 1 65.62 292 ALA B CA 1
ATOM 4889 C C . ALA B 1 292 ? -12.758 -20.719 5.656 1 65.62 292 ALA B C 1
ATOM 4891 O O . ALA B 1 292 ? -11.609 -20.469 6.051 1 65.62 292 ALA B O 1
ATOM 4892 N N . GLY B 1 293 ? -12.914 -21.234 4.566 1 62.16 293 GLY B N 1
ATOM 4893 C CA . GLY B 1 293 ? -11.773 -21.812 3.869 1 62.16 293 GLY B CA 1
ATOM 4894 C C . GLY B 1 293 ? -11.836 -23.328 3.791 1 62.16 293 GLY B C 1
ATOM 4895 O O . GLY B 1 293 ? -12.469 -23.969 4.629 1 62.16 293 GLY B O 1
ATOM 4896 N N . ARG B 1 294 ? -11.383 -23.922 2.801 1 59.72 294 ARG B N 1
ATOM 4897 C CA . ARG B 1 294 ? -11.438 -25.375 2.592 1 59.72 294 ARG B CA 1
ATOM 4898 C C . ARG B 1 294 ? -10.758 -26.109 3.736 1 59.72 294 ARG B C 1
ATOM 4900 O O . ARG B 1 294 ? -11.289 -27.109 4.23 1 59.72 294 ARG B O 1
ATOM 4907 N N . ILE B 1 295 ? -9.742 -25.406 4.141 1 57.25 295 ILE B N 1
ATOM 4908 C CA . ILE B 1 295 ? -8.953 -26.109 5.152 1 57.25 295 ILE B CA 1
ATOM 4909 C C . ILE B 1 295 ? -9.633 -25.969 6.516 1 57.25 295 ILE B C 1
ATOM 4911 O O . ILE B 1 295 ? -9.758 -26.953 7.254 1 57.25 295 ILE B O 1
ATOM 4915 N N . ALA B 1 296 ? -10.109 -24.734 6.699 1 60.41 296 ALA B N 1
ATOM 4916 C CA . ALA B 1 296 ? -10.758 -24.5 7.984 1 60.41 296 ALA B CA 1
ATOM 4917 C C . ALA B 1 296 ? -12.039 -25.344 8.102 1 60.41 296 ALA B C 1
ATOM 4919 O O . ALA B 1 296 ? -12.312 -25.922 9.156 1 60.41 296 ALA B O 1
ATOM 4920 N N . ASN B 1 297 ? -12.734 -25.328 7.055 1 59.66 297 ASN B N 1
ATOM 4921 C CA . ASN B 1 297 ? -13.969 -26.109 7.062 1 59.66 297 ASN B CA 1
ATOM 4922 C C . ASN B 1 297 ? -13.688 -27.609 7.219 1 59.66 297 ASN B C 1
ATOM 4924 O O . ASN B 1 297 ? -14.43 -28.312 7.898 1 59.66 297 ASN B O 1
ATOM 4928 N N . TYR B 1 298 ? -12.625 -27.891 6.539 1 58.25 298 TYR B N 1
ATOM 4929 C CA . TYR B 1 298 ? -12.258 -29.297 6.645 1 58.25 298 TYR B CA 1
ATOM 4930 C C . TYR B 1 298 ? -11.914 -29.672 8.086 1 58.25 298 TYR B C 1
ATOM 4932 O O . TYR B 1 298 ? -12.359 -30.703 8.594 1 58.25 298 TYR B O 1
ATOM 4940 N N . ILE B 1 299 ? -11.258 -28.703 8.727 1 58.16 299 ILE B N 1
ATOM 4941 C CA . ILE B 1 299 ? -10.844 -28.969 10.102 1 58.16 299 ILE B CA 1
ATOM 4942 C C . ILE B 1 299 ? -12.055 -28.891 11.023 1 58.16 299 ILE B C 1
ATOM 4944 O O . ILE B 1 299 ? -12.203 -29.719 11.922 1 58.16 299 ILE B O 1
ATOM 4948 N N . GLN B 1 300 ? -12.805 -27.891 10.797 1 58.31 300 GLN B N 1
ATOM 4949 C CA . GLN B 1 300 ? -14 -27.734 11.625 1 58.31 300 GLN B CA 1
ATOM 4950 C C . GLN B 1 300 ? -14.938 -28.938 11.477 1 58.31 300 GLN B C 1
ATOM 4952 O O . GLN B 1 300 ? -15.516 -29.391 12.461 1 58.31 300 GLN B O 1
ATOM 4957 N N . ASN B 1 301 ? -15.133 -29.312 10.219 1 57.59 301 ASN B N 1
ATOM 4958 C CA . ASN B 1 301 ? -15.992 -30.469 9.969 1 57.59 301 ASN B CA 1
ATOM 4959 C C . ASN B 1 301 ? -15.43 -31.734 10.602 1 57.59 301 ASN B C 1
ATOM 4961 O O . ASN B 1 301 ? -16.188 -32.562 11.109 1 57.59 301 ASN B O 1
ATOM 4965 N N . LYS B 1 302 ? -14.164 -31.781 10.562 1 54.03 302 LYS B N 1
ATOM 4966 C CA . LYS B 1 302 ? -13.523 -32.938 11.18 1 54.03 302 LYS B CA 1
ATOM 4967 C C . LYS B 1 302 ? -13.656 -32.906 12.695 1 54.03 302 LYS B C 1
ATOM 4969 O O . LYS B 1 302 ? -13.883 -33.938 13.336 1 54.03 302 LYS B O 1
ATOM 4974 N N . ARG B 1 303 ? -13.508 -31.719 13.227 1 55.03 303 ARG B N 1
ATOM 4975 C CA . ARG B 1 303 ? -13.664 -31.547 14.672 1 55.03 303 ARG B CA 1
ATOM 4976 C C . ARG B 1 303 ? -15.094 -31.859 15.102 1 55.03 303 ARG B C 1
ATOM 4978 O O . ARG B 1 303 ? -15.312 -32.438 16.172 1 55.03 303 ARG B O 1
ATOM 4985 N N . LYS B 1 304 ? -16.016 -31.422 14.422 1 55.91 304 LYS B N 1
ATOM 4986 C CA . LYS B 1 304 ? -17.406 -31.734 14.727 1 55.91 304 LYS B CA 1
ATOM 4987 C C . LYS B 1 304 ? -17.672 -33.25 14.633 1 55.91 304 LYS B C 1
ATOM 4989 O O . LYS B 1 304 ? -18.422 -33.781 15.43 1 55.91 304 LYS B O 1
ATOM 4994 N N . LYS B 1 305 ? -17.078 -33.812 13.695 1 56.56 305 LYS B N 1
ATOM 4995 C CA . LYS B 1 305 ? -17.266 -35.25 13.539 1 56.56 305 LYS B CA 1
ATOM 4996 C C . LYS B 1 305 ? -16.609 -36.031 14.68 1 56.56 305 LYS B C 1
ATOM 4998 O O . LYS B 1 305 ? -17.125 -37.062 15.117 1 56.56 305 LYS B O 1
ATOM 5003 N N . GLN B 1 306 ? -15.602 -35.438 15.109 1 52.53 306 GLN B N 1
ATOM 5004 C CA . GLN B 1 306 ? -14.945 -36.156 16.203 1 52.53 306 GLN B CA 1
ATOM 5005 C C . GLN B 1 306 ? -15.695 -35.938 17.516 1 52.53 306 GLN B C 1
ATOM 5007 O O . GLN B 1 306 ? -15.594 -36.75 18.438 1 52.53 306 GLN B O 1
ATOM 5012 N N . SER B 1 307 ? -16.25 -34.812 17.578 1 49.25 307 SER B N 1
ATOM 5013 C CA . SER B 1 307 ? -17.016 -34.562 18.797 1 49.25 307 SER B CA 1
ATOM 5014 C C . SER B 1 307 ? -18.344 -35.312 18.781 1 49.25 307 SER B C 1
ATOM 5016 O O . SER B 1 307 ? -19.047 -35.312 19.797 1 49.25 307 SER B O 1
ATOM 5018 N N . ARG B 1 308 ? -18.797 -35.781 17.75 1 43.44 308 ARG B N 1
ATOM 5019 C CA . ARG B 1 308 ? -19.938 -36.688 17.812 1 43.44 308 ARG B CA 1
ATOM 5020 C C . ARG B 1 308 ? -19.5 -38.125 18.062 1 43.44 308 ARG B C 1
ATOM 5022 O O . ARG B 1 308 ? -18.469 -38.562 17.516 1 43.44 308 ARG B O 1
#

pLDDT: mean 74.46, std 15.41, range [42.69, 97.06]

Radius of gyration: 27.3 Å; Cα contacts (8 Å, |Δi|>4): 616; chains: 2; bounding box: 58×95×78 Å

Nearest PDB structures (foldseek):
  6ibb-assembly1_A  TM=1.892E-01  e=1.174E+00  Rattus norvegicus
  8hj2-assembly1_R  TM=1.968E-01  e=3.946E+00  Homo sapiens
  6wbv-assembly1_A  TM=1.512E-01  e=2.061E+00  Homo sapiens
  6ibb-assembly1_A  TM=1.874E-01  e=1.281E+00  Rattus norvegicus
  8hj2-assembly1_R  TM=1.701E-01  e=4.693E+00  Homo sapiens

Sequence (616 aa):
MEKKENQLKNKFVQFILTLRTTLSQGEIFDSSIIIAYYILFSIFPIIIIIGNVLPLFHIDTAPIAKYLNIVFPDQVSSFIMPIVNSLLKTTSTGYMSFGIVLAIWSFSNLVNAIRLGENRLYGVHQIELRLSIINFIWTRVITVVFTALMIIIFTFASIVLVFGQQVLNFLKPITNLPVEEISRVFSYRYPVVLLMMVLAVFYLNYVLPNIKLKKRVVWPGVFATVIGWLALSFLFSFYLHHFPITWENYGIVGTFIIFMLWLNIAAFLFLFGVAVNAAIIHNRVGELEYSAGRIANYIQNKRKKQSRMEKKENQLKNKFVQFILTLRTTLSQGEIFDSSIIIAYYILFSIFPIIIIIGNVLPLFHIDTAPIAKYLNIVFPDQVSSFIMPIVNSLLKTTSTGYMSFGIVLAIWSFSNLVNAIRLGENRLYGVHQIELRLSIINFIWTRVITVVFTALMIIIFTFASIVLVFGQQVLNFLKPITNLPVEEISRVFSYRYPVVLLMMVLAVFYLNYVLPNIKLKKRVVWPGVFATVIGWLALSFLFSFYLHHFPITWENYGIVGTFIIFMLWLNIAAFLFLFGVAVNAAIIHNRVGELEYSAGRIANYIQNKRKKQSR

Secondary structure (DSSP, 8-state):
-HHHHHHHHHHHHHHHHHHHHHHHHTTHHHHHHHHHHHHHHHHHHHHHHHHHHHHHTT--SHHHHHHHHHHS-HHHHHHHHHHHHHHHH----STHHHHHHHHHHHHHHHHHHHHHHHHHHHT-HHHHHTS-HHHHHHHHHHHHHHHHHHHHHHHHHHHHHHTHHHHHHHHHHHH---SHHHHGGGGGHHHHHHHHHHHHHHHHHHHSS-B--SS---HHHHHHHHHHHHHHHHHHHHHHHH---TTGGGHHHHHHHHHHHHHHHHHHHHHHHHHHHHHHHHHHH-SPPB-S-HHHHHHHHHHHHHH-/-HHHHHHHHHHHHHHHHHHHHHHHHTTHHHHHHHHHHHHHHHHHHHHHHHHHHHHHTT--SHHHHHHHHHHS-HHHHHHHHHHHHHHHH----STHHHHHHHHHHHHHHHHHHHHHHHHHHHT-HHHHHTS-HHHHHHHHHHHHHHHHHHHHHHHHHHHHHHTHHHHHHHHHHHH---SHHHHGGGGGHHHHHHHHHHHHHHHHHHHSS-B--SS---HHHHHHHHHHHHHHHHHHHHHHHH---TTGGGHHHHHHHHHHHHHHHHHHHHHHHHHHHHHHHHHHH-SPPB-S-HHHHHHHHHHHHHH-